Protein AF-0000000066294854 (afdb_homodimer)

Organism: Staphylococcus epidermidis (strain ATCC 12228 / FDA PCI 1200) (NCBI:txid176280)

Nearest PDB structures (foldseek):
  2dbq-assembly1_A  TM=9.681E-01  e=1.782E-42  Pyrococcus horikoshii
  6bii-assembly1_B  TM=9.689E-01  e=2.717E-41  Pyrococcus yayanosii CH1
  6ih2-assembly1_B-2  TM=9.302E-01  e=2.182E-33  Ralstonia sp. 4506
  4g2n-assembly1_A  TM=9.433E-01  e=3.735E-32  Polaromonas sp. JS666
  6ih4-assembly1_B  TM=9.289E-01  e=1.758E-32  Ralstonia sp. 4506

Structure (mmCIF, N/CA/C/O backbone):
data_AF-0000000066294854-model_v1
#
loop_
_entity.id
_entity.type
_entity.pdbx_description
1 polymer 'Putative 2-hydroxyacid dehydrogenase SE_1879'
#
loop_
_atom_site.group_PDB
_atom_site.id
_atom_site.type_symbol
_atom_site.label_atom_id
_atom_site.label_alt_id
_atom_site.label_comp_id
_atom_site.label_asym_id
_atom_site.label_entity_id
_atom_site.label_seq_id
_atom_site.pdbx_PDB_ins_code
_atom_site.Cartn_x
_atom_site.Cartn_y
_atom_site.Cartn_z
_atom_site.occupancy
_atom_site.B_iso_or_equiv
_atom_site.auth_seq_id
_atom_site.auth_comp_id
_atom_site.auth_asym_id
_atom_site.auth_atom_id
_atom_site.pdbx_PDB_model_num
ATOM 1 N N . MET A 1 1 ? 13.289 -41.188 -24.297 1 81.69 1 MET A N 1
ATOM 2 C CA . MET A 1 1 ? 13.727 -40.219 -23.312 1 81.69 1 MET A CA 1
ATOM 3 C C . MET A 1 1 ? 12.531 -39.594 -22.578 1 81.69 1 MET A C 1
ATOM 5 O O . MET A 1 1 ? 11.438 -39.5 -23.141 1 81.69 1 MET A O 1
ATOM 9 N N . THR A 1 2 ? 12.641 -39.406 -21.297 1 96.06 2 THR A N 1
ATOM 10 C CA . THR A 1 2 ? 11.57 -38.844 -20.484 1 96.06 2 THR A CA 1
ATOM 11 C C . THR A 1 2 ? 11.242 -37.438 -20.953 1 96.06 2 THR A C 1
ATOM 13 O O . THR A 1 2 ? 12.141 -36.594 -21.141 1 96.06 2 THR A O 1
ATOM 16 N N . LYS A 1 3 ? 9.961 -37.219 -21.297 1 98.31 3 LYS A N 1
ATOM 17 C CA . LYS A 1 3 ? 9.547 -35.969 -21.938 1 98.31 3 LYS A CA 1
ATOM 18 C C . LYS A 1 3 ? 8.625 -35.156 -21.031 1 98.31 3 LYS A C 1
ATOM 20 O O . LYS A 1 3 ? 7.68 -35.719 -20.453 1 98.31 3 LYS A O 1
ATOM 25 N N . VAL A 1 4 ? 8.977 -33.875 -20.906 1 98.75 4 VAL A N 1
ATOM 26 C CA . VAL A 1 4 ? 8.141 -32.938 -20.172 1 98.75 4 VAL A CA 1
ATOM 27 C C . VAL A 1 4 ? 7.559 -31.906 -21.125 1 98.75 4 VAL A C 1
ATOM 29 O O . VAL A 1 4 ? 8.281 -31.328 -21.938 1 98.75 4 VAL A O 1
ATOM 32 N N . TYR A 1 5 ? 6.258 -31.719 -21.062 1 98.81 5 TYR A N 1
ATOM 33 C CA . TYR A 1 5 ? 5.617 -30.656 -21.828 1 98.81 5 TYR A CA 1
ATOM 34 C C . TYR A 1 5 ? 5.148 -29.531 -20.906 1 98.81 5 TYR A C 1
ATOM 36 O O . TYR A 1 5 ? 4.488 -29.781 -19.891 1 98.81 5 TYR A O 1
ATOM 44 N N . ILE A 1 6 ? 5.562 -28.328 -21.25 1 98.69 6 ILE A N 1
ATOM 45 C CA . ILE A 1 6 ? 5.141 -27.141 -20.484 1 98.69 6 ILE A CA 1
ATOM 46 C C . ILE A 1 6 ? 4.125 -26.344 -21.312 1 98.69 6 ILE A C 1
ATOM 48 O O . ILE A 1 6 ? 4.406 -25.953 -22.438 1 98.69 6 ILE A O 1
ATOM 52 N N . ALA A 1 7 ? 3.012 -26.047 -20.688 1 98.06 7 ALA A N 1
ATOM 53 C CA . ALA A 1 7 ? 1.862 -25.5 -21.406 1 98.06 7 ALA A CA 1
ATOM 54 C C . ALA A 1 7 ? 2.059 -24.016 -21.703 1 98.06 7 ALA A C 1
ATOM 56 O O . ALA A 1 7 ? 1.265 -23.422 -22.422 1 98.06 7 ALA A O 1
ATOM 57 N N . GLY A 1 8 ? 3.082 -23.422 -21.188 1 96.56 8 GLY A N 1
ATOM 58 C CA . GLY A 1 8 ? 3.439 -22.016 -21.391 1 96.56 8 GLY A CA 1
ATOM 59 C C . GLY A 1 8 ? 4.727 -21.625 -20.688 1 96.56 8 GLY A C 1
ATOM 60 O O . GLY A 1 8 ? 5.27 -22.391 -19.891 1 96.56 8 GLY A O 1
ATOM 61 N N . ALA A 1 9 ? 5.113 -20.406 -20.891 1 96.12 9 ALA A N 1
ATOM 62 C CA . ALA A 1 9 ? 6.402 -19.969 -20.375 1 96.12 9 ALA A CA 1
ATOM 63 C C . ALA A 1 9 ? 6.379 -19.875 -18.844 1 96.12 9 ALA A C 1
ATOM 65 O O . ALA A 1 9 ? 5.383 -19.453 -18.25 1 96.12 9 ALA A O 1
ATOM 66 N N . ILE A 1 10 ? 7.426 -20.328 -18.203 1 97.5 10 ILE A N 1
ATOM 67 C CA . ILE A 1 10 ? 7.652 -20.219 -16.766 1 97.5 10 ILE A CA 1
ATOM 68 C C . ILE A 1 10 ? 9.039 -19.641 -16.5 1 97.5 10 ILE A C 1
ATOM 70 O O . ILE A 1 10 ? 9.859 -19.547 -17.422 1 97.5 10 ILE A O 1
ATOM 74 N N . PRO A 1 11 ? 9.312 -19.203 -15.289 1 98.25 11 PRO A N 1
ATOM 75 C CA . PRO A 1 11 ? 10.648 -18.672 -14.992 1 98.25 11 PRO A CA 1
ATOM 76 C C . PRO A 1 11 ? 11.766 -19.656 -15.305 1 98.25 11 PRO A C 1
ATOM 78 O O . PRO A 1 11 ? 11.617 -20.859 -15.094 1 98.25 11 PRO A O 1
ATOM 81 N N . GLU A 1 12 ? 12.875 -19.156 -15.695 1 98.06 12 GLU A N 1
ATOM 82 C CA . GLU A 1 12 ? 14 -19.938 -16.188 1 98.06 12 GLU A CA 1
ATOM 83 C C . GLU A 1 12 ? 14.539 -20.875 -15.117 1 98.06 12 GLU A C 1
ATOM 85 O O . GLU A 1 12 ? 15.023 -21.969 -15.422 1 98.06 12 GLU A O 1
ATOM 90 N N . VAL A 1 13 ? 14.383 -20.469 -13.898 1 98.31 13 VAL A N 1
ATOM 91 C CA . VAL A 1 13 ? 14.961 -21.266 -12.82 1 98.31 13 VAL A CA 1
ATOM 92 C C . VAL A 1 13 ? 14.305 -22.641 -12.781 1 98.31 13 VAL A C 1
ATOM 94 O O . VAL A 1 13 ? 14.977 -23.656 -12.539 1 98.31 13 VAL A O 1
ATOM 97 N N . GLY A 1 14 ? 13.016 -22.703 -13.047 1 98.31 14 GLY A N 1
ATOM 98 C CA . GLY A 1 14 ? 12.328 -23.984 -13.117 1 98.31 14 GLY A CA 1
ATOM 99 C C . GLY A 1 14 ? 12.531 -24.703 -14.438 1 98.31 14 GLY A C 1
ATOM 100 O O . GLY A 1 14 ? 12.734 -25.922 -14.461 1 98.31 14 GLY A O 1
ATOM 101 N N . LEU A 1 15 ? 12.516 -23.906 -15.523 1 98.31 15 LEU A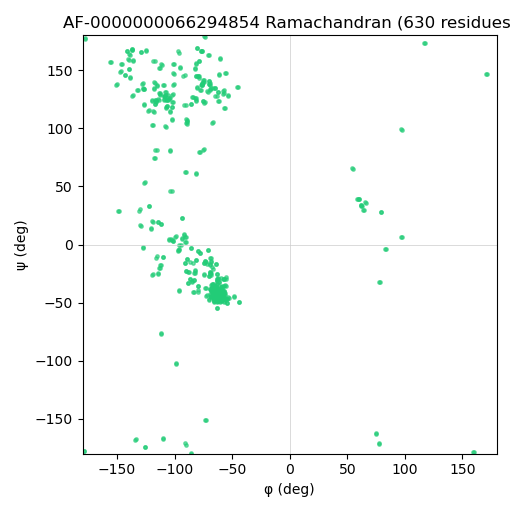 N 1
ATOM 102 C CA . LEU A 1 15 ? 12.719 -24.469 -16.859 1 98.31 15 LEU A CA 1
ATOM 103 C C . LEU A 1 15 ? 14.07 -25.156 -16.969 1 98.31 15 LEU A C 1
ATOM 105 O O . LEU A 1 15 ? 14.172 -26.266 -17.469 1 98.31 15 LEU A O 1
ATOM 109 N N . ASN A 1 16 ? 15.086 -24.5 -16.422 1 98.56 16 ASN A N 1
ATOM 110 C CA . ASN A 1 16 ? 16.438 -25.031 -16.484 1 98.56 16 ASN A CA 1
ATOM 111 C C . ASN A 1 16 ? 16.594 -26.297 -15.656 1 98.56 16 ASN A C 1
ATOM 113 O O . ASN A 1 16 ? 17.297 -27.234 -16.047 1 98.56 16 ASN A O 1
ATOM 117 N N . LEU A 1 17 ? 15.953 -26.328 -14.562 1 98.38 17 LEU A N 1
ATOM 118 C CA . LEU A 1 17 ? 15.977 -27.531 -13.727 1 98.38 17 LEU A CA 1
ATOM 119 C C . LEU A 1 17 ? 15.398 -28.719 -14.477 1 98.38 17 LEU A C 1
ATOM 121 O O . LEU A 1 17 ? 15.953 -29.812 -14.43 1 98.38 17 LEU A O 1
ATOM 125 N N . LEU A 1 18 ? 14.312 -28.516 -15.18 1 98.62 18 LEU A N 1
ATOM 126 C CA . LEU A 1 18 ? 13.68 -29.578 -15.938 1 98.62 18 LEU A CA 1
ATOM 127 C C . LEU A 1 18 ? 14.562 -30.031 -17.094 1 98.62 18 LEU A C 1
ATOM 129 O O . LEU A 1 18 ? 14.719 -31.234 -17.344 1 98.62 18 LEU A O 1
ATOM 133 N N . LYS A 1 19 ? 15.188 -29.078 -17.734 1 98.31 19 LYS A N 1
ATOM 134 C CA . LYS A 1 19 ? 16 -29.359 -18.906 1 98.31 19 LYS A CA 1
ATOM 135 C C . LYS A 1 19 ? 17.266 -30.141 -18.531 1 98.31 19 LYS A C 1
ATOM 137 O O . LYS A 1 19 ? 17.828 -30.875 -19.359 1 98.31 19 LYS A O 1
ATOM 142 N N . GLU A 1 20 ? 17.672 -30 -17.375 1 97.94 20 GLU A N 1
ATOM 143 C CA . GLU A 1 20 ? 18.844 -30.734 -16.891 1 97.94 20 GLU A CA 1
ATOM 144 C C . GLU A 1 20 ? 18.547 -32.219 -16.797 1 97.94 20 GLU A C 1
ATOM 146 O O . GLU A 1 20 ? 19.469 -33.062 -16.844 1 97.94 20 GLU A O 1
ATOM 151 N N . HIS A 1 21 ? 17.297 -32.594 -16.766 1 97.06 21 HIS A N 1
ATOM 152 C CA . HIS A 1 21 ? 16.969 -33.969 -16.469 1 97.06 21 HIS A CA 1
ATOM 153 C C . HIS A 1 21 ? 16.203 -34.625 -17.609 1 97.06 21 HIS A C 1
ATOM 155 O O . HIS A 1 21 ? 16.234 -35.844 -17.781 1 97.06 21 HIS A O 1
ATOM 161 N N . PHE A 1 22 ? 15.508 -33.719 -18.375 1 98.38 22 PHE A N 1
ATOM 162 C CA . PHE A 1 22 ? 14.539 -34.281 -19.297 1 98.38 22 PHE A CA 1
ATOM 163 C C . PHE A 1 22 ? 14.57 -33.562 -20.641 1 98.38 22 PHE A C 1
ATOM 165 O O . PHE A 1 22 ? 15.195 -32.5 -20.766 1 98.38 22 PHE A O 1
ATOM 172 N N . GLU A 1 23 ? 13.977 -34.219 -21.656 1 98.44 23 GLU A N 1
ATOM 173 C CA . GLU A 1 23 ? 13.586 -33.469 -22.859 1 98.44 23 GLU A CA 1
ATOM 174 C C . GLU A 1 23 ? 12.359 -32.594 -22.609 1 98.44 23 GLU A C 1
ATOM 176 O O . GLU A 1 23 ? 11.312 -33.094 -22.188 1 98.44 23 GLU A O 1
ATOM 181 N N . VAL A 1 24 ? 12.516 -31.328 -22.844 1 98.56 24 VAL A N 1
ATOM 182 C CA . VAL A 1 24 ? 11.453 -30.391 -22.484 1 98.56 24 VAL A CA 1
ATOM 183 C C . VAL A 1 24 ? 10.953 -29.672 -23.734 1 98.56 24 VAL A C 1
ATOM 185 O O . VAL A 1 24 ? 11.742 -29.125 -24.5 1 98.56 24 VAL A O 1
ATOM 188 N N . ASP A 1 25 ? 9.664 -29.766 -23.969 1 98.12 25 ASP A N 1
ATOM 189 C CA . ASP A 1 25 ? 8.961 -28.922 -24.938 1 98.12 25 ASP A CA 1
ATOM 190 C C . ASP A 1 25 ? 8.039 -27.938 -24.25 1 98.12 25 ASP A C 1
ATOM 192 O O . ASP A 1 25 ? 7.371 -28.281 -23.266 1 98.12 25 ASP A O 1
ATOM 196 N N . MET A 1 26 ? 8.023 -26.75 -24.688 1 97.88 26 MET A N 1
ATOM 197 C CA . MET A 1 26 ? 7.23 -25.703 -24.062 1 97.88 26 MET A CA 1
ATOM 198 C C . MET A 1 26 ? 6.438 -24.922 -25.109 1 97.88 26 MET A C 1
ATOM 200 O O . MET A 1 26 ? 6.957 -24.609 -26.172 1 97.88 26 MET A O 1
ATOM 204 N N . TYR A 1 27 ? 5.211 -24.734 -24.828 1 97.44 27 TYR A N 1
ATOM 205 C CA . TYR A 1 27 ? 4.414 -23.875 -25.688 1 97.44 27 TYR A CA 1
ATOM 206 C C . TYR A 1 27 ? 4.934 -22.453 -25.672 1 97.44 27 TYR A C 1
ATOM 208 O O . TYR A 1 27 ? 5.098 -21.859 -24.609 1 97.44 27 TYR A O 1
ATOM 216 N N . ASP A 1 28 ? 5.18 -21.875 -26.781 1 91.88 28 ASP A N 1
ATOM 217 C CA . ASP A 1 28 ? 5.73 -20.531 -26.875 1 91.88 28 ASP A CA 1
ATOM 218 C C . ASP A 1 28 ? 4.914 -19.672 -27.844 1 91.88 28 ASP A C 1
ATOM 220 O O . ASP A 1 28 ? 5.414 -18.672 -28.359 1 91.88 28 ASP A O 1
ATOM 224 N N . GLY A 1 29 ? 3.686 -20.125 -28.156 1 89.62 29 GLY A N 1
ATOM 225 C CA . GLY A 1 29 ? 2.812 -19.344 -29.016 1 89.62 29 GLY A CA 1
ATOM 226 C C . GLY A 1 29 ? 2.211 -18.141 -28.328 1 89.62 29 GLY A C 1
ATOM 227 O O . GLY A 1 29 ? 2.49 -17.891 -27.156 1 89.62 29 GLY A O 1
ATOM 228 N N . GLU A 1 30 ? 1.419 -17.391 -29.094 1 86.38 30 GLU A N 1
ATOM 229 C CA . GLU A 1 30 ? 0.765 -16.203 -28.578 1 86.38 30 GLU A CA 1
ATOM 230 C C . GLU A 1 30 ? -0.453 -16.562 -27.734 1 86.38 30 GLU A C 1
ATOM 232 O O . GLU A 1 30 ? -1.233 -17.438 -28.094 1 86.38 30 GLU A O 1
ATOM 237 N N . GLY A 1 31 ? -0.503 -15.953 -26.625 1 83.25 31 GLY A N 1
ATOM 238 C CA . GLY A 1 31 ? -1.679 -16.141 -25.781 1 83.25 31 GLY A CA 1
ATOM 239 C C . GLY A 1 31 ? -1.702 -17.484 -25.078 1 83.25 31 GLY A C 1
ATOM 240 O O . GLY A 1 31 ? -0.666 -18.141 -24.953 1 83.25 31 GLY A O 1
ATOM 241 N N . LEU A 1 32 ? -2.83 -17.891 -24.609 1 88.38 32 LEU A N 1
ATOM 242 C CA . LEU A 1 32 ? -3.041 -19.156 -23.922 1 88.38 32 LEU A CA 1
ATOM 243 C C . LEU A 1 32 ? -3.062 -20.312 -24.906 1 88.38 32 LEU A C 1
ATOM 245 O O . LEU A 1 32 ? -3.631 -20.203 -26 1 88.38 32 LEU A O 1
ATOM 249 N N . ILE A 1 33 ? -2.471 -21.391 -24.547 1 94.75 33 ILE A N 1
ATOM 250 C CA . ILE A 1 33 ? -2.434 -22.578 -25.391 1 94.75 33 ILE A CA 1
ATOM 251 C C . ILE A 1 33 ? -3.854 -23.094 -25.625 1 94.75 33 ILE A C 1
ATOM 253 O O . ILE A 1 33 ? -4.66 -23.156 -24.688 1 94.75 33 ILE A O 1
ATOM 257 N N . ASP A 1 34 ? -4.199 -23.359 -26.844 1 94.5 34 ASP A N 1
ATOM 258 C CA . ASP A 1 34 ? -5.527 -23.891 -27.125 1 94.5 34 ASP A CA 1
ATOM 259 C C . ASP A 1 34 ? -5.594 -25.391 -26.859 1 94.5 34 ASP A C 1
ATOM 261 O O . ASP A 1 34 ? -4.559 -26.062 -26.766 1 94.5 34 ASP A O 1
ATOM 265 N N . LYS A 1 35 ? -6.789 -25.938 -26.859 1 97 35 LYS A N 1
ATOM 266 C CA . LYS A 1 35 ? -7.027 -27.328 -26.453 1 97 35 LYS A CA 1
ATOM 267 C C . LYS A 1 35 ? -6.352 -28.312 -27.406 1 97 35 LYS A C 1
ATOM 269 O O . LYS A 1 35 ? -5.719 -29.266 -26.969 1 97 35 LYS A O 1
ATOM 274 N N . GLU A 1 36 ? -6.43 -28.062 -28.688 1 97.62 36 GLU A N 1
ATOM 275 C CA . GLU A 1 36 ? -5.863 -28.969 -29.672 1 97.62 36 GLU A CA 1
ATOM 276 C C . GLU A 1 36 ? -4.34 -29 -29.578 1 97.62 36 GLU A C 1
ATOM 278 O O . GLU A 1 36 ? -3.729 -30.078 -29.656 1 97.62 36 GLU A O 1
ATOM 283 N N . THR A 1 37 ? -3.754 -27.859 -29.469 1 98.12 37 THR A N 1
ATOM 284 C CA . THR A 1 37 ? -2.305 -27.781 -29.328 1 98.12 37 THR A CA 1
ATOM 285 C C . THR A 1 37 ? -1.854 -28.484 -28.047 1 98.12 37 THR A C 1
ATOM 287 O O . THR A 1 37 ? -0.836 -29.188 -28.031 1 98.12 37 THR A O 1
ATOM 290 N N . LEU A 1 38 ? -2.58 -28.281 -26.953 1 98.5 38 LEU A N 1
ATOM 291 C CA . LEU A 1 38 ? -2.258 -28.938 -25.703 1 98.5 38 LEU A CA 1
ATOM 292 C C . LEU A 1 38 ? -2.344 -30.453 -25.828 1 98.5 38 LEU A C 1
ATOM 294 O O . LEU A 1 38 ? -1.477 -31.172 -25.328 1 98.5 38 LEU A O 1
ATOM 298 N N . LYS A 1 39 ? -3.377 -30.984 -26.516 1 98.38 39 LYS A N 1
ATOM 299 C CA . LYS A 1 39 ? -3.539 -32.406 -26.734 1 98.38 39 LYS A CA 1
ATOM 300 C C . LYS A 1 39 ? -2.326 -33 -27.453 1 98.38 39 LYS A C 1
ATOM 302 O O . LYS A 1 39 ? -1.83 -34.062 -27.062 1 98.38 39 LYS A O 1
ATOM 307 N N . LYS A 1 40 ? -1.904 -32.312 -28.453 1 98.06 40 LYS A N 1
ATOM 308 C CA . LYS A 1 40 ? -0.737 -32.75 -29.203 1 98.06 40 LYS A CA 1
ATOM 309 C C . LYS A 1 40 ? 0.514 -32.75 -28.328 1 98.06 40 LYS A C 1
ATOM 311 O O . LYS A 1 40 ? 1.351 -33.656 -28.422 1 98.06 40 LYS A O 1
ATOM 316 N N . GLY A 1 41 ? 0.662 -31.75 -27.516 1 97.88 41 GLY A N 1
ATOM 317 C CA . GLY A 1 41 ? 1.822 -31.609 -26.656 1 97.88 41 GLY A CA 1
ATOM 318 C C . GLY A 1 41 ? 1.93 -32.719 -25.625 1 97.88 41 GLY A C 1
ATOM 319 O O . GLY A 1 41 ? 3.027 -33.188 -25.328 1 97.88 41 GLY A O 1
ATOM 320 N N . VAL A 1 42 ? 0.788 -33.125 -25.109 1 98.31 42 VAL A N 1
ATOM 321 C CA . VAL A 1 42 ? 0.816 -34.062 -24 1 98.31 42 VAL A CA 1
ATOM 322 C C . VAL A 1 42 ? 0.825 -35.5 -24.516 1 98.31 42 VAL A C 1
ATOM 324 O O . VAL A 1 42 ? 1.046 -36.438 -23.766 1 98.31 42 VAL A O 1
ATOM 327 N N . GLU A 1 43 ? 0.568 -35.75 -25.781 1 97.88 43 GLU A N 1
ATOM 328 C CA . GLU A 1 43 ? 0.34 -37.062 -26.359 1 97.88 43 GLU A CA 1
ATOM 329 C C . GLU A 1 43 ? 1.411 -38.031 -25.922 1 97.88 43 GLU A C 1
ATOM 331 O O . GLU A 1 43 ? 1.097 -39.156 -25.531 1 97.88 43 GLU A O 1
ATOM 336 N N . HIS A 1 44 ? 2.703 -37.656 -25.938 1 97.62 44 HIS A N 1
ATOM 337 C CA . HIS A 1 44 ? 3.785 -38.562 -25.594 1 97.62 44 HIS A CA 1
ATOM 338 C C . HIS A 1 44 ? 4.586 -38.031 -24.406 1 97.62 44 HIS A C 1
ATOM 340 O O . HIS A 1 44 ? 5.711 -38.5 -24.172 1 97.62 44 HIS A O 1
ATOM 346 N N . ALA A 1 45 ? 4.055 -37.062 -23.719 1 98.5 45 ALA A N 1
ATOM 347 C CA . ALA A 1 45 ? 4.742 -36.5 -22.547 1 98.5 45 ALA A CA 1
ATOM 348 C C . ALA A 1 45 ? 4.57 -37.375 -21.328 1 98.5 45 ALA A C 1
ATOM 350 O O . ALA A 1 45 ? 3.516 -38 -21.141 1 98.5 45 ALA A O 1
ATOM 351 N N . ASP A 1 46 ? 5.605 -37.438 -20.547 1 98.69 46 ASP A N 1
ATOM 352 C CA . ASP A 1 46 ? 5.547 -38.156 -19.266 1 98.69 46 ASP A CA 1
ATOM 353 C C . ASP A 1 46 ? 5.051 -37.219 -18.156 1 98.69 46 ASP A C 1
ATOM 355 O O . ASP A 1 46 ? 4.598 -37.719 -17.109 1 98.69 46 ASP A O 1
ATOM 359 N N . ALA A 1 47 ? 5.223 -35.938 -18.344 1 98.88 47 ALA A N 1
ATOM 360 C CA . ALA A 1 47 ? 4.762 -34.938 -17.391 1 98.88 47 ALA A CA 1
ATOM 361 C C . ALA A 1 47 ? 4.234 -33.688 -18.125 1 98.88 47 ALA A C 1
ATOM 363 O O . ALA A 1 47 ? 4.742 -33.312 -19.188 1 98.88 47 ALA A O 1
ATOM 364 N N . LEU A 1 48 ? 3.24 -33.094 -17.531 1 98.88 48 LEU A N 1
ATOM 365 C CA . LEU A 1 48 ? 2.713 -31.812 -17.969 1 98.88 48 LEU A CA 1
ATOM 366 C C . LEU A 1 48 ? 2.893 -30.766 -16.875 1 98.88 48 LEU A C 1
ATOM 368 O O . LEU A 1 48 ? 2.463 -30.953 -15.742 1 98.88 48 LEU A O 1
ATOM 372 N N . VAL A 1 49 ? 3.607 -29.719 -17.203 1 98.69 49 VAL A N 1
ATOM 373 C CA . VAL A 1 49 ? 3.543 -28.516 -16.391 1 98.69 49 VAL A CA 1
ATOM 374 C C . VAL A 1 49 ? 2.422 -27.609 -16.891 1 98.69 49 VAL A C 1
ATOM 376 O O . VAL A 1 49 ? 2.533 -27.016 -17.969 1 98.69 49 VAL A O 1
ATOM 379 N N . SER A 1 50 ? 1.401 -27.594 -16.141 1 98 50 SER A N 1
ATOM 380 C CA . SER A 1 50 ? 0.229 -26.812 -16.516 1 98 50 SER A CA 1
ATOM 381 C C . SER A 1 50 ? 0.248 -25.438 -15.852 1 98 50 SER A C 1
ATOM 383 O O . SER A 1 50 ? 0.838 -25.266 -14.789 1 98 50 SER A O 1
ATOM 385 N N . LEU A 1 51 ? -0.361 -24.484 -16.5 1 95.75 51 LEU A N 1
ATOM 386 C CA . LEU A 1 51 ? -0.576 -23.156 -15.93 1 95.75 51 LEU A CA 1
ATOM 387 C C . LEU A 1 51 ? -2 -23.031 -15.406 1 95.75 51 LEU A C 1
ATOM 389 O O . LEU A 1 51 ? -2.914 -23.688 -15.891 1 95.75 51 LEU A O 1
ATOM 393 N N . LEU A 1 52 ? -2.133 -22.125 -14.445 1 90.94 52 LEU A N 1
ATOM 394 C CA . LEU A 1 52 ? -3.443 -21.922 -13.836 1 90.94 52 LEU A CA 1
ATOM 395 C C . LEU A 1 52 ? -4.48 -21.562 -14.891 1 90.94 52 LEU A C 1
ATOM 397 O O . LEU A 1 52 ? -5.652 -21.922 -14.766 1 90.94 52 LEU A O 1
ATOM 401 N N . SER A 1 53 ? -4.102 -20.938 -15.922 1 89.75 53 SER A N 1
ATOM 402 C CA . SER A 1 53 ? -5.004 -20.438 -16.953 1 89.75 53 SER A CA 1
ATOM 403 C C . SER A 1 53 ? -5.309 -21.516 -17.984 1 89.75 53 SER A C 1
ATOM 405 O O . SER A 1 53 ? -6.125 -21.312 -18.891 1 89.75 53 SER A O 1
ATOM 407 N N . THR A 1 54 ? -4.691 -22.688 -17.859 1 93.62 54 THR A N 1
ATOM 408 C CA . THR A 1 54 ? -4.844 -23.781 -18.797 1 93.62 54 THR A CA 1
ATOM 409 C C . THR A 1 54 ? -5.797 -24.844 -18.25 1 93.62 54 THR A C 1
ATOM 411 O O . THR A 1 54 ? -5.535 -25.422 -17.203 1 93.62 54 THR A O 1
ATOM 414 N N . SER A 1 55 ? -6.84 -25.125 -19 1 94.5 55 SER A N 1
ATOM 415 C CA . SER A 1 55 ? -7.785 -26.156 -18.578 1 94.5 55 SER A CA 1
ATOM 416 C C . SER A 1 55 ? -7.27 -27.547 -18.922 1 94.5 55 SER A C 1
ATOM 418 O O . SER A 1 55 ? -6.945 -27.828 -20.078 1 94.5 55 SER A O 1
ATOM 420 N N . VAL A 1 56 ? -7.168 -28.406 -17.984 1 98 56 VAL A N 1
ATOM 421 C CA . VAL A 1 56 ? -6.777 -29.797 -18.172 1 98 56 VAL A CA 1
ATOM 422 C C . VAL A 1 56 ? -7.934 -30.719 -17.766 1 98 56 VAL A C 1
ATOM 424 O O . VAL A 1 56 ? -7.941 -31.281 -16.672 1 98 56 VAL A O 1
ATOM 427 N N . ASP A 1 57 ? -8.867 -30.844 -18.734 1 97.69 57 ASP A N 1
ATOM 428 C CA . ASP A 1 57 ? -10.062 -31.641 -18.5 1 97.69 57 ASP A CA 1
ATOM 429 C C . ASP A 1 57 ? -9.844 -33.094 -18.906 1 97.69 57 ASP A C 1
ATOM 431 O O . ASP A 1 57 ? -8.719 -33.5 -19.188 1 97.69 57 ASP A O 1
ATOM 435 N N . LYS A 1 58 ? -10.867 -33.906 -18.906 1 98.19 58 LYS A N 1
ATOM 436 C CA . LYS A 1 58 ? -10.805 -35.312 -19.219 1 98.19 58 LYS A CA 1
ATOM 437 C C . LYS A 1 58 ? -10.258 -35.562 -20.609 1 98.19 58 LYS A C 1
ATOM 439 O O . LYS A 1 58 ? -9.484 -36.5 -20.844 1 98.19 58 LYS A O 1
ATOM 444 N N . ASP A 1 59 ? -10.656 -34.688 -21.516 1 98.31 59 ASP A N 1
ATOM 445 C CA . ASP A 1 59 ? -10.227 -34.844 -22.891 1 98.31 59 ASP A CA 1
ATOM 446 C C . ASP A 1 59 ? -8.711 -34.719 -23.016 1 98.31 59 ASP A C 1
ATOM 448 O O . ASP A 1 59 ? -8.078 -35.469 -23.766 1 98.31 59 ASP A O 1
ATOM 452 N N . ILE A 1 60 ? -8.148 -33.75 -22.312 1 98.69 60 ILE A N 1
ATOM 453 C CA . ILE A 1 60 ? -6.703 -33.531 -22.328 1 98.69 60 ILE A CA 1
ATOM 454 C C . ILE A 1 60 ? -6.004 -34.75 -21.688 1 98.69 60 ILE A C 1
ATOM 456 O O . ILE A 1 60 ? -5.023 -35.25 -22.234 1 98.69 60 ILE A O 1
ATOM 460 N N . ILE A 1 61 ? -6.484 -35.188 -20.578 1 98.62 61 ILE A N 1
ATOM 461 C CA . ILE A 1 61 ? -5.902 -36.312 -19.844 1 98.62 61 ILE A CA 1
ATOM 462 C C . ILE A 1 61 ? -5.953 -37.562 -20.703 1 98.62 61 ILE A C 1
ATOM 464 O O . ILE A 1 61 ? -4.977 -38.312 -20.766 1 98.62 61 ILE A O 1
ATOM 468 N N . ASP A 1 62 ? -7.078 -37.75 -21.438 1 98.19 62 ASP A N 1
ATOM 469 C CA . ASP A 1 62 ? -7.258 -38.938 -22.281 1 98.19 62 ASP A CA 1
ATOM 470 C C . ASP A 1 62 ? -6.301 -38.906 -23.469 1 98.19 62 ASP A C 1
ATOM 472 O O . ASP A 1 62 ? -6.004 -39.969 -24.047 1 98.19 62 ASP A O 1
ATOM 476 N N . SER A 1 63 ? -5.887 -37.781 -23.812 1 98.12 63 SER A N 1
ATOM 477 C CA . SER A 1 63 ? -4.996 -37.656 -24.969 1 98.12 63 SER A CA 1
ATOM 478 C C . SER A 1 63 ? -3.553 -37.969 -24.578 1 98.12 63 SER A C 1
ATOM 480 O O . SER A 1 63 ? -2.695 -38.094 -25.453 1 98.12 63 SER A O 1
ATOM 482 N N . ALA A 1 64 ? -3.244 -38.031 -23.328 1 97.56 64 ALA A N 1
ATOM 483 C CA . ALA A 1 64 ? -1.889 -38.281 -22.844 1 97.56 64 ALA A CA 1
ATOM 484 C C . ALA A 1 64 ? -1.636 -39.781 -22.656 1 97.56 64 ALA A C 1
ATOM 486 O O . ALA A 1 64 ? -2.207 -40.406 -21.766 1 97.56 64 ALA A O 1
ATOM 487 N N . ASN A 1 65 ? -0.677 -40.312 -23.344 1 96.88 65 ASN A N 1
ATOM 488 C CA . ASN A 1 65 ? -0.475 -41.75 -23.375 1 96.88 65 ASN A CA 1
ATOM 489 C C . ASN A 1 65 ? 0.459 -42.219 -22.266 1 96.88 65 ASN A C 1
ATOM 491 O O . ASN A 1 65 ? 0.409 -43.375 -21.844 1 96.88 65 ASN A O 1
ATOM 495 N N . ASN A 1 66 ? 1.265 -41.312 -21.797 1 97.69 66 ASN A N 1
ATOM 496 C CA . ASN A 1 66 ? 2.326 -41.719 -20.891 1 97.69 66 ASN A CA 1
ATOM 497 C C . ASN A 1 66 ? 2.312 -40.906 -19.594 1 97.69 66 ASN A C 1
ATOM 499 O O . ASN A 1 66 ? 3.137 -41.125 -18.719 1 97.69 66 ASN A O 1
ATOM 503 N N . LEU A 1 67 ? 1.453 -39.969 -19.484 1 98.38 67 LEU A N 1
ATOM 504 C CA . LEU A 1 67 ? 1.476 -38.938 -18.469 1 98.38 67 LEU A CA 1
ATOM 505 C C . LEU A 1 67 ? 1.453 -39.531 -17.062 1 98.38 67 LEU A C 1
ATOM 507 O O . LEU A 1 67 ? 0.611 -40.406 -16.781 1 98.38 67 LEU A O 1
ATOM 511 N N . LYS A 1 68 ? 2.369 -39.094 -16.234 1 98.56 68 LYS A N 1
ATOM 512 C CA . LYS A 1 68 ? 2.475 -39.625 -14.867 1 98.56 68 LYS A CA 1
ATOM 513 C C . LYS A 1 68 ? 2.152 -38.531 -13.852 1 98.56 68 LYS A C 1
ATOM 515 O O . LYS A 1 68 ? 1.749 -38.812 -12.719 1 98.56 68 LYS A O 1
ATOM 520 N N . ILE A 1 69 ? 2.352 -37.281 -14.289 1 98.81 69 ILE A N 1
ATOM 521 C CA . ILE A 1 69 ? 2.145 -36.188 -13.367 1 98.81 69 ILE A CA 1
ATOM 522 C C . ILE A 1 69 ? 1.702 -34.938 -14.141 1 98.81 69 ILE A C 1
ATOM 524 O O . ILE A 1 69 ? 2.184 -34.688 -15.242 1 98.81 69 ILE A O 1
ATOM 528 N N . ILE A 1 70 ? 0.755 -34.281 -13.602 1 98.88 70 ILE A N 1
ATOM 529 C CA . ILE A 1 70 ? 0.405 -32.906 -13.961 1 98.88 70 ILE A CA 1
ATOM 530 C C . ILE A 1 70 ? 0.83 -31.938 -12.844 1 98.88 70 ILE A C 1
ATOM 532 O O . ILE A 1 70 ? 0.19 -31.891 -11.789 1 98.88 70 ILE A O 1
ATOM 536 N N . ALA A 1 71 ? 1.954 -31.25 -13.047 1 98.62 71 ALA A N 1
ATOM 537 C CA . ALA A 1 71 ? 2.436 -30.266 -12.086 1 98.62 71 ALA A CA 1
ATOM 538 C C . ALA A 1 71 ? 1.864 -28.875 -12.383 1 98.62 71 ALA A C 1
ATOM 540 O O . ALA A 1 71 ? 2.299 -28.219 -13.328 1 98.62 71 ALA A O 1
ATOM 541 N N . ASN A 1 72 ? 0.972 -28.5 -11.562 1 97.81 72 ASN A N 1
ATOM 542 C CA . ASN A 1 72 ? 0.244 -27.25 -11.805 1 97.81 72 ASN A CA 1
ATOM 543 C C . ASN A 1 72 ? 0.996 -26.047 -11.242 1 97.81 72 ASN A C 1
ATOM 545 O O . ASN A 1 72 ? 1.281 -25.984 -10.047 1 97.81 72 ASN A O 1
ATOM 549 N N . TYR A 1 73 ? 1.327 -25.109 -12.141 1 97.25 73 TYR A N 1
ATOM 550 C CA . TYR A 1 73 ? 1.928 -23.844 -11.766 1 97.25 73 TYR A CA 1
ATOM 551 C C . TYR A 1 73 ? 0.876 -22.875 -11.211 1 97.25 73 TYR A C 1
ATOM 553 O O . TYR A 1 73 ? 0.428 -21.969 -11.914 1 97.25 73 TYR A O 1
ATOM 561 N N . GLY A 1 74 ? 0.491 -23.016 -9.984 1 93.44 74 GLY A N 1
ATOM 562 C CA . GLY A 1 74 ? -0.539 -22.25 -9.289 1 93.44 74 GLY A CA 1
ATOM 563 C C . GLY A 1 74 ? -0.896 -22.828 -7.934 1 93.44 74 GLY A C 1
ATOM 564 O O . GLY A 1 74 ? -0.865 -24.047 -7.738 1 93.44 74 GLY A O 1
ATOM 565 N N . ALA A 1 75 ? -1.224 -21.969 -7.02 1 89 75 ALA A N 1
ATOM 566 C CA . ALA A 1 75 ? -1.701 -22.438 -5.723 1 89 75 ALA A CA 1
ATOM 567 C C . ALA A 1 75 ? -3.029 -23.172 -5.863 1 89 75 ALA A C 1
ATOM 569 O O . ALA A 1 75 ? -3.242 -24.203 -5.227 1 89 75 ALA A O 1
ATOM 570 N N . GLY A 1 76 ? -3.934 -22.547 -6.621 1 85.19 76 GLY A N 1
ATOM 571 C CA . GLY A 1 76 ? -5.168 -23.234 -6.961 1 85.19 76 GLY A CA 1
ATOM 572 C C . GLY A 1 76 ? -4.988 -24.281 -8.055 1 85.19 76 GLY A C 1
ATOM 573 O O . GLY A 1 76 ? -3.93 -24.344 -8.68 1 85.19 76 GLY A O 1
ATOM 574 N N . PHE A 1 77 ? -5.969 -25.109 -8.227 1 90.94 77 PHE A N 1
ATOM 575 C CA . PHE A 1 77 ? -5.859 -26.156 -9.227 1 90.94 77 PHE A CA 1
ATOM 576 C C . PHE A 1 77 ? -7.223 -26.5 -9.812 1 90.94 77 PHE A C 1
ATOM 578 O O . PHE A 1 77 ? -7.473 -27.641 -10.203 1 90.94 77 PHE A O 1
ATOM 585 N N . ASN A 1 78 ? -8.094 -25.531 -9.828 1 85.62 78 ASN A N 1
ATOM 586 C CA . ASN A 1 78 ? -9.453 -25.703 -10.328 1 85.62 78 ASN A CA 1
ATOM 587 C C . ASN A 1 78 ? -9.461 -25.938 -11.836 1 85.62 78 ASN A C 1
ATOM 589 O O . ASN A 1 78 ? -10.461 -26.391 -12.391 1 85.62 78 ASN A O 1
ATOM 593 N N . ASN A 1 79 ? -8.391 -25.672 -12.484 1 91.19 79 ASN A N 1
ATOM 594 C CA . ASN A 1 79 ? -8.281 -25.828 -13.93 1 91.19 79 ASN A CA 1
ATOM 595 C C . ASN A 1 79 ? -8.047 -27.281 -14.32 1 91.19 79 ASN A C 1
ATOM 597 O O . ASN A 1 79 ? -8.07 -27.625 -15.5 1 91.19 79 ASN A O 1
ATOM 601 N N . ILE A 1 80 ? -7.855 -28.172 -13.375 1 96.88 80 ILE A N 1
ATOM 602 C CA . ILE A 1 80 ? -7.52 -29.562 -13.641 1 96.88 80 ILE A CA 1
ATOM 603 C C . ILE A 1 80 ? -8.625 -30.469 -13.094 1 96.88 80 ILE A C 1
ATOM 605 O O . ILE A 1 80 ? -9.125 -30.25 -11.992 1 96.88 80 ILE A O 1
ATOM 609 N N . ASP A 1 81 ? -9.062 -31.453 -13.836 1 97.38 81 ASP A N 1
ATOM 610 C CA . ASP A 1 81 ? -9.922 -32.5 -13.32 1 97.38 81 ASP A CA 1
ATOM 611 C C . ASP A 1 81 ? -9.141 -33.5 -12.453 1 97.38 81 ASP A C 1
ATOM 613 O O . ASP A 1 81 ? -8.797 -34.594 -12.898 1 97.38 81 ASP A O 1
ATOM 617 N N . VAL A 1 82 ? -8.953 -33.125 -11.273 1 97.19 82 VAL A N 1
ATOM 618 C CA . VAL A 1 82 ? -8.031 -33.844 -10.398 1 97.19 82 VAL A CA 1
ATOM 619 C C . VAL A 1 82 ? -8.586 -35.219 -10.086 1 97.19 82 VAL A C 1
ATOM 621 O O . VAL A 1 82 ? -7.824 -36.188 -9.914 1 97.19 82 VAL A O 1
ATOM 624 N N . GLU A 1 83 ? -9.859 -35.406 -9.969 1 97.12 83 GLU A N 1
ATOM 625 C CA . GLU A 1 83 ? -10.469 -36.688 -9.711 1 97.12 83 GLU A CA 1
ATOM 626 C C . GLU A 1 83 ? -10.219 -37.688 -10.859 1 97.12 83 GLU A C 1
ATOM 628 O O . GLU A 1 83 ? -9.836 -38.812 -10.633 1 97.12 83 GLU A O 1
ATOM 633 N N . TYR A 1 84 ? -10.445 -37.188 -12.008 1 98.25 84 TYR A N 1
ATOM 634 C CA . TYR A 1 84 ? -10.234 -38.031 -13.172 1 98.25 84 TYR A CA 1
ATOM 635 C C . TYR A 1 84 ? -8.758 -38.406 -13.328 1 98.25 84 TYR A C 1
ATOM 637 O O . TYR A 1 84 ? -8.414 -39.531 -13.672 1 98.25 84 TYR A O 1
ATOM 645 N N . ALA A 1 85 ? -7.863 -37.406 -13.078 1 98.69 85 ALA A N 1
ATOM 646 C CA . ALA A 1 85 ? -6.43 -37.688 -13.125 1 98.69 85 ALA A CA 1
ATOM 647 C C . ALA A 1 85 ? -6.051 -38.812 -12.172 1 98.69 85 ALA A C 1
ATOM 649 O O . ALA A 1 85 ? -5.285 -39.719 -12.539 1 98.69 85 ALA A O 1
ATOM 650 N N . ARG A 1 86 ? -6.621 -38.781 -11.016 1 98.25 86 ARG A N 1
ATOM 651 C CA . ARG A 1 86 ? -6.344 -39.844 -10.039 1 98.25 86 ARG A CA 1
ATOM 652 C C . ARG A 1 86 ? -6.816 -41.188 -10.547 1 98.25 86 ARG A C 1
ATOM 654 O O . ARG A 1 86 ? -6.117 -42.188 -10.391 1 98.25 86 ARG A O 1
ATOM 661 N N . GLN A 1 87 ? -8.008 -41.219 -11.156 1 98.12 87 GLN A N 1
ATOM 662 C CA . GLN A 1 87 ? -8.555 -42.469 -11.711 1 98.12 87 GLN A CA 1
ATOM 663 C C . GLN A 1 87 ? -7.617 -43.031 -12.766 1 98.12 87 GLN A C 1
ATOM 665 O O . GLN A 1 87 ? -7.582 -44.25 -12.961 1 98.12 87 GLN A O 1
ATOM 670 N N . GLN A 1 88 ? -6.875 -42.219 -13.43 1 97.88 88 GLN A N 1
ATOM 671 C CA . GLN A 1 88 ? -5.949 -42.656 -14.477 1 97.88 88 GLN A CA 1
ATOM 672 C C . GLN A 1 88 ? -4.547 -42.875 -13.914 1 97.88 88 GLN A C 1
ATOM 674 O O . GLN A 1 88 ? -3.588 -43.031 -14.664 1 97.88 88 GLN A O 1
ATOM 679 N N . ASN A 1 89 ? -4.434 -42.75 -12.586 1 97.75 89 ASN A N 1
ATOM 680 C CA . ASN A 1 89 ? -3.174 -42.938 -11.875 1 97.75 89 ASN A CA 1
ATOM 681 C C . ASN A 1 89 ? -2.152 -41.875 -12.25 1 97.75 89 ASN A C 1
ATOM 683 O O . ASN A 1 89 ? -0.972 -42.156 -12.43 1 97.75 89 ASN A O 1
ATOM 687 N N . ILE A 1 90 ? -2.605 -40.688 -12.453 1 98.56 90 ILE A N 1
ATOM 688 C CA . ILE A 1 90 ? -1.778 -39.5 -12.711 1 98.56 90 ILE A CA 1
ATOM 689 C C . ILE A 1 90 ? -1.777 -38.594 -11.484 1 98.56 90 ILE A C 1
ATOM 691 O O . ILE A 1 90 ? -2.838 -38.188 -11.016 1 98.56 90 ILE A O 1
ATOM 695 N N . ASP A 1 91 ? -0.604 -38.25 -10.938 1 98.62 91 ASP A N 1
ATOM 696 C CA . ASP A 1 91 ? -0.509 -37.344 -9.812 1 98.62 91 ASP A CA 1
ATOM 697 C C . ASP A 1 91 ? -0.72 -35.906 -10.258 1 98.62 91 ASP A C 1
ATOM 699 O O . ASP A 1 91 ? -0.256 -35.5 -11.336 1 98.62 91 ASP A O 1
ATOM 703 N N . VAL A 1 92 ? -1.467 -35.156 -9.516 1 98.75 92 VAL A N 1
ATOM 704 C CA . VAL A 1 92 ? -1.596 -33.719 -9.711 1 98.75 92 VAL A CA 1
ATOM 705 C C . VAL A 1 92 ? -0.998 -32.969 -8.516 1 98.75 92 VAL A C 1
ATOM 707 O O . VAL A 1 92 ? -1.285 -33.312 -7.367 1 98.75 92 VAL A O 1
ATOM 710 N N . THR A 1 93 ? -0.063 -32.094 -8.781 1 98.38 93 THR A N 1
ATOM 711 C CA . THR A 1 93 ? 0.52 -31.266 -7.738 1 98.38 93 THR A CA 1
ATOM 712 C C . THR A 1 93 ? 0.237 -29.797 -7.996 1 98.38 93 THR A C 1
ATOM 714 O O . THR A 1 93 ? -0.17 -29.422 -9.094 1 98.38 93 THR A O 1
ATOM 717 N N . ASN A 1 94 ? 0.302 -29 -6.98 1 96.69 94 ASN A N 1
ATOM 718 C CA . ASN A 1 94 ? 0.213 -27.547 -7.102 1 96.69 94 ASN A CA 1
ATOM 719 C C . ASN A 1 94 ? 1.408 -26.859 -6.453 1 96.69 94 ASN A C 1
ATOM 721 O O . ASN A 1 94 ? 2.438 -27.484 -6.207 1 96.69 94 ASN A O 1
ATOM 725 N N . THR A 1 95 ? 1.418 -25.531 -6.367 1 96.56 95 THR A N 1
ATOM 726 C CA . THR A 1 95 ? 2.516 -24.766 -5.781 1 96.56 95 THR A CA 1
ATOM 727 C C . THR A 1 95 ? 2.039 -23.984 -4.559 1 96.56 95 THR A C 1
ATOM 729 O O . THR A 1 95 ? 1.974 -22.75 -4.586 1 96.56 95 THR A O 1
ATOM 732 N N . PRO A 1 96 ? 1.825 -24.703 -3.463 1 92.81 96 PRO A N 1
ATOM 733 C CA . PRO A 1 96 ? 1.358 -24.031 -2.25 1 92.81 96 PRO A CA 1
ATOM 734 C C . PRO A 1 96 ? 2.436 -23.156 -1.612 1 92.81 96 PRO A C 1
ATOM 736 O O . PRO A 1 96 ? 3.613 -23.266 -1.959 1 92.81 96 PRO A O 1
ATOM 739 N N . HIS A 1 97 ? 2.137 -22.266 -0.767 1 94 97 HIS A N 1
ATOM 740 C CA . HIS A 1 97 ? 2.994 -21.484 0.112 1 94 97 HIS A CA 1
ATOM 741 C C . HIS A 1 97 ? 3.674 -20.344 -0.65 1 94 97 HIS A C 1
ATOM 743 O O . HIS A 1 97 ? 3.895 -19.266 -0.098 1 94 97 HIS A O 1
ATOM 749 N N . ALA A 1 98 ? 3.961 -20.641 -1.984 1 95.81 98 ALA A N 1
ATOM 750 C CA . ALA A 1 98 ? 4.793 -19.719 -2.748 1 95.81 98 ALA A CA 1
ATOM 751 C C . ALA A 1 98 ? 4.113 -18.359 -2.893 1 95.81 98 ALA A C 1
ATOM 753 O O . ALA A 1 98 ? 4.789 -17.328 -3.02 1 95.81 98 ALA A O 1
ATOM 754 N N . SER A 1 99 ? 2.787 -18.375 -2.805 1 95.62 99 SER A N 1
ATOM 755 C CA . SER A 1 99 ? 2.02 -17.156 -3.094 1 95.62 99 SER A CA 1
ATOM 756 C C . SER A 1 99 ? 1.686 -16.406 -1.814 1 95.62 99 SER A C 1
ATOM 758 O O . SER A 1 99 ? 1.154 -15.289 -1.868 1 95.62 99 SER A O 1
ATOM 760 N N . THR A 1 100 ? 2.023 -16.938 -0.66 1 96.94 100 THR A N 1
ATOM 761 C CA . THR A 1 100 ? 1.504 -16.438 0.607 1 96.94 100 THR A CA 1
ATOM 762 C C . THR A 1 100 ? 1.96 -15 0.848 1 96.94 100 THR A C 1
ATOM 764 O O . THR A 1 100 ? 1.134 -14.094 0.972 1 96.94 100 THR A O 1
ATOM 767 N N . ASN A 1 101 ? 3.258 -14.766 0.805 1 98 101 ASN A N 1
ATOM 768 C CA . ASN A 1 101 ? 3.785 -13.445 1.115 1 98 101 ASN A CA 1
ATOM 769 C C . ASN A 1 101 ? 3.4 -12.422 0.047 1 98 101 ASN A C 1
ATOM 771 O O . ASN A 1 101 ? 2.959 -11.32 0.368 1 98 101 ASN A O 1
ATOM 775 N N . ALA A 1 102 ? 3.555 -12.812 -1.197 1 98.25 102 ALA A N 1
ATOM 776 C CA . ALA A 1 102 ? 3.275 -11.898 -2.299 1 98.25 102 ALA A CA 1
ATOM 777 C C . ALA A 1 102 ? 1.821 -11.438 -2.273 1 98.25 102 ALA A C 1
ATOM 779 O O . ALA A 1 102 ? 1.539 -10.242 -2.42 1 98.25 102 ALA A O 1
ATOM 780 N N . THR A 1 103 ? 0.912 -12.344 -2.061 1 98.12 103 THR A N 1
ATOM 781 C CA . THR A 1 103 ? -0.506 -12.008 -2.084 1 98.12 103 THR A CA 1
ATOM 782 C C . THR A 1 103 ? -0.894 -11.219 -0.833 1 98.12 103 THR A C 1
ATOM 784 O O . THR A 1 103 ? -1.726 -10.312 -0.896 1 98.12 103 THR A O 1
ATOM 787 N N . ALA A 1 104 ? -0.304 -11.586 0.309 1 98.62 104 ALA A N 1
ATOM 788 C CA . ALA A 1 104 ? -0.563 -10.836 1.535 1 98.62 104 ALA A CA 1
ATOM 789 C C . ALA A 1 104 ? -0.063 -9.398 1.415 1 98.62 104 ALA A C 1
ATOM 791 O O . ALA A 1 104 ? -0.763 -8.453 1.794 1 98.62 104 ALA A O 1
ATOM 792 N N . ASP A 1 105 ? 1.174 -9.234 0.849 1 98.62 105 ASP A N 1
ATOM 793 C CA . ASP A 1 105 ? 1.718 -7.91 0.587 1 98.62 105 ASP A CA 1
ATOM 794 C C . ASP A 1 105 ? 0.773 -7.094 -0.292 1 98.62 105 ASP A C 1
ATOM 796 O O . ASP A 1 105 ? 0.471 -5.938 0.017 1 98.62 105 ASP A O 1
ATOM 800 N N . LEU A 1 106 ? 0.315 -7.711 -1.312 1 98.81 106 LEU A N 1
ATOM 801 C CA . LEU A 1 106 ? -0.552 -6.996 -2.244 1 98.81 106 LEU A CA 1
ATOM 802 C C . LEU A 1 106 ? -1.869 -6.617 -1.576 1 98.81 106 LEU A C 1
ATOM 804 O O . LEU A 1 106 ? -2.393 -5.523 -1.805 1 98.81 106 LEU A O 1
ATOM 808 N N . THR A 1 107 ? -2.404 -7.535 -0.768 1 98.88 107 THR A N 1
ATOM 809 C CA . THR A 1 107 ? -3.66 -7.258 -0.078 1 98.88 107 THR A CA 1
ATOM 810 C C . THR A 1 107 ? -3.543 -6 0.775 1 98.88 107 THR A C 1
ATOM 812 O O . THR A 1 107 ? -4.379 -5.098 0.678 1 98.88 107 THR A O 1
ATOM 815 N N . ILE A 1 108 ? -2.463 -5.891 1.543 1 98.94 108 ILE A N 1
ATOM 816 C CA . ILE A 1 108 ? -2.238 -4.699 2.355 1 98.94 108 ILE A CA 1
ATOM 817 C C . ILE A 1 108 ? -1.999 -3.492 1.45 1 98.94 108 ILE A C 1
ATOM 819 O O . ILE A 1 108 ? -2.5 -2.398 1.72 1 98.94 108 ILE A O 1
ATOM 823 N N . GLY A 1 109 ? -1.232 -3.697 0.379 1 98.94 109 GLY A N 1
ATOM 824 C CA . GLY A 1 109 ? -0.996 -2.639 -0.588 1 98.94 109 GLY A CA 1
ATOM 825 C C . GLY A 1 109 ? -2.273 -2.084 -1.19 1 98.94 109 GLY A C 1
ATOM 826 O O . GLY A 1 109 ? -2.406 -0.872 -1.372 1 98.94 109 GLY A O 1
ATOM 827 N N . LEU A 1 110 ? -3.205 -2.982 -1.474 1 98.94 110 LEU A N 1
ATOM 828 C CA . LEU A 1 110 ? -4.484 -2.572 -2.045 1 98.94 110 LEU A CA 1
ATOM 829 C C . LEU A 1 110 ? -5.312 -1.798 -1.024 1 98.94 110 LEU A C 1
ATOM 831 O O . LEU A 1 110 ? -5.914 -0.776 -1.356 1 98.94 110 LEU A O 1
ATOM 835 N N . ILE A 1 111 ? -5.352 -2.264 0.231 1 98.94 111 ILE A N 1
ATOM 836 C CA . ILE A 1 111 ? -6.043 -1.553 1.304 1 98.94 111 ILE A CA 1
ATOM 837 C C . ILE A 1 111 ? -5.516 -0.122 1.395 1 98.94 111 ILE A C 1
ATOM 839 O O . ILE A 1 111 ? -6.293 0.835 1.345 1 98.94 111 ILE A O 1
ATOM 843 N N . LEU A 1 112 ? -4.219 0.02 1.439 1 98.94 112 LEU A N 1
ATOM 844 C CA . LEU A 1 112 ? -3.594 1.326 1.618 1 98.94 112 LEU A CA 1
ATOM 845 C C . LEU A 1 112 ? -3.783 2.193 0.378 1 98.94 112 LEU A C 1
ATOM 847 O O . LEU A 1 112 ? -3.996 3.402 0.487 1 98.94 112 LEU A O 1
ATOM 851 N N . SER A 1 113 ? -3.699 1.572 -0.812 1 98.94 113 SER A N 1
ATOM 852 C CA . SER A 1 113 ? -3.801 2.328 -2.055 1 98.94 113 SER A CA 1
ATOM 853 C C . SER A 1 113 ? -5.18 2.961 -2.205 1 98.94 113 SER A C 1
ATOM 855 O O . SER A 1 113 ? -5.297 4.113 -2.623 1 98.94 113 SER A O 1
ATOM 857 N N . VAL A 1 114 ? -6.191 2.219 -1.828 1 98.88 114 VAL A N 1
ATOM 858 C CA . VAL A 1 114 ? -7.535 2.748 -2.037 1 98.88 114 VAL A CA 1
ATOM 859 C C . VAL A 1 114 ? -7.914 3.664 -0.875 1 98.88 114 VAL A C 1
ATOM 861 O O . VAL A 1 114 ? -8.492 4.734 -1.084 1 98.88 114 VAL A O 1
ATOM 864 N N . ALA A 1 115 ? -7.586 3.307 0.355 1 98.81 115 ALA A N 1
ATOM 865 C CA . ALA A 1 115 ? -7.949 4.086 1.535 1 98.81 115 ALA A CA 1
ATOM 866 C C . ALA A 1 115 ? -7.234 5.434 1.545 1 98.81 115 ALA A C 1
ATOM 868 O O . ALA A 1 115 ? -7.801 6.441 1.971 1 98.81 115 ALA A O 1
ATOM 869 N N . ARG A 1 116 ? -5.98 5.418 1.014 1 98.88 116 ARG A N 1
ATOM 870 C CA . ARG A 1 116 ? -5.172 6.633 1.043 1 98.88 116 ARG A CA 1
ATOM 871 C C . ARG A 1 116 ? -5.148 7.309 -0.323 1 98.88 116 ARG A C 1
ATOM 873 O O . ARG A 1 116 ? -4.414 8.273 -0.531 1 98.88 116 ARG A O 1
ATOM 880 N N . ARG A 1 117 ? -5.93 6.73 -1.238 1 98.81 117 ARG A N 1
ATOM 881 C CA . ARG A 1 117 ? -6.16 7.328 -2.549 1 98.81 117 ARG A CA 1
ATOM 882 C C . ARG A 1 117 ? -4.855 7.492 -3.314 1 98.81 117 ARG A C 1
ATOM 884 O O . ARG A 1 117 ? -4.637 8.516 -3.971 1 98.81 117 ARG A O 1
ATOM 891 N N . ILE A 1 118 ? -3.955 6.516 -3.217 1 98.88 118 ILE A N 1
ATOM 892 C CA . ILE A 1 118 ? -2.627 6.566 -3.818 1 98.88 118 ILE A CA 1
ATOM 893 C C . ILE A 1 118 ? -2.748 6.586 -5.34 1 98.88 118 ILE A C 1
ATOM 895 O O . ILE A 1 118 ? -2.117 7.406 -6.012 1 98.88 118 ILE A O 1
ATOM 899 N N . VAL A 1 119 ? -3.594 5.723 -5.926 1 98.88 119 VAL A N 1
ATOM 900 C CA . VAL A 1 119 ? -3.746 5.629 -7.371 1 98.88 119 VAL A CA 1
ATOM 901 C C . VAL A 1 119 ? -4.332 6.93 -7.914 1 98.88 119 VAL A C 1
ATOM 903 O O . VAL A 1 119 ? -3.832 7.48 -8.898 1 98.88 119 VAL A O 1
ATOM 906 N N . GLU A 1 120 ? -5.383 7.422 -7.258 1 98.62 120 GLU A N 1
ATOM 907 C CA . GLU A 1 120 ? -5.977 8.695 -7.641 1 98.62 120 GLU A CA 1
ATOM 908 C C . GLU A 1 120 ? -4.961 9.836 -7.527 1 98.62 120 GLU A C 1
ATOM 910 O O . GLU A 1 120 ? -4.898 10.703 -8.398 1 98.62 120 GLU A O 1
ATOM 915 N N . GLY A 1 121 ? -4.223 9.844 -6.441 1 98.69 121 GLY A N 1
ATOM 916 C CA . GLY A 1 121 ? -3.225 10.867 -6.211 1 98.69 121 GLY A CA 1
ATOM 917 C C . GLY A 1 121 ? -2.109 10.867 -7.238 1 98.69 121 GLY A C 1
ATOM 918 O O . GLY A 1 121 ? -1.628 11.922 -7.645 1 98.69 121 GLY A O 1
ATOM 919 N N . ASP A 1 122 ? -1.683 9.656 -7.594 1 98.81 122 ASP A N 1
ATOM 920 C CA . ASP A 1 122 ? -0.667 9.555 -8.641 1 98.81 122 ASP A CA 1
ATOM 921 C C . ASP A 1 122 ? -1.171 10.141 -9.953 1 98.81 122 ASP A C 1
ATOM 923 O O . ASP A 1 122 ? -0.465 10.914 -10.609 1 98.81 122 ASP A O 1
ATOM 927 N N . HIS A 1 123 ? -2.385 9.75 -10.305 1 98.19 123 HIS A N 1
ATOM 928 C CA . HIS A 1 123 ? -2.977 10.289 -11.523 1 98.19 123 HIS A CA 1
ATOM 929 C C . HIS A 1 123 ? -3.037 11.812 -11.477 1 98.19 123 HIS A C 1
ATOM 931 O O . HIS A 1 123 ? -2.668 12.484 -12.438 1 98.19 123 HIS A O 1
ATOM 937 N N . LEU A 1 124 ? -3.484 12.352 -10.359 1 98.12 124 LEU A N 1
ATOM 938 C CA . LEU A 1 124 ? -3.568 13.797 -10.18 1 98.12 124 LEU A CA 1
ATOM 939 C C . LEU A 1 124 ? -2.197 14.445 -10.336 1 98.12 124 LEU A C 1
ATOM 941 O O . LEU A 1 124 ? -2.064 15.469 -11.016 1 98.12 124 LEU A O 1
ATOM 945 N N . SER A 1 125 ? -1.184 13.891 -9.719 1 98.25 125 SER A N 1
ATOM 946 C CA . SER A 1 125 ? 0.172 14.43 -9.727 1 98.25 125 SER A CA 1
ATOM 947 C C . SER A 1 125 ? 0.756 14.438 -11.141 1 98.25 125 SER A C 1
ATOM 949 O O . SER A 1 125 ? 1.524 15.336 -11.492 1 98.25 125 SER A O 1
ATOM 951 N N . ARG A 1 126 ? 0.407 13.461 -11.953 1 97.88 126 ARG A N 1
ATOM 952 C CA . ARG A 1 126 ? 0.947 13.344 -13.305 1 97.88 126 ARG A CA 1
ATOM 953 C C . ARG A 1 126 ? 0.194 14.242 -14.281 1 97.88 126 ARG A C 1
ATOM 955 O O . ARG A 1 126 ? 0.702 14.562 -15.359 1 97.88 126 ARG A O 1
ATOM 962 N N . THR A 1 127 ? -0.993 14.594 -13.953 1 96.69 127 THR A N 1
ATOM 963 C CA . THR A 1 127 ? -1.843 15.297 -14.914 1 96.69 127 THR A CA 1
ATOM 964 C C . THR A 1 127 ? -2.074 16.734 -14.469 1 96.69 127 THR A C 1
ATOM 966 O O . THR A 1 127 ? -1.239 17.609 -14.719 1 96.69 127 THR A O 1
ATOM 969 N N . THR A 1 128 ? -2.945 17 -13.469 1 96.25 128 THR A N 1
ATOM 970 C CA . THR A 1 128 ? -3.371 18.328 -13.047 1 96.25 128 THR A CA 1
ATOM 971 C C . THR A 1 128 ? -2.361 18.953 -12.086 1 96.25 128 THR A C 1
ATOM 973 O O . THR A 1 128 ? -2.16 20.156 -12.07 1 96.25 128 THR A O 1
ATOM 976 N N . GLY A 1 129 ? -1.726 18.172 -11.359 1 95.5 129 GLY A N 1
ATOM 977 C CA . GLY A 1 129 ? -0.875 18.656 -10.289 1 95.5 129 GLY A CA 1
ATOM 978 C C . GLY A 1 129 ? -1.65 19.078 -9.055 1 95.5 129 GLY A C 1
ATOM 979 O O . GLY A 1 129 ? -2.799 18.672 -8.875 1 95.5 129 GLY A O 1
ATOM 980 N N . PHE A 1 130 ? -1.012 19.672 -8.148 1 93.44 130 PHE A N 1
ATOM 981 C CA . PHE A 1 130 ? -1.614 20.172 -6.914 1 93.44 130 PHE A CA 1
ATOM 982 C C . PHE A 1 130 ? -0.996 21.516 -6.516 1 93.44 130 PHE A C 1
ATOM 984 O O . PHE A 1 130 ? 0.028 21.922 -7.066 1 93.44 130 PHE A O 1
ATOM 991 N N . ASP A 1 131 ? -1.562 22.266 -5.598 1 89.06 131 ASP A N 1
ATOM 992 C CA . ASP A 1 131 ? -1.145 23.625 -5.258 1 89.06 131 ASP A CA 1
ATOM 993 C C . ASP A 1 131 ? -0.318 23.641 -3.973 1 89.06 131 ASP A C 1
ATOM 995 O O . ASP A 1 131 ? 0.058 24.703 -3.479 1 89.06 131 ASP A O 1
ATOM 999 N N . GLY A 1 132 ? -0.088 22.5 -3.467 1 88.38 132 GLY A N 1
ATOM 1000 C CA . GLY A 1 132 ? 0.609 22.422 -2.193 1 88.38 132 GLY A CA 1
ATOM 1001 C C . GLY A 1 132 ? -0.231 21.797 -1.096 1 88.38 132 GLY A C 1
ATOM 1002 O O . GLY A 1 132 ? -1.414 21.516 -1.297 1 88.38 132 GLY A O 1
ATOM 1003 N N . TRP A 1 133 ? 0.415 21.609 -0.048 1 90.12 133 TRP A N 1
ATOM 1004 C CA . TRP A 1 133 ? -0.238 20.984 1.1 1 90.12 133 TRP A CA 1
ATOM 1005 C C . TRP A 1 133 ? -1.351 21.875 1.642 1 90.12 133 TRP A C 1
ATOM 1007 O O . TRP A 1 133 ? -1.168 23.078 1.79 1 90.12 133 TRP A O 1
ATOM 1017 N N . ALA A 1 134 ? -2.529 21.328 1.944 1 92.75 134 ALA A N 1
ATOM 1018 C CA . ALA A 1 134 ? -3.635 22.047 2.562 1 92.75 134 ALA A CA 1
ATOM 1019 C C . ALA A 1 134 ? -4.441 21.141 3.482 1 92.75 134 ALA A C 1
ATOM 1021 O O . ALA A 1 134 ? -4.617 19.953 3.197 1 92.75 134 ALA A O 1
ATOM 1022 N N . PRO A 1 135 ? -5.012 21.656 4.504 1 95.44 135 PRO A N 1
ATOM 1023 C CA . PRO A 1 135 ? -5.66 20.875 5.562 1 95.44 135 PRO A CA 1
ATOM 1024 C C . PRO A 1 135 ? -6.793 20 5.035 1 95.44 135 PRO A C 1
ATOM 1026 O O . PRO A 1 135 ? -6.98 18.875 5.504 1 95.44 135 PRO A O 1
ATOM 1029 N N . LEU A 1 136 ? -7.539 20.5 4.059 1 96.19 136 LEU A N 1
ATOM 1030 C CA . LEU A 1 136 ? -8.727 19.781 3.625 1 96.19 136 LEU A CA 1
ATOM 1031 C C . LEU A 1 136 ? -8.484 19.078 2.291 1 96.19 136 LEU A C 1
ATOM 1033 O O . LEU A 1 136 ? -9.383 18.438 1.753 1 96.19 136 LEU A O 1
ATOM 1037 N N . PHE A 1 137 ? -7.297 19.156 1.85 1 95.25 137 PHE A N 1
ATOM 1038 C CA . PHE A 1 137 ? -6.984 18.688 0.507 1 95.25 137 PHE A CA 1
ATOM 1039 C C . PHE A 1 137 ? -6.781 17.172 0.499 1 95.25 137 PHE A C 1
ATOM 1041 O O . PHE A 1 137 ? -6.055 16.641 1.335 1 95.25 137 PHE A O 1
ATOM 1048 N N . PHE A 1 138 ? -7.48 16.438 -0.338 1 97.75 138 PHE A N 1
ATOM 1049 C CA . PHE A 1 138 ? -7.262 15.086 -0.823 1 97.75 138 PHE A CA 1
ATOM 1050 C C . PHE A 1 138 ? -7.219 14.094 0.336 1 97.75 138 PHE A C 1
ATOM 1052 O O . PHE A 1 138 ? -6.359 13.211 0.372 1 97.75 138 PHE A O 1
ATOM 1059 N N . ARG A 1 139 ? -8.07 14.281 1.329 1 98.19 139 ARG A N 1
ATOM 1060 C CA . ARG A 1 139 ? -8.102 13.438 2.516 1 98.19 139 ARG A CA 1
ATOM 1061 C C . ARG A 1 139 ? -8.609 12.039 2.178 1 98.19 139 ARG A C 1
ATOM 1063 O O . ARG A 1 139 ? -9.531 11.883 1.378 1 98.19 139 ARG A O 1
ATOM 1070 N N . GLY A 1 140 ? -7.938 11.008 2.66 1 98.31 140 GLY A N 1
ATOM 1071 C CA . GLY A 1 140 ? -8.391 9.625 2.65 1 98.31 140 GLY A CA 1
ATOM 1072 C C . GLY A 1 140 ? -8.727 9.102 4.035 1 98.31 140 GLY A C 1
ATOM 1073 O O . GLY A 1 140 ? -8.891 9.875 4.977 1 98.31 140 GLY A O 1
ATOM 1074 N N . ARG A 1 141 ? -8.891 7.816 4.129 1 97.75 141 ARG A N 1
ATOM 1075 C CA . ARG A 1 141 ? -9.234 7.191 5.402 1 97.75 141 ARG A CA 1
ATOM 1076 C C . ARG A 1 141 ? -8.008 6.57 6.059 1 97.75 141 ARG A C 1
ATOM 1078 O O . ARG A 1 141 ? -7.195 5.93 5.387 1 97.75 141 ARG A O 1
ATOM 1085 N N . GLU A 1 142 ? -7.91 6.758 7.309 1 97.75 142 GLU A N 1
ATOM 1086 C CA . GLU A 1 142 ? -6.844 6.109 8.062 1 97.75 142 GLU A CA 1
ATOM 1087 C C . GLU A 1 142 ? -7.07 4.605 8.164 1 97.75 142 GLU A C 1
ATOM 1089 O O . GLU A 1 142 ? -8.203 4.152 8.336 1 97.75 142 GLU A O 1
ATOM 1094 N N . VAL A 1 143 ? -6 3.828 8.055 1 98.62 143 VAL A N 1
ATOM 1095 C CA . VAL A 1 143 ? -6.059 2.373 8.148 1 98.62 143 VAL A CA 1
ATOM 1096 C C . VAL A 1 143 ? -5.727 1.933 9.57 1 98.62 143 VAL A C 1
ATOM 1098 O O . VAL A 1 143 ? -6.355 1.019 10.109 1 98.62 143 VAL A O 1
ATOM 1101 N N . SER A 1 144 ? -4.738 2.592 10.172 1 98.25 144 SER A N 1
ATOM 1102 C CA . SER A 1 144 ? -4.293 2.262 11.523 1 98.25 144 SER A CA 1
ATOM 1103 C C . SER A 1 144 ? -5.441 2.357 12.523 1 98.25 144 SER A C 1
ATOM 1105 O O . SER A 1 144 ? -6.211 3.316 12.5 1 98.25 144 SER A O 1
ATOM 1107 N N . GLY A 1 145 ? -5.531 1.35 13.32 1 98.12 145 GLY A N 1
ATOM 1108 C CA . GLY A 1 145 ? -6.484 1.357 14.422 1 98.12 145 GLY A CA 1
ATOM 1109 C C . GLY A 1 145 ? -7.883 0.944 14 1 98.12 145 GLY A C 1
ATOM 1110 O O . GLY A 1 145 ? -8.781 0.842 14.836 1 98.12 145 GLY A O 1
ATOM 1111 N N . LYS A 1 146 ? -8.117 0.7 12.734 1 98.75 146 LYS A N 1
ATOM 1112 C CA . LYS A 1 146 ? -9.43 0.293 12.242 1 98.75 146 LYS A CA 1
ATOM 1113 C C . LYS A 1 146 ? -9.617 -1.217 12.359 1 98.75 146 LYS A C 1
ATOM 1115 O O . LYS A 1 146 ? -8.758 -1.915 12.891 1 98.75 146 LYS A O 1
ATOM 1120 N N . THR A 1 147 ? -10.758 -1.685 11.945 1 98.94 147 THR A N 1
ATOM 1121 C CA . THR A 1 147 ? -11.07 -3.107 12 1 98.94 147 THR A CA 1
ATOM 1122 C C . THR A 1 147 ? -10.992 -3.732 10.609 1 98.94 147 THR A C 1
ATOM 1124 O O . THR A 1 147 ? -11.617 -3.24 9.664 1 98.94 147 THR A O 1
ATOM 1127 N N . ILE A 1 148 ? -10.203 -4.773 10.5 1 98.94 148 ILE A N 1
ATOM 1128 C CA . ILE A 1 148 ? -10.172 -5.555 9.266 1 98.94 148 ILE A CA 1
ATOM 1129 C C . ILE A 1 148 ? -10.969 -6.844 9.453 1 98.94 148 ILE A C 1
ATOM 1131 O O . ILE A 1 148 ? -10.914 -7.469 10.516 1 98.94 148 ILE A O 1
ATOM 1135 N N . GLY A 1 149 ? -11.883 -7.129 8.547 1 98.94 149 GLY A N 1
ATOM 1136 C CA . GLY A 1 149 ? -12.57 -8.406 8.453 1 98.94 149 GLY A CA 1
ATOM 1137 C C . GLY A 1 149 ? -12.031 -9.297 7.352 1 98.94 149 GLY A C 1
ATOM 1138 O O . GLY A 1 149 ? -12.156 -8.969 6.168 1 98.94 149 GLY A O 1
ATOM 1139 N N . ILE A 1 150 ? -11.508 -10.469 7.707 1 98.88 150 ILE A N 1
ATOM 1140 C CA . ILE A 1 150 ? -10.859 -11.359 6.75 1 98.88 150 ILE A CA 1
ATOM 1141 C C . ILE A 1 150 ? -11.758 -12.562 6.48 1 98.88 150 ILE A C 1
ATOM 1143 O O . ILE A 1 150 ? -12.07 -13.328 7.395 1 98.88 150 ILE A O 1
ATOM 1147 N N . ILE A 1 151 ? -12.172 -12.703 5.246 1 98.69 151 ILE A N 1
ATOM 1148 C CA . ILE A 1 151 ? -12.906 -13.883 4.812 1 98.69 151 ILE A CA 1
ATOM 1149 C C . ILE A 1 151 ? -11.922 -14.945 4.32 1 98.69 151 ILE A C 1
ATOM 1151 O O . ILE A 1 151 ? -11.422 -14.859 3.199 1 98.69 151 ILE A O 1
ATOM 1155 N N . GLY A 1 152 ? -11.711 -15.969 5.133 1 97 152 GLY A N 1
ATOM 1156 C CA . GLY A 1 152 ? -10.703 -16.984 4.875 1 97 152 GLY A CA 1
ATOM 1157 C C . GLY A 1 152 ? -9.398 -16.734 5.594 1 97 152 GLY A C 1
ATOM 1158 O O . GLY A 1 152 ? -8.539 -16 5.086 1 97 152 GLY A O 1
ATOM 1159 N N . LEU A 1 153 ? -9.195 -17.422 6.727 1 96.81 153 LEU A N 1
ATOM 1160 C CA . LEU A 1 153 ? -7.969 -17.234 7.5 1 96.81 153 LEU A CA 1
ATOM 1161 C C . LEU A 1 153 ? -7.02 -18.406 7.293 1 96.81 153 LEU A C 1
ATOM 1163 O O . LEU A 1 153 ? -6.559 -19.016 8.266 1 96.81 153 LEU A O 1
ATOM 1167 N N . GLY A 1 154 ? -6.879 -18.781 6.008 1 93.88 154 GLY A N 1
ATOM 1168 C CA . GLY A 1 154 ? -5.844 -19.734 5.648 1 93.88 154 GLY A CA 1
ATOM 1169 C C . GLY A 1 154 ? -4.445 -19.156 5.703 1 93.88 154 GLY A C 1
ATOM 1170 O O . GLY A 1 154 ? -4.164 -18.266 6.516 1 93.88 154 GLY A O 1
ATOM 1171 N N . GLU A 1 155 ? -3.537 -19.656 4.895 1 93.56 155 GLU A N 1
ATOM 1172 C CA . GLU A 1 155 ? -2.152 -19.188 4.895 1 93.56 155 GLU A CA 1
ATOM 1173 C C . GLU A 1 155 ? -2.057 -17.719 4.512 1 93.56 155 GLU A C 1
ATOM 1175 O O . GLU A 1 155 ? -1.411 -16.938 5.207 1 93.56 155 GLU A O 1
ATOM 1180 N N . ILE A 1 156 ? -2.725 -17.391 3.436 1 96 156 ILE A N 1
ATOM 1181 C CA . ILE A 1 156 ? -2.66 -16.016 2.951 1 96 156 ILE A CA 1
ATOM 1182 C C . ILE A 1 156 ? -3.418 -15.094 3.906 1 96 156 ILE A C 1
ATOM 1184 O O . ILE A 1 156 ? -2.902 -14.047 4.312 1 96 156 ILE A O 1
ATOM 1188 N N . GLY A 1 157 ? -4.66 -15.492 4.309 1 97.19 157 GLY A N 1
ATOM 1189 C CA . GLY A 1 157 ? -5.43 -14.695 5.254 1 97.19 157 GLY A CA 1
ATOM 1190 C C . GLY A 1 157 ? -4.711 -14.477 6.57 1 97.19 157 GLY A C 1
ATOM 1191 O O . GLY A 1 157 ? -4.781 -13.391 7.148 1 97.19 157 GLY A O 1
ATOM 1192 N N . GLY A 1 158 ? -4.066 -15.562 7.035 1 97.38 158 GLY A N 1
ATOM 1193 C CA . GLY A 1 158 ? -3.271 -15.438 8.25 1 97.38 158 GLY A CA 1
ATOM 1194 C C . GLY A 1 158 ? -2.123 -14.453 8.109 1 97.38 158 GLY A C 1
ATOM 1195 O O . GLY A 1 158 ? -1.849 -13.68 9.023 1 97.38 158 GLY A O 1
ATOM 1196 N N . ALA A 1 159 ? -1.457 -14.469 6.969 1 97.81 159 ALA A N 1
ATOM 1197 C CA . ALA A 1 159 ? -0.361 -13.547 6.703 1 97.81 159 ALA A CA 1
ATOM 1198 C C . ALA A 1 159 ? -0.868 -12.109 6.621 1 97.81 159 ALA A C 1
ATOM 1200 O O . ALA A 1 159 ? -0.196 -11.18 7.078 1 97.81 159 ALA A O 1
ATOM 1201 N N . VAL A 1 160 ? -2.064 -11.891 6.059 1 98.69 160 VAL A N 1
ATOM 1202 C CA . VAL A 1 160 ? -2.697 -10.578 6.027 1 98.69 160 VAL A CA 1
ATOM 1203 C C . VAL A 1 160 ? -2.982 -10.109 7.453 1 98.69 160 VAL A C 1
ATOM 1205 O O . VAL A 1 160 ? -2.688 -8.969 7.809 1 98.69 160 VAL A O 1
ATOM 1208 N N . ALA A 1 161 ? -3.486 -11.008 8.273 1 98.69 161 ALA A N 1
ATOM 1209 C CA . ALA A 1 161 ? -3.828 -10.695 9.656 1 98.69 161 ALA A CA 1
ATOM 1210 C C . ALA A 1 161 ? -2.594 -10.258 10.438 1 98.69 161 ALA A C 1
ATOM 1212 O O . ALA A 1 161 ? -2.643 -9.289 11.195 1 98.69 161 ALA A O 1
ATOM 1213 N N . LYS A 1 162 ? -1.521 -10.984 10.266 1 98.06 162 LYS A N 1
ATOM 1214 C CA . LYS A 1 162 ? -0.264 -10.648 10.93 1 98.06 162 LYS A CA 1
ATOM 1215 C C . LYS A 1 162 ? 0.17 -9.227 10.602 1 98.06 162 LYS A C 1
ATOM 1217 O O . LYS A 1 162 ? 0.52 -8.453 11.5 1 98.06 162 LYS A O 1
ATOM 1222 N N . ARG A 1 163 ? 0.128 -8.859 9.391 1 98.5 163 ARG A N 1
ATOM 1223 C CA . ARG A 1 163 ? 0.527 -7.523 8.953 1 98.5 163 ARG A CA 1
ATOM 1224 C C . ARG A 1 163 ? -0.444 -6.465 9.461 1 98.5 163 ARG A C 1
ATOM 1226 O O . ARG A 1 163 ? -0.026 -5.391 9.898 1 98.5 163 ARG A O 1
ATOM 1233 N N . ALA A 1 164 ? -1.743 -6.797 9.43 1 98.69 164 ALA A N 1
ATOM 1234 C CA . ALA A 1 164 ? -2.77 -5.863 9.891 1 98.69 164 ALA A CA 1
ATOM 1235 C C . ALA A 1 164 ? -2.557 -5.496 11.352 1 98.69 164 ALA A C 1
ATOM 1237 O O . ALA A 1 164 ? -2.777 -4.348 11.75 1 98.69 164 ALA A O 1
ATOM 1238 N N . ARG A 1 165 ? -2.115 -6.398 12.156 1 98.06 165 ARG A N 1
ATOM 1239 C CA . ARG A 1 165 ? -1.898 -6.156 13.578 1 98.06 165 ARG A CA 1
ATOM 1240 C C . ARG A 1 165 ? -0.822 -5.098 13.797 1 98.06 165 ARG A C 1
ATOM 1242 O O . ARG A 1 165 ? -0.894 -4.32 14.75 1 98.06 165 ARG A O 1
ATOM 1249 N N . ALA A 1 166 ? 0.141 -5.027 12.906 1 97.38 166 ALA A N 1
ATOM 1250 C CA . ALA A 1 166 ? 1.21 -4.039 13.039 1 97.38 166 ALA A CA 1
ATOM 1251 C C . ALA A 1 166 ? 0.711 -2.641 12.695 1 97.38 166 ALA A C 1
ATOM 1253 O O . ALA A 1 166 ? 1.373 -1.646 12.992 1 97.38 166 ALA A O 1
ATOM 1254 N N . PHE A 1 167 ? -0.424 -2.549 12.078 1 98.38 167 PHE A N 1
ATOM 1255 C CA . PHE A 1 167 ? -1.114 -1.283 11.852 1 98.38 167 PHE A CA 1
ATOM 1256 C C . PHE A 1 167 ? -2.09 -0.993 12.992 1 98.38 167 PHE A C 1
ATOM 1258 O O . PHE A 1 167 ? -2.938 -0.106 12.875 1 98.38 167 PHE A O 1
ATOM 1265 N N . ASP A 1 168 ? -2.008 -1.807 14.039 1 97.94 168 ASP A N 1
ATOM 1266 C CA . ASP A 1 168 ? -2.855 -1.688 15.219 1 97.94 168 ASP A CA 1
ATOM 1267 C C . ASP A 1 168 ? -4.324 -1.922 14.867 1 97.94 168 ASP A C 1
ATOM 1269 O O . ASP A 1 168 ? -5.215 -1.296 15.445 1 97.94 168 ASP A O 1
ATOM 1273 N N . MET A 1 169 ? -4.609 -2.699 13.898 1 98.69 169 MET A N 1
ATOM 1274 C CA . MET A 1 169 ? -5.984 -3.021 13.523 1 98.69 169 MET A CA 1
ATOM 1275 C C . MET A 1 169 ? -6.547 -4.125 14.414 1 98.69 169 MET A C 1
ATOM 1277 O O . MET A 1 169 ? -5.816 -5.031 14.82 1 98.69 169 MET A O 1
ATOM 1281 N N . ASP A 1 170 ? -7.836 -4.016 14.688 1 98.62 170 ASP A N 1
ATOM 1282 C CA . ASP A 1 170 ? -8.562 -5.184 15.172 1 98.62 170 ASP A CA 1
ATOM 1283 C C . ASP A 1 170 ? -8.836 -6.168 14.031 1 98.62 170 ASP A C 1
ATOM 1285 O O . ASP A 1 170 ? -9.156 -5.754 12.914 1 98.62 170 ASP A O 1
ATOM 1289 N N . VAL A 1 171 ? -8.727 -7.488 14.32 1 98.81 171 VAL A N 1
ATOM 1290 C CA . VAL A 1 171 ? -8.875 -8.477 13.258 1 98.81 171 VAL A CA 1
ATOM 1291 C C . VAL A 1 171 ? -10.062 -9.383 13.547 1 98.81 171 VAL A C 1
ATOM 1293 O O . VAL A 1 171 ? -10.078 -10.094 14.555 1 98.81 171 VAL A O 1
ATOM 1296 N N . LEU A 1 172 ? -11.07 -9.32 12.734 1 98.88 172 LEU A N 1
ATOM 1297 C CA . LEU A 1 172 ? -12.156 -10.297 12.656 1 98.88 172 LEU A CA 1
ATOM 1298 C C . LEU A 1 172 ? -11.945 -11.25 11.484 1 98.88 172 LEU A C 1
ATOM 1300 O O . LEU A 1 172 ? -11.359 -10.875 10.469 1 98.88 172 LEU A O 1
ATOM 1304 N N . TYR A 1 173 ? -12.359 -12.469 11.633 1 98.75 173 TYR A N 1
ATOM 1305 C CA . TYR A 1 173 ? -12.289 -13.367 10.484 1 98.75 173 TYR A CA 1
ATOM 1306 C C . TYR A 1 173 ? -13.461 -14.344 10.492 1 98.75 173 TYR A C 1
ATOM 1308 O O . TYR A 1 173 ? -14.109 -14.539 11.516 1 98.75 173 TYR A O 1
ATOM 1316 N N . THR A 1 174 ? -13.773 -14.82 9.328 1 98.31 174 THR A N 1
ATOM 1317 C CA . THR A 1 174 ? -14.789 -15.852 9.156 1 98.31 174 THR A CA 1
ATOM 1318 C C . THR A 1 174 ? -14.32 -16.906 8.156 1 98.31 174 THR A C 1
ATOM 1320 O O . THR A 1 174 ? -13.281 -16.75 7.508 1 98.31 174 THR A O 1
ATOM 1323 N N . GLY A 1 175 ? -14.953 -18 8.039 1 95.62 175 GLY A N 1
ATOM 1324 C CA . GLY A 1 175 ? -14.656 -19.156 7.207 1 95.62 175 GLY A CA 1
ATOM 1325 C C . GLY A 1 175 ? -15.344 -20.422 7.684 1 95.62 175 GLY A C 1
ATOM 1326 O O . GLY A 1 175 ? -16.109 -20.406 8.648 1 95.62 175 GLY A O 1
ATOM 1327 N N . PRO A 1 176 ? -15.094 -21.484 7.004 1 94 176 PRO A N 1
ATOM 1328 C CA . PRO A 1 176 ? -15.82 -22.719 7.32 1 94 176 PRO A CA 1
ATOM 1329 C C . PRO A 1 176 ? -15.422 -23.297 8.672 1 94 176 PRO A C 1
ATOM 1331 O O . PRO A 1 176 ? -16.203 -24.016 9.297 1 94 176 PRO A O 1
ATOM 1334 N N . HIS A 1 177 ? -14.164 -22.969 9.172 1 93.56 177 HIS A N 1
ATOM 1335 C CA . HIS A 1 177 ? -13.703 -23.516 10.445 1 93.56 177 HIS A CA 1
ATOM 1336 C C . HIS A 1 177 ? -12.977 -22.453 11.266 1 93.56 177 HIS A C 1
ATOM 1338 O O . HIS A 1 177 ? -12.273 -21.609 10.719 1 93.56 177 HIS A O 1
ATOM 1344 N N . ARG A 1 178 ? -13.203 -22.547 12.578 1 96.19 178 ARG A N 1
ATOM 1345 C CA . ARG A 1 178 ? -12.469 -21.688 13.508 1 96.19 178 ARG A CA 1
ATOM 1346 C C . ARG A 1 178 ? -11.008 -22.109 13.594 1 96.19 178 ARG A C 1
ATOM 1348 O O . ARG A 1 178 ? -10.688 -23.297 13.609 1 96.19 178 ARG A O 1
ATOM 1355 N N . LYS A 1 179 ? -10.141 -21.219 13.484 1 95.44 179 LYS A N 1
ATOM 1356 C CA . LYS A 1 179 ? -8.703 -21.438 13.562 1 95.44 179 LYS A CA 1
ATOM 1357 C C . LYS A 1 179 ? -8.148 -20.984 14.906 1 95.44 179 LYS A C 1
ATOM 1359 O O . LYS A 1 179 ? -7.453 -19.969 14.984 1 95.44 179 LYS A O 1
ATOM 1364 N N . GLU A 1 180 ? -8.234 -21.734 15.93 1 95.44 180 GLU A N 1
ATOM 1365 C CA . GLU A 1 180 ? -7.93 -21.344 17.312 1 95.44 180 GLU A CA 1
ATOM 1366 C C . GLU A 1 180 ? -6.441 -21.047 17.469 1 95.44 180 GLU A C 1
ATOM 1368 O O . GLU A 1 180 ? -6.07 -20.125 18.203 1 95.44 180 GLU A O 1
ATOM 1373 N N . GLU A 1 181 ? -5.668 -21.797 16.828 1 93.94 181 GLU A N 1
ATOM 1374 C CA . GLU A 1 181 ? -4.227 -21.594 16.953 1 93.94 181 GLU A CA 1
ATOM 1375 C C . GLU A 1 181 ? -3.816 -20.234 16.375 1 93.94 181 GLU A C 1
ATOM 1377 O O . GLU A 1 181 ? -3.033 -19.5 17 1 93.94 181 GLU A O 1
ATOM 1382 N N . LYS A 1 182 ? -4.371 -19.922 15.273 1 90.94 182 LYS A N 1
ATOM 1383 C CA . LYS A 1 182 ? -4.066 -18.625 14.664 1 90.94 182 LYS A CA 1
ATOM 1384 C C . LYS A 1 182 ? -4.609 -17.484 15.516 1 90.94 182 LYS A C 1
ATOM 1386 O O . LYS A 1 182 ? -4.008 -16.406 15.57 1 90.94 182 LYS A O 1
ATOM 1391 N N . GLU A 1 183 ? -5.762 -17.656 16.156 1 94.69 183 GLU A N 1
ATOM 1392 C CA . GLU A 1 183 ? -6.336 -16.641 17.047 1 94.69 183 GLU A CA 1
ATOM 1393 C C . GLU A 1 183 ? -5.375 -16.297 18.172 1 94.69 183 GLU A C 1
ATOM 1395 O O . GLU A 1 183 ? -5.211 -15.133 18.531 1 94.69 183 GLU A O 1
ATOM 1400 N N . ARG A 1 184 ? -4.777 -17.312 18.703 1 93.88 184 ARG A N 1
ATOM 1401 C CA . ARG A 1 184 ? -3.854 -17.109 19.812 1 93.88 184 ARG A CA 1
ATOM 1402 C C . ARG A 1 184 ? -2.613 -16.344 19.375 1 93.88 184 ARG A C 1
ATOM 1404 O O . ARG A 1 184 ? -2.139 -15.453 20.078 1 93.88 184 ARG A O 1
ATOM 1411 N N . ASP A 1 185 ? -2.189 -16.625 18.219 1 93.5 185 ASP A N 1
ATOM 1412 C CA . ASP A 1 185 ? -0.93 -16.062 17.734 1 93.5 185 ASP A CA 1
ATOM 1413 C C . ASP A 1 185 ? -1.111 -14.633 17.25 1 93.5 185 ASP A C 1
ATOM 1415 O O . ASP A 1 185 ? -0.239 -13.781 17.469 1 93.5 185 ASP A O 1
ATOM 1419 N N . ILE A 1 186 ? -2.24 -14.328 16.656 1 94.44 186 ILE A N 1
ATOM 1420 C CA . ILE A 1 186 ? -2.385 -13.055 15.969 1 94.44 186 ILE A CA 1
ATOM 1421 C C . ILE A 1 186 ? -3.395 -12.18 16.703 1 94.44 186 ILE A C 1
ATOM 1423 O O . ILE A 1 186 ? -3.447 -10.961 16.5 1 94.44 186 ILE A O 1
ATOM 1427 N N . GLY A 1 187 ? -4.188 -12.742 17.531 1 95.56 187 GLY A N 1
ATOM 1428 C CA . GLY A 1 187 ? -5.23 -12.008 18.219 1 95.56 187 GLY A CA 1
ATOM 1429 C C . GLY A 1 187 ? -6.457 -11.758 17.375 1 95.56 187 GLY A C 1
ATOM 1430 O O . GLY A 1 187 ? -7.125 -10.727 17.516 1 95.56 187 GLY A O 1
ATOM 1431 N N . ALA A 1 188 ? -6.723 -12.625 16.422 1 97.69 188 ALA A N 1
ATOM 1432 C CA . ALA A 1 188 ? -7.906 -12.531 15.578 1 97.69 188 ALA A CA 1
ATOM 1433 C C . ALA A 1 188 ? -9.133 -13.125 16.266 1 97.69 188 ALA A C 1
ATOM 1435 O O . ALA A 1 188 ? -9 -13.961 17.172 1 97.69 188 ALA A O 1
ATOM 1436 N N . LYS A 1 189 ? -10.273 -12.664 15.977 1 98.31 189 LYS A N 1
ATOM 1437 C CA . LYS A 1 189 ? -11.523 -13.141 16.562 1 98.31 189 LYS A CA 1
ATOM 1438 C C . LYS A 1 189 ? -12.43 -13.758 15.5 1 98.31 189 LYS A C 1
ATOM 1440 O O . LYS A 1 189 ? -12.719 -13.125 14.484 1 98.31 189 LYS A O 1
ATOM 1445 N N . TYR A 1 190 ? -12.836 -15.008 15.711 1 98.62 190 TYR A N 1
ATOM 1446 C CA . TYR A 1 190 ? -13.758 -15.711 14.82 1 98.62 190 TYR A CA 1
ATOM 1447 C C . TYR A 1 190 ? -15.188 -15.211 15.008 1 98.62 190 TYR A C 1
ATOM 1449 O O . TYR A 1 190 ? -15.695 -15.188 16.125 1 98.62 190 TYR A O 1
ATOM 1457 N N . VAL A 1 191 ? -15.805 -14.75 13.945 1 98.69 191 VAL A N 1
ATOM 1458 C CA . VAL A 1 191 ? -17.188 -14.305 13.969 1 98.69 191 VAL A CA 1
ATOM 1459 C C . VAL A 1 191 ? -17.922 -14.82 12.742 1 98.69 191 VAL A C 1
ATOM 1461 O O . VAL A 1 191 ? -17.297 -15.328 11.805 1 98.69 191 VAL A O 1
ATOM 1464 N N . ASP A 1 192 ? -19.25 -14.734 12.711 1 98.38 192 ASP A N 1
ATOM 1465 C CA . ASP A 1 192 ? -20 -15.078 11.5 1 98.38 192 ASP A CA 1
ATOM 1466 C C . ASP A 1 192 ? -19.891 -13.969 10.461 1 98.38 192 ASP A C 1
ATOM 1468 O O . ASP A 1 192 ? -19.469 -12.852 10.773 1 98.38 192 ASP A O 1
ATOM 1472 N N . LEU A 1 193 ? -20.266 -14.25 9.312 1 98.5 193 LEU A N 1
ATOM 1473 C CA . LEU A 1 193 ? -20.094 -13.328 8.188 1 98.5 193 LEU A CA 1
ATOM 1474 C C . LEU A 1 193 ? -20.844 -12.016 8.445 1 98.5 193 LEU A C 1
ATOM 1476 O O . LEU A 1 193 ? -20.297 -10.938 8.203 1 98.5 193 LEU A O 1
ATOM 1480 N N . ASP A 1 194 ? -22.062 -12.055 8.938 1 98.69 194 ASP A N 1
ATOM 1481 C CA . ASP A 1 194 ? -22.859 -10.859 9.172 1 98.69 194 ASP A CA 1
ATOM 1482 C C . ASP A 1 194 ? -22.172 -9.922 10.164 1 98.69 194 ASP A C 1
ATOM 1484 O O . ASP A 1 194 ? -22.094 -8.719 9.938 1 98.69 194 ASP A O 1
ATOM 1488 N N . THR A 1 195 ? -21.719 -10.516 11.242 1 98.88 195 THR A N 1
ATOM 1489 C CA . THR A 1 195 ? -21.016 -9.742 12.258 1 98.88 195 THR A CA 1
ATOM 1490 C C . THR A 1 195 ? -19.766 -9.094 11.664 1 98.88 195 THR A C 1
ATOM 1492 O O . THR A 1 195 ? -19.469 -7.926 11.945 1 98.88 195 THR A O 1
ATOM 1495 N N . LEU A 1 196 ? -19.062 -9.836 10.875 1 98.94 196 LEU A N 1
ATOM 1496 C CA . LEU A 1 196 ? -17.859 -9.32 10.227 1 98.94 196 LEU A CA 1
ATOM 1497 C C . LEU A 1 196 ? -18.172 -8.125 9.344 1 98.94 196 LEU A C 1
ATOM 1499 O O . LEU A 1 196 ? -17.547 -7.078 9.453 1 98.94 196 LEU A O 1
ATOM 1503 N N . LEU A 1 197 ? -19.172 -8.242 8.5 1 98.94 197 LEU A N 1
ATOM 1504 C CA . LEU A 1 197 ? -19.547 -7.215 7.539 1 98.94 197 LEU A CA 1
ATOM 1505 C C . LEU A 1 197 ? -20.016 -5.949 8.25 1 98.94 197 LEU A C 1
ATOM 1507 O O . LEU A 1 197 ? -19.672 -4.84 7.84 1 98.94 197 LEU A O 1
ATOM 1511 N N . LYS A 1 198 ? -20.688 -6.074 9.359 1 98.81 198 LYS A N 1
ATOM 1512 C CA . LYS A 1 198 ? -21.281 -4.953 10.094 1 98.81 198 LYS A CA 1
ATOM 1513 C C . LYS A 1 198 ? -20.203 -4.156 10.82 1 98.81 198 LYS A C 1
ATOM 1515 O O . LYS A 1 198 ? -20.359 -2.957 11.062 1 98.81 198 LYS A O 1
ATOM 1520 N N . ASN A 1 199 ? -19.109 -4.801 11.133 1 98.88 199 ASN A N 1
ATOM 1521 C CA . ASN A 1 199 ? -18.203 -4.176 12.086 1 98.88 199 ASN A CA 1
ATOM 1522 C C . ASN A 1 199 ? -16.875 -3.797 11.422 1 98.88 199 ASN A C 1
ATOM 1524 O O . ASN A 1 199 ? -16.141 -2.951 11.93 1 98.88 199 ASN A O 1
ATOM 1528 N N . ALA A 1 200 ? -16.547 -4.387 10.32 1 98.94 200 ALA A N 1
ATOM 1529 C CA . ALA A 1 200 ? -15.25 -4.168 9.703 1 98.94 200 ALA A CA 1
ATOM 1530 C C . ALA A 1 200 ? -15.227 -2.855 8.922 1 98.94 200 ALA A C 1
ATOM 1532 O O . ALA A 1 200 ? -16.25 -2.441 8.359 1 98.94 200 ALA A O 1
ATOM 1533 N N . ASP A 1 201 ? -14.102 -2.193 8.93 1 98.94 201 ASP A N 1
ATOM 1534 C CA . ASP A 1 201 ? -13.844 -1.038 8.078 1 98.94 201 ASP A CA 1
ATOM 1535 C C . ASP A 1 201 ? -13.266 -1.469 6.73 1 98.94 201 ASP A C 1
ATOM 1537 O O . ASP A 1 201 ? -13.477 -0.804 5.715 1 98.94 201 ASP A O 1
ATOM 1541 N N . PHE A 1 202 ? -12.508 -2.512 6.762 1 98.94 202 PHE A N 1
ATOM 1542 C CA . PHE A 1 202 ? -11.914 -3.131 5.582 1 98.94 202 PHE A CA 1
ATOM 1543 C C . PHE A 1 202 ? -12.242 -4.617 5.527 1 98.94 202 PHE A C 1
ATOM 1545 O O . PHE A 1 202 ? -11.922 -5.363 6.457 1 98.94 202 PHE A O 1
ATOM 1552 N N . ILE A 1 203 ? -12.898 -5.066 4.48 1 98.94 203 ILE A N 1
ATOM 1553 C CA . ILE A 1 203 ? -13.219 -6.477 4.285 1 98.94 203 ILE A CA 1
ATOM 1554 C C . ILE A 1 203 ? -12.328 -7.059 3.189 1 98.94 203 ILE A C 1
ATOM 1556 O O . ILE A 1 203 ? -12.328 -6.574 2.055 1 98.94 203 ILE A O 1
ATOM 1560 N N . THR A 1 204 ? -11.555 -8.031 3.5 1 98.94 204 THR A N 1
ATOM 1561 C CA . THR A 1 204 ? -10.672 -8.664 2.521 1 98.94 204 THR A CA 1
ATOM 1562 C C . THR A 1 204 ? -11.078 -10.109 2.281 1 98.94 204 THR A C 1
ATOM 1564 O O . THR A 1 204 ? -11.438 -10.828 3.223 1 98.94 204 THR A O 1
ATOM 1567 N N . ILE A 1 205 ? -11.078 -10.492 1.066 1 98.69 205 ILE A N 1
ATOM 1568 C CA . ILE A 1 205 ? -11.406 -11.859 0.682 1 98.69 205 ILE A CA 1
ATOM 1569 C C . ILE A 1 205 ? -10.125 -12.609 0.315 1 98.69 205 ILE A C 1
ATOM 1571 O O . ILE A 1 205 ? -9.461 -12.281 -0.671 1 98.69 205 ILE A O 1
ATOM 1575 N N . ASN A 1 206 ? -9.773 -13.578 1.051 1 96.25 206 ASN A N 1
ATOM 1576 C CA . ASN A 1 206 ? -8.594 -14.406 0.853 1 96.25 206 ASN A CA 1
ATOM 1577 C C . ASN A 1 206 ? -8.93 -15.898 0.931 1 96.25 206 ASN A C 1
ATOM 1579 O O . ASN A 1 206 ? -8.086 -16.703 1.311 1 96.25 206 ASN A O 1
ATOM 1583 N N . ALA A 1 207 ? -10.109 -16.25 0.582 1 92.62 207 ALA A N 1
ATOM 1584 C CA . ALA A 1 207 ? -10.594 -17.625 0.632 1 92.62 207 ALA A CA 1
ATOM 1585 C C . ALA A 1 207 ? -10.352 -18.344 -0.693 1 92.62 207 ALA A C 1
ATOM 1587 O O . ALA A 1 207 ? -10.438 -17.719 -1.762 1 92.62 207 ALA A O 1
ATOM 1588 N N . ALA A 1 208 ? -10.07 -19.625 -0.606 1 85.06 208 ALA A N 1
ATOM 1589 C CA . ALA A 1 208 ? -10.047 -20.469 -1.798 1 85.06 208 ALA A CA 1
ATOM 1590 C C . ALA A 1 208 ? -11.461 -20.672 -2.352 1 85.06 208 ALA A C 1
ATOM 1592 O O . ALA A 1 208 ? -12.406 -20.906 -1.594 1 85.06 208 ALA A O 1
ATOM 1593 N N . TYR A 1 209 ? -11.547 -20.609 -3.596 1 86.62 209 TYR A N 1
ATOM 1594 C CA . TYR A 1 209 ? -12.867 -20.641 -4.219 1 86.62 209 TYR A CA 1
ATOM 1595 C C . TYR A 1 209 ? -13.43 -22.062 -4.207 1 86.62 209 TYR A C 1
ATOM 1597 O O . TYR A 1 209 ? -12.695 -23.031 -4.441 1 86.62 209 TYR A O 1
ATOM 1605 N N . ASN A 1 210 ? -14.578 -22.219 -3.941 1 86.38 210 ASN A N 1
ATOM 1606 C CA . ASN A 1 210 ? -15.453 -23.344 -4.246 1 86.38 210 ASN A CA 1
ATOM 1607 C C . ASN A 1 210 ? -16.844 -22.875 -4.656 1 86.38 210 ASN A C 1
ATOM 1609 O O . ASN A 1 210 ? -17.219 -21.734 -4.395 1 86.38 210 ASN A O 1
ATOM 1613 N N . PRO A 1 211 ? -17.578 -23.688 -5.332 1 89.56 211 PRO A N 1
ATOM 1614 C CA . PRO A 1 211 ? -18.844 -23.25 -5.918 1 89.56 211 PRO A CA 1
ATOM 1615 C C . PRO A 1 211 ? -19.797 -22.656 -4.887 1 89.56 211 PRO A C 1
ATOM 1617 O O . PRO A 1 211 ? -20.609 -21.781 -5.219 1 89.56 211 PRO A O 1
ATOM 1620 N N . SER A 1 212 ? -19.703 -23.062 -3.666 1 93.62 212 SER A N 1
ATOM 1621 C CA . SER A 1 212 ? -20.594 -22.562 -2.629 1 93.62 212 SER A CA 1
ATOM 1622 C C . SER A 1 212 ? -20.312 -21.109 -2.311 1 93.62 212 SER A C 1
ATOM 1624 O O . SER A 1 212 ? -21.125 -20.422 -1.686 1 93.62 212 SER A O 1
ATOM 1626 N N . LEU A 1 213 ? -19.203 -20.531 -2.781 1 95.12 213 LEU A N 1
ATOM 1627 C CA . LEU A 1 213 ? -18.797 -19.156 -2.482 1 95.12 213 LEU A CA 1
ATOM 1628 C C . LEU A 1 213 ? -19.219 -18.203 -3.596 1 95.12 213 LEU A C 1
ATOM 1630 O O . LEU A 1 213 ? -19.047 -17 -3.484 1 95.12 213 LEU A O 1
ATOM 1634 N N . HIS A 1 214 ? -19.797 -18.828 -4.688 1 96.88 214 HIS A N 1
ATOM 1635 C CA . HIS A 1 214 ? -20.203 -17.984 -5.809 1 96.88 214 HIS A CA 1
ATOM 1636 C C . HIS A 1 214 ? -21.188 -16.906 -5.355 1 96.88 214 HIS A C 1
ATOM 1638 O O . HIS A 1 214 ? -22.25 -17.219 -4.82 1 96.88 214 HIS A O 1
ATOM 1644 N N . HIS A 1 215 ? -20.844 -15.617 -5.477 1 98.38 215 HIS A N 1
ATOM 1645 C CA . HIS A 1 215 ? -21.672 -14.461 -5.137 1 98.38 215 HIS A CA 1
ATOM 1646 C C . HIS A 1 215 ? -22 -14.438 -3.646 1 98.38 215 HIS A C 1
ATOM 1648 O O . HIS A 1 215 ? -23.109 -14.07 -3.258 1 98.38 215 HIS A O 1
ATOM 1654 N N . MET A 1 216 ? -21 -14.945 -2.875 1 98.12 216 MET A N 1
ATOM 1655 C CA . MET A 1 216 ? -21.125 -14.828 -1.425 1 98.12 216 MET A CA 1
ATOM 1656 C C . MET A 1 216 ? -21.312 -13.375 -1.01 1 98.12 216 MET A C 1
ATOM 1658 O O . MET A 1 216 ? -22.031 -13.086 -0.04 1 98.12 216 MET A O 1
ATOM 1662 N N . ILE A 1 217 ? -20.703 -12.461 -1.678 1 98.81 217 ILE A N 1
ATOM 1663 C CA . ILE A 1 217 ? -20.891 -11.023 -1.479 1 98.81 217 ILE A CA 1
ATOM 1664 C C . ILE A 1 217 ? -21.781 -10.469 -2.586 1 98.81 217 ILE A C 1
ATOM 1666 O O . ILE A 1 217 ? -21.359 -10.383 -3.742 1 98.81 217 ILE A O 1
ATOM 1670 N N . ASP A 1 218 ? -22.859 -10.18 -2.242 1 98.69 218 ASP A N 1
ATOM 1671 C CA . ASP A 1 218 ? -23.906 -9.656 -3.127 1 98.69 218 ASP A CA 1
ATOM 1672 C C . ASP A 1 218 ? -24.609 -8.461 -2.49 1 98.69 218 ASP A C 1
ATOM 1674 O O . ASP A 1 218 ? -24.109 -7.875 -1.528 1 98.69 218 ASP A O 1
ATOM 1678 N N . THR A 1 219 ? -25.719 -8.039 -3.061 1 98.81 219 THR A N 1
ATOM 1679 C CA . THR A 1 219 ? -26.422 -6.832 -2.652 1 98.81 219 THR A CA 1
ATOM 1680 C C . THR A 1 219 ? -26.719 -6.855 -1.154 1 98.81 219 THR A C 1
ATOM 1682 O O . THR A 1 219 ? -26.484 -5.863 -0.457 1 98.81 219 THR A O 1
ATOM 1685 N N . GLU A 1 220 ? -27.188 -7.965 -0.656 1 98.75 220 GLU A N 1
ATOM 1686 C CA . GLU A 1 220 ? -27.547 -8.07 0.757 1 98.75 220 GLU A CA 1
ATOM 1687 C C . GLU A 1 220 ? -26.312 -7.859 1.646 1 98.75 220 GLU A C 1
ATOM 1689 O O . GLU A 1 220 ? -26.391 -7.141 2.646 1 98.75 220 GLU A O 1
ATOM 1694 N N . GLN A 1 221 ? -25.25 -8.461 1.304 1 98.88 221 GLN A N 1
ATOM 1695 C CA . GLN A 1 221 ? -24.016 -8.359 2.08 1 98.88 221 GLN A CA 1
ATOM 1696 C C . GLN A 1 221 ? -23.453 -6.938 2.029 1 98.88 221 GLN A C 1
ATOM 1698 O O . GLN A 1 221 ? -22.984 -6.41 3.041 1 98.88 221 GLN A O 1
ATOM 1703 N N . PHE A 1 222 ? -23.5 -6.285 0.885 1 98.88 222 PHE A N 1
ATOM 1704 C CA . PHE A 1 222 ? -23.047 -4.898 0.774 1 98.88 222 PHE A CA 1
ATOM 1705 C C . PHE A 1 222 ? -23.859 -3.994 1.694 1 98.88 222 PHE A C 1
ATOM 1707 O O . PHE A 1 222 ? -23.297 -3.105 2.344 1 98.88 222 PHE A O 1
ATOM 1714 N N . ASN A 1 223 ? -25.125 -4.258 1.777 1 98.75 223 ASN A N 1
ATOM 1715 C CA . ASN A 1 223 ? -26.016 -3.418 2.572 1 98.75 223 ASN A CA 1
ATOM 1716 C C . ASN A 1 223 ? -25.75 -3.57 4.066 1 98.75 223 ASN A C 1
ATOM 1718 O O . ASN A 1 223 ? -26.172 -2.74 4.867 1 98.75 223 ASN A O 1
ATOM 1722 N N . LYS A 1 224 ? -25.062 -4.625 4.453 1 98.81 224 LYS A N 1
ATOM 1723 C CA . LYS A 1 224 ? -24.734 -4.852 5.855 1 98.81 224 LYS A CA 1
ATOM 1724 C C . LYS A 1 224 ? -23.438 -4.129 6.238 1 98.81 224 LYS A C 1
ATOM 1726 O O . LYS A 1 224 ? -23.141 -3.969 7.422 1 98.81 224 LYS A O 1
ATOM 1731 N N . MET A 1 225 ? -22.656 -3.68 5.277 1 98.88 225 MET A N 1
ATOM 1732 C CA . MET A 1 225 ? -21.359 -3.039 5.535 1 98.88 225 MET A CA 1
ATOM 1733 C C . MET A 1 225 ? -21.562 -1.59 5.973 1 98.88 225 MET A C 1
ATOM 1735 O O . MET A 1 225 ? -22.609 -0.995 5.719 1 98.88 225 MET A O 1
ATOM 1739 N N . LYS A 1 226 ? -20.516 -1.079 6.672 1 98.75 226 LYS A N 1
ATOM 1740 C CA . LYS A 1 226 ? -20.484 0.354 6.949 1 98.75 226 LYS A CA 1
ATOM 1741 C C . LYS A 1 226 ? -20.438 1.162 5.656 1 98.75 226 LYS A C 1
ATOM 1743 O O . LYS A 1 226 ? -19.781 0.766 4.695 1 98.75 226 LYS A O 1
ATOM 1748 N N . SER A 1 227 ? -21.047 2.312 5.621 1 98.62 227 SER A N 1
ATOM 1749 C CA . SER A 1 227 ? -20.984 3.186 4.453 1 98.62 227 SER A CA 1
ATOM 1750 C C . SER A 1 227 ? -19.547 3.66 4.199 1 98.62 227 SER A C 1
ATOM 1752 O O . SER A 1 227 ? -19.234 4.125 3.102 1 98.62 227 SER A O 1
ATOM 1754 N N . THR A 1 228 ? -18.641 3.533 5.215 1 98.62 228 THR A N 1
ATOM 1755 C CA . THR A 1 228 ? -17.25 3.949 5.109 1 98.62 228 THR A CA 1
ATOM 1756 C C . THR A 1 228 ? -16.344 2.752 4.82 1 98.62 228 THR A C 1
ATOM 1758 O O . THR A 1 228 ? -15.125 2.871 4.84 1 98.62 228 THR A O 1
ATOM 1761 N N . ALA A 1 229 ? -16.922 1.568 4.57 1 98.88 229 ALA A N 1
ATOM 1762 C CA . ALA A 1 229 ? -16.141 0.342 4.426 1 98.88 229 ALA A CA 1
ATOM 1763 C C . ALA A 1 229 ? -15.555 0.229 3.025 1 98.88 229 ALA A C 1
ATOM 1765 O O . ALA A 1 229 ? -16.047 0.848 2.082 1 98.88 229 ALA A O 1
ATOM 1766 N N . TYR A 1 230 ? -14.492 -0.508 2.916 1 98.94 230 TYR A N 1
ATOM 1767 C CA . TYR A 1 230 ? -13.852 -0.893 1.664 1 98.94 230 TYR A CA 1
ATOM 1768 C C . TYR A 1 230 ? -13.875 -2.406 1.484 1 98.94 230 TYR A C 1
ATOM 1770 O O . TYR A 1 230 ? -13.656 -3.154 2.441 1 98.94 230 TYR A O 1
ATOM 1778 N N . LEU A 1 231 ? -14.125 -2.859 0.28 1 98.94 231 LEU A N 1
ATOM 1779 C CA . LEU A 1 231 ? -14.008 -4.273 -0.059 1 98.94 231 LEU A CA 1
ATOM 1780 C C . LEU A 1 231 ? -12.742 -4.531 -0.876 1 98.94 231 LEU A C 1
ATOM 1782 O O . LEU A 1 231 ? -12.508 -3.865 -1.887 1 98.94 231 LEU A O 1
ATOM 1786 N N . ILE A 1 232 ? -11.945 -5.43 -0.429 1 98.94 232 ILE A N 1
ATOM 1787 C CA . ILE A 1 232 ? -10.727 -5.848 -1.122 1 98.94 232 ILE A CA 1
ATOM 1788 C C . ILE A 1 232 ? -10.844 -7.316 -1.528 1 98.94 232 ILE A C 1
ATOM 1790 O O . ILE A 1 232 ? -11.062 -8.188 -0.682 1 98.94 232 ILE A O 1
ATOM 1794 N N . ASN A 1 233 ? -10.695 -7.57 -2.807 1 98.75 233 ASN A N 1
ATOM 1795 C CA . ASN A 1 233 ? -10.719 -8.961 -3.262 1 98.75 233 ASN A CA 1
ATOM 1796 C C . ASN A 1 233 ? -9.414 -9.344 -3.945 1 98.75 233 ASN A C 1
ATOM 1798 O O . ASN A 1 233 ? -9.188 -8.992 -5.102 1 98.75 233 ASN A O 1
ATOM 1802 N N . ALA A 1 234 ? -8.57 -10.07 -3.258 1 96.75 234 ALA A N 1
ATOM 1803 C CA . ALA A 1 234 ? -7.344 -10.656 -3.785 1 96.75 234 ALA A CA 1
ATOM 1804 C C . ALA A 1 234 ? -7.422 -12.18 -3.779 1 96.75 234 ALA A C 1
ATOM 1806 O O . ALA A 1 234 ? -6.398 -12.859 -3.67 1 96.75 234 ALA A O 1
ATOM 1807 N N . GLY A 1 235 ? -8.641 -12.695 -3.705 1 94.31 235 GLY A N 1
ATOM 1808 C CA . GLY A 1 235 ? -8.914 -14.117 -3.777 1 94.31 235 GLY A CA 1
ATOM 1809 C C . GLY A 1 235 ? -9.359 -14.57 -5.152 1 94.31 235 GLY A C 1
ATOM 1810 O O . GLY A 1 235 ? -8.562 -14.609 -6.094 1 94.31 235 GLY A O 1
ATOM 1811 N N . ARG A 1 236 ? -10.695 -14.797 -5.293 1 93.25 236 ARG A N 1
ATOM 1812 C CA . ARG A 1 236 ? -11.273 -15.195 -6.566 1 93.25 236 ARG A CA 1
ATOM 1813 C C . ARG A 1 236 ? -12.438 -14.289 -6.945 1 93.25 236 ARG A C 1
ATOM 1815 O O . ARG A 1 236 ? -13.281 -13.961 -6.105 1 93.25 236 ARG A O 1
ATOM 1822 N N . GLY A 1 237 ? -12.5 -13.938 -8.203 1 95.88 237 GLY A N 1
ATOM 1823 C CA . GLY A 1 237 ? -13.438 -12.938 -8.703 1 95.88 237 GLY A CA 1
ATOM 1824 C C . GLY A 1 237 ? -14.883 -13.297 -8.445 1 95.88 237 GLY A C 1
ATOM 1825 O O . GLY A 1 237 ? -15.641 -12.5 -7.883 1 95.88 237 GLY A O 1
ATOM 1826 N N . PRO A 1 238 ? -15.273 -14.562 -8.68 1 95.81 238 PRO A N 1
ATOM 1827 C CA . PRO A 1 238 ? -16.688 -14.945 -8.641 1 95.81 238 PRO A CA 1
ATOM 1828 C C . PRO A 1 238 ? -17.266 -14.938 -7.23 1 95.81 238 PRO A C 1
ATOM 1830 O O . PRO A 1 238 ? -18.484 -15.086 -7.059 1 95.81 238 PRO A O 1
ATOM 1833 N N . ILE A 1 239 ? -16.484 -14.703 -6.273 1 97.75 239 ILE A N 1
ATOM 1834 C CA . ILE A 1 239 ? -16.984 -14.617 -4.906 1 97.75 239 ILE A CA 1
ATOM 1835 C C . ILE A 1 239 ? -17.812 -13.352 -4.746 1 97.75 239 ILE A C 1
ATOM 1837 O O . ILE A 1 239 ? -18.766 -13.32 -3.957 1 97.75 239 ILE A O 1
ATOM 1841 N N . VAL A 1 240 ? -17.516 -12.359 -5.543 1 98.75 240 VAL A N 1
ATOM 1842 C CA . VAL A 1 240 ? -18.219 -11.086 -5.508 1 98.75 240 VAL A CA 1
ATOM 1843 C C . VAL A 1 240 ? -19.094 -10.938 -6.754 1 98.75 240 VAL A C 1
ATOM 1845 O O . VAL A 1 240 ? -18.609 -11.133 -7.875 1 98.75 240 VAL A O 1
ATOM 1848 N N . ASN A 1 241 ? -20.359 -10.711 -6.582 1 98.69 241 ASN A N 1
ATOM 1849 C CA . ASN A 1 241 ? -21.188 -10.258 -7.695 1 98.69 241 ASN A CA 1
ATOM 1850 C C . ASN A 1 241 ? -20.797 -8.859 -8.156 1 98.69 241 ASN A C 1
ATOM 1852 O O . ASN A 1 241 ? -21.109 -7.871 -7.496 1 98.69 241 ASN A O 1
ATOM 1856 N N . GLU A 1 242 ? -20.141 -8.781 -9.258 1 98.25 242 GLU A N 1
ATOM 1857 C CA . GLU A 1 242 ? -19.547 -7.527 -9.703 1 98.25 242 GLU A CA 1
ATOM 1858 C C . GLU A 1 242 ? -20.609 -6.473 -9.969 1 98.25 242 GLU A C 1
ATOM 1860 O O . GLU A 1 242 ? -20.391 -5.281 -9.734 1 98.25 242 GLU A O 1
ATOM 1865 N N . GLN A 1 243 ? -21.719 -6.918 -10.562 1 98.38 243 GLN A N 1
ATOM 1866 C CA . GLN A 1 243 ? -22.812 -5.961 -10.789 1 98.38 243 GLN A CA 1
ATOM 1867 C C . GLN A 1 243 ? -23.297 -5.363 -9.477 1 98.38 243 GLN A C 1
ATOM 1869 O O . GLN A 1 243 ? -23.562 -4.164 -9.391 1 98.38 243 GLN A O 1
ATOM 1874 N N . SER A 1 244 ? -23.453 -6.195 -8.469 1 98.81 244 SER A N 1
ATOM 1875 C CA . SER A 1 244 ? -23.859 -5.715 -7.152 1 98.81 244 SER A CA 1
ATOM 1876 C C . SER A 1 244 ? -22.812 -4.766 -6.574 1 98.81 244 SER A C 1
ATOM 1878 O O . SER A 1 244 ? -23.156 -3.797 -5.895 1 98.81 244 SER A O 1
ATOM 1880 N N . LEU A 1 245 ? -21.594 -5.059 -6.773 1 98.88 245 LEU A N 1
ATOM 1881 C CA . LEU A 1 245 ? -20.516 -4.176 -6.332 1 98.88 245 LEU A CA 1
ATOM 1882 C C . LEU A 1 245 ? -20.625 -2.811 -6.996 1 98.88 245 LEU A C 1
ATOM 1884 O O . LEU A 1 245 ? -20.516 -1.779 -6.328 1 98.88 245 LEU A O 1
ATOM 1888 N N . VAL A 1 246 ? -20.812 -2.793 -8.32 1 98.81 246 VAL A N 1
ATOM 1889 C CA . VAL A 1 246 ? -20.969 -1.551 -9.07 1 98.81 246 VAL A CA 1
ATOM 1890 C C . VAL A 1 246 ? -22.109 -0.727 -8.469 1 98.81 246 VAL A C 1
ATOM 1892 O O . VAL A 1 246 ? -21.953 0.472 -8.227 1 98.81 246 VAL A O 1
ATOM 1895 N N . GLU A 1 247 ? -23.203 -1.405 -8.227 1 98.81 247 GLU A N 1
ATOM 1896 C CA . GLU A 1 247 ? -24.359 -0.721 -7.664 1 98.81 247 GLU A CA 1
ATOM 1897 C C . GLU A 1 247 ? -24.062 -0.172 -6.27 1 98.81 247 GLU A C 1
ATOM 1899 O O . GLU A 1 247 ? -24.453 0.946 -5.938 1 98.81 247 GLU A O 1
ATOM 1904 N N . ALA A 1 248 ? -23.391 -0.946 -5.438 1 98.88 248 ALA A N 1
ATOM 1905 C CA . ALA A 1 248 ? -23.031 -0.522 -4.09 1 98.88 248 ALA A CA 1
ATOM 1906 C C . ALA A 1 248 ? -22.141 0.716 -4.121 1 98.88 248 ALA A C 1
ATOM 1908 O O . ALA A 1 248 ? -22.312 1.633 -3.314 1 98.88 248 ALA A O 1
ATOM 1909 N N . LEU A 1 249 ? -21.219 0.778 -5.051 1 98.75 249 LEU A N 1
ATOM 1910 C CA . LEU A 1 249 ? -20.297 1.902 -5.188 1 98.75 249 LEU A CA 1
ATOM 1911 C C . LEU A 1 249 ? -21.016 3.131 -5.73 1 98.75 249 LEU A C 1
ATOM 1913 O O . LEU A 1 249 ? -20.828 4.238 -5.227 1 98.75 249 LEU A O 1
ATOM 1917 N N . ASP A 1 250 ? -21.828 2.914 -6.723 1 98 250 ASP A N 1
ATOM 1918 C CA . ASP A 1 250 ? -22.578 4.004 -7.344 1 98 250 ASP A CA 1
ATOM 1919 C C . ASP A 1 250 ? -23.516 4.664 -6.34 1 98 250 ASP A C 1
ATOM 1921 O O . ASP A 1 250 ? -23.688 5.887 -6.34 1 98 250 ASP A O 1
ATOM 1925 N N . ASN A 1 251 ? -24.125 3.842 -5.504 1 98.31 251 ASN A N 1
ATOM 1926 C CA . ASN A 1 251 ? -25.094 4.332 -4.527 1 98.31 251 ASN A CA 1
ATOM 1927 C C . ASN A 1 251 ? -24.422 4.707 -3.209 1 98.31 251 ASN A C 1
ATOM 1929 O O . ASN A 1 251 ? -25.109 5.031 -2.232 1 98.31 251 ASN A O 1
ATOM 1933 N N . LYS A 1 252 ? -23.141 4.594 -3.129 1 98.19 252 LYS A N 1
ATOM 1934 C CA . LYS A 1 252 ? -22.344 4.977 -1.971 1 98.19 252 LYS A CA 1
ATOM 1935 C C . LYS A 1 252 ? -22.734 4.168 -0.737 1 98.19 252 LYS A C 1
ATOM 1937 O O . LYS A 1 252 ? -22.812 4.711 0.367 1 98.19 252 LYS A O 1
ATOM 1942 N N . VAL A 1 253 ? -23.094 2.92 -1.057 1 98.75 253 VAL A N 1
ATOM 1943 C CA . VAL A 1 253 ? -23.359 1.985 0.032 1 98.75 253 VAL A CA 1
ATOM 1944 C C . VAL A 1 253 ? -22.062 1.681 0.782 1 98.75 253 VAL A C 1
ATOM 1946 O O . VAL A 1 253 ? -22.078 1.501 2.002 1 98.75 253 VAL A O 1
ATOM 1949 N N . ILE A 1 254 ? -20.969 1.578 0.102 1 98.88 254 ILE A N 1
ATOM 1950 C CA . ILE A 1 254 ? -19.625 1.464 0.662 1 98.88 254 ILE A CA 1
ATOM 1951 C C . ILE A 1 254 ? -18.734 2.564 0.092 1 98.88 254 ILE A C 1
ATOM 1953 O O . ILE A 1 254 ? -19.094 3.223 -0.886 1 98.88 254 ILE A O 1
ATOM 1957 N N . GLU A 1 255 ? -17.594 2.764 0.681 1 98.62 255 GLU A N 1
ATOM 1958 C CA . GLU A 1 255 ? -16.766 3.92 0.345 1 98.62 255 GLU A CA 1
ATOM 1959 C C . GLU A 1 255 ? -15.859 3.621 -0.842 1 98.62 255 GLU A C 1
ATOM 1961 O O . GLU A 1 255 ? -15.508 4.523 -1.605 1 98.62 255 GLU A O 1
ATOM 1966 N N . GLY A 1 256 ? -15.477 2.377 -1.003 1 98.81 256 GLY A N 1
ATOM 1967 C CA . GLY A 1 256 ? -14.586 2.043 -2.1 1 98.81 256 GLY A CA 1
ATOM 1968 C C . GLY A 1 256 ? -14.266 0.562 -2.176 1 98.81 256 GLY A C 1
ATOM 1969 O O . GLY A 1 256 ? -14.781 -0.234 -1.392 1 98.81 256 GLY A O 1
ATOM 1970 N N . ALA A 1 257 ? -13.43 0.193 -3.113 1 98.94 257 ALA A N 1
ATOM 1971 C CA . ALA A 1 257 ? -13.023 -1.199 -3.297 1 98.94 257 ALA A CA 1
ATOM 1972 C C . ALA A 1 257 ? -11.672 -1.291 -3.994 1 98.94 257 ALA A C 1
ATOM 1974 O O . ALA A 1 257 ? -11.227 -0.332 -4.625 1 98.94 257 ALA A O 1
ATOM 1975 N N . ALA A 1 258 ? -11.008 -2.352 -3.826 1 98.94 258 ALA A N 1
ATOM 1976 C CA . ALA A 1 258 ? -9.805 -2.707 -4.562 1 98.94 258 ALA A CA 1
ATOM 1977 C C . ALA A 1 258 ? -9.828 -4.172 -4.988 1 98.94 258 ALA A C 1
ATOM 1979 O O . ALA A 1 258 ? -10.094 -5.059 -4.172 1 98.94 258 ALA A O 1
ATOM 1980 N N . LEU A 1 259 ? -9.594 -4.414 -6.262 1 98.88 259 LEU A N 1
ATOM 1981 C CA . LEU A 1 259 ? -9.758 -5.75 -6.824 1 98.88 259 LEU A CA 1
ATOM 1982 C C . LEU A 1 259 ? -8.5 -6.184 -7.574 1 98.88 259 LEU A C 1
ATOM 1984 O O . LEU A 1 259 ? -7.957 -5.418 -8.375 1 98.88 259 LEU A O 1
ATOM 1988 N N . ASP A 1 260 ? -8.094 -7.383 -7.324 1 98.62 260 ASP A N 1
ATOM 1989 C CA . ASP A 1 260 ? -7.035 -8.016 -8.102 1 98.62 260 ASP A CA 1
ATOM 1990 C C . ASP A 1 260 ? -7.586 -9.148 -8.969 1 98.62 260 ASP A C 1
ATOM 1992 O O . ASP A 1 260 ? -6.863 -9.719 -9.789 1 98.62 260 ASP A O 1
ATOM 1996 N N . VAL A 1 261 ? -8.812 -9.492 -8.719 1 97.12 261 VAL A N 1
ATOM 1997 C CA . VAL A 1 261 ? -9.492 -10.547 -9.453 1 97.12 261 VAL A CA 1
ATOM 1998 C C . VAL A 1 261 ? -10.914 -10.102 -9.805 1 97.12 261 VAL A C 1
ATOM 2000 O O . VAL A 1 261 ? -11.469 -9.219 -9.148 1 97.12 261 VAL A O 1
ATOM 2003 N N . TYR A 1 262 ? -11.469 -10.703 -10.773 1 97.5 262 TYR A N 1
ATOM 2004 C CA . TYR A 1 262 ? -12.727 -10.219 -11.344 1 97.5 262 TYR A CA 1
ATOM 2005 C C . TYR A 1 262 ? -13.656 -11.375 -11.68 1 97.5 262 TYR A C 1
ATOM 2007 O O . TYR A 1 262 ? -13.195 -12.484 -11.977 1 97.5 262 TYR A O 1
ATOM 2015 N N . GLU A 1 263 ? -14.922 -11.109 -11.633 1 96.81 263 GLU A N 1
ATOM 2016 C CA . GLU A 1 263 ? -15.938 -12.141 -11.82 1 96.81 263 GLU A CA 1
ATOM 2017 C C . GLU A 1 263 ? -15.828 -12.773 -13.211 1 96.81 263 GLU A C 1
ATOM 2019 O O . GLU A 1 263 ? -16.016 -13.984 -13.359 1 96.81 263 GLU A O 1
ATOM 2024 N N . PHE A 1 264 ? -15.391 -11.969 -14.234 1 95 264 PHE A N 1
ATOM 2025 C CA . PHE A 1 264 ? -15.391 -12.414 -15.625 1 95 264 PHE A CA 1
ATOM 2026 C C . PHE A 1 264 ? -13.992 -12.344 -16.219 1 95 264 PHE A C 1
ATOM 2028 O O . PHE A 1 264 ? -13.82 -12.055 -17.406 1 95 264 PHE A O 1
ATOM 2035 N N . GLU A 1 265 ? -13.016 -12.57 -15.461 1 91.06 265 GLU A N 1
ATOM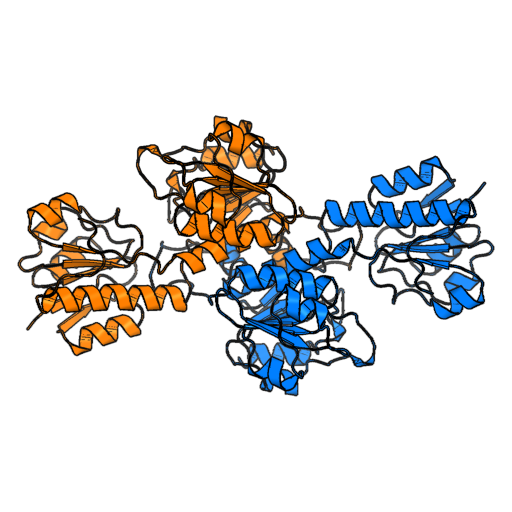 2036 C CA . GLU A 1 265 ? -11.633 -12.477 -15.914 1 91.06 265 GLU A CA 1
ATOM 2037 C C . GLU A 1 265 ? -11.438 -13.164 -17.266 1 91.06 265 GLU A C 1
ATOM 2039 O O . GLU A 1 265 ? -12.008 -14.234 -17.5 1 91.06 265 GLU A O 1
ATOM 2044 N N . PRO A 1 266 ? -10.734 -12.555 -18.172 1 92.75 266 PRO A N 1
ATOM 2045 C CA . PRO A 1 266 ? -9.898 -11.375 -17.938 1 92.75 266 PRO A CA 1
ATOM 2046 C C . PRO A 1 266 ? -10.656 -10.062 -18.141 1 92.75 266 PRO A C 1
ATOM 2048 O O . PRO A 1 266 ? -10.062 -8.984 -18.047 1 92.75 266 PRO A O 1
ATOM 2051 N N . GLU A 1 267 ? -11.93 -10.203 -18.359 1 95.62 267 GLU A N 1
ATOM 2052 C CA . GLU A 1 267 ? -12.734 -8.992 -18.547 1 95.62 267 GLU A CA 1
ATOM 2053 C C . GLU A 1 267 ? -13 -8.289 -17.219 1 95.62 267 GLU A C 1
ATOM 2055 O O . GLU A 1 267 ? -13.289 -8.945 -16.219 1 95.62 267 GLU A O 1
ATOM 2060 N N . ILE A 1 268 ? -12.883 -6.984 -17.219 1 96.94 268 ILE A N 1
ATOM 2061 C CA . ILE A 1 268 ? -13.258 -6.129 -16.109 1 96.94 268 ILE A CA 1
ATOM 2062 C C . ILE A 1 268 ? -14.516 -5.332 -16.453 1 96.94 268 ILE A C 1
ATOM 2064 O O . ILE A 1 268 ? -14.594 -4.723 -17.516 1 96.94 268 ILE A O 1
ATOM 2068 N N . THR A 1 269 ? -15.477 -5.398 -15.617 1 97.31 269 THR A N 1
ATOM 2069 C CA . THR A 1 269 ? -16.703 -4.637 -15.836 1 97.31 269 THR A CA 1
ATOM 2070 C C . THR A 1 269 ? -16.391 -3.158 -16.062 1 97.31 269 THR A C 1
ATOM 2072 O O . THR A 1 269 ? -15.703 -2.535 -15.242 1 97.31 269 THR A O 1
ATOM 2075 N N . ASP A 1 270 ? -16.859 -2.559 -17.078 1 97.12 270 ASP A N 1
ATOM 2076 C CA . ASP A 1 270 ? -16.484 -1.216 -17.5 1 97.12 270 ASP A CA 1
ATOM 2077 C C . ASP A 1 270 ? -16.797 -0.182 -16.422 1 97.12 270 ASP A C 1
ATOM 2079 O O . ASP A 1 270 ? -16.031 0.752 -16.203 1 97.12 270 ASP A O 1
ATOM 2083 N N . ALA A 1 271 ? -17.922 -0.376 -15.789 1 97.81 271 ALA A N 1
ATOM 2084 C CA . ALA A 1 271 ? -18.328 0.583 -14.766 1 97.81 271 ALA A CA 1
ATOM 2085 C C . ALA A 1 271 ? -17.266 0.708 -13.68 1 97.81 271 ALA A C 1
ATOM 2087 O O . ALA A 1 271 ? -17.062 1.789 -13.117 1 97.81 271 ALA A O 1
ATOM 2088 N N . LEU A 1 272 ? -16.594 -0.348 -13.32 1 98.25 272 LEU A N 1
ATOM 2089 C CA . LEU A 1 272 ? -15.578 -0.338 -12.273 1 98.25 272 LEU A CA 1
ATOM 2090 C C . LEU A 1 272 ? -14.414 0.572 -12.664 1 98.25 272 LEU A C 1
ATOM 2092 O O . LEU A 1 272 ? -13.773 1.169 -11.797 1 98.25 272 LEU A O 1
ATOM 2096 N N . LYS A 1 273 ? -14.141 0.714 -13.938 1 97.69 273 LYS A N 1
ATOM 2097 C CA . LYS A 1 273 ? -13.016 1.492 -14.445 1 97.69 273 LYS A CA 1
ATOM 2098 C C . LYS A 1 273 ? -13.281 2.99 -14.32 1 97.69 273 LYS A C 1
ATOM 2100 O O . LYS A 1 273 ? -12.359 3.801 -14.438 1 97.69 273 LYS A O 1
ATOM 2105 N N . SER A 1 274 ? -14.516 3.355 -14.117 1 96.62 274 SER A N 1
ATOM 2106 C CA . SER A 1 274 ? -14.875 4.77 -14.086 1 96.62 274 SER A CA 1
ATOM 2107 C C . SER A 1 274 ? -14.789 5.332 -12.672 1 96.62 274 SER A C 1
ATOM 2109 O O . SER A 1 274 ? -14.812 6.551 -12.484 1 96.62 274 SER A O 1
ATOM 2111 N N . PHE A 1 275 ? -14.742 4.43 -11.68 1 97.81 275 PHE A N 1
ATOM 2112 C CA . PHE A 1 275 ? -14.766 4.867 -10.289 1 97.81 275 PHE A CA 1
ATOM 2113 C C . PHE A 1 275 ? -13.375 5.32 -9.844 1 97.81 275 PHE A C 1
ATOM 2115 O O . PHE A 1 275 ? -12.391 4.605 -10.031 1 97.81 275 PHE A O 1
ATOM 2122 N N . LYS A 1 276 ? -13.25 6.438 -9.164 1 96.56 276 LYS A N 1
ATOM 2123 C CA . LYS A 1 276 ? -11.992 6.922 -8.617 1 96.56 276 LYS A CA 1
ATOM 2124 C C . LYS A 1 276 ? -11.672 6.254 -7.281 1 96.56 276 LYS A C 1
ATOM 2126 O O . LYS A 1 276 ? -10.523 6.238 -6.844 1 96.56 276 LYS A O 1
ATOM 2131 N N . ASN A 1 277 ? -12.727 5.773 -6.594 1 98.19 277 ASN A N 1
ATOM 2132 C CA . ASN A 1 277 ? -12.562 5.148 -5.285 1 98.19 277 ASN A CA 1
ATOM 2133 C C . ASN A 1 277 ? -12.422 3.635 -5.402 1 98.19 277 ASN A C 1
ATOM 2135 O O . ASN A 1 277 ? -12.797 2.9 -4.488 1 98.19 277 ASN A O 1
ATOM 2139 N N . VAL A 1 278 ? -11.992 3.17 -6.582 1 98.88 278 VAL A N 1
ATOM 2140 C CA . VAL A 1 278 ? -11.703 1.763 -6.84 1 98.88 278 VAL A CA 1
ATOM 2141 C C . VAL A 1 278 ? -10.289 1.613 -7.395 1 98.88 278 VAL A C 1
ATOM 2143 O O . VAL A 1 278 ? -9.852 2.416 -8.219 1 98.88 278 VAL A O 1
ATOM 2146 N N . VAL A 1 279 ? -9.523 0.692 -6.898 1 98.94 279 VAL A N 1
ATOM 2147 C CA . VAL A 1 279 ? -8.211 0.324 -7.43 1 98.94 279 VAL A CA 1
ATOM 2148 C C . VAL A 1 279 ? -8.297 -1.037 -8.117 1 98.94 279 VAL A C 1
ATOM 2150 O O . VAL A 1 279 ? -8.891 -1.977 -7.574 1 98.94 279 VAL A O 1
ATOM 2153 N N . LEU A 1 280 ? -7.793 -1.146 -9.312 1 98.88 280 LEU A N 1
ATOM 2154 C CA . LEU A 1 280 ? -7.867 -2.354 -10.133 1 98.88 280 LEU A CA 1
ATOM 2155 C C . LEU A 1 280 ? -6.473 -2.826 -10.531 1 98.88 280 LEU A C 1
ATOM 2157 O O . LEU A 1 280 ? -5.75 -2.113 -11.234 1 98.88 280 LEU A O 1
ATOM 2161 N N . THR A 1 281 ? -6.059 -3.996 -10.07 1 98.75 281 THR A N 1
ATOM 2162 C CA . THR A 1 281 ? -4.805 -4.582 -10.531 1 98.75 281 THR A CA 1
ATOM 2163 C C . THR A 1 281 ? -5.066 -5.848 -11.336 1 98.75 281 THR A C 1
ATOM 2165 O O . THR A 1 281 ? -6.105 -6.496 -11.172 1 98.75 281 THR A O 1
ATOM 2168 N N . PRO A 1 282 ? -4.203 -6.207 -12.273 1 98.25 282 PRO A N 1
ATOM 2169 C CA . PRO A 1 282 ? -4.465 -7.258 -13.258 1 98.25 282 PRO A CA 1
ATOM 2170 C C . PRO A 1 282 ? -4 -8.633 -12.781 1 98.25 282 PRO A C 1
ATOM 2172 O O . PRO A 1 282 ? -3.17 -9.273 -13.438 1 98.25 282 PRO A O 1
ATOM 2175 N N . HIS A 1 283 ? -4.59 -9.109 -11.688 1 96.81 283 HIS A N 1
ATOM 2176 C CA . HIS A 1 283 ? -4.367 -10.438 -11.125 1 96.81 283 HIS A CA 1
ATOM 2177 C C . HIS A 1 283 ? -2.887 -10.688 -10.867 1 96.81 283 HIS A C 1
ATOM 2179 O O . HIS A 1 283 ? -2.322 -11.664 -11.352 1 96.81 283 HIS A O 1
ATOM 2185 N N . ILE A 1 284 ? -2.359 -9.891 -9.93 1 98 284 ILE A N 1
ATOM 2186 C CA . ILE A 1 284 ? -0.92 -9.914 -9.688 1 98 284 ILE A CA 1
ATOM 2187 C C . ILE A 1 284 ? -0.643 -10.344 -8.25 1 98 284 ILE A C 1
ATOM 2189 O O . ILE A 1 284 ? 0.411 -10.023 -7.695 1 98 284 ILE A O 1
ATOM 2193 N N . GLY A 1 285 ? -1.573 -10.977 -7.598 1 97.06 285 GLY A N 1
ATOM 2194 C CA . GLY A 1 285 ? -1.439 -11.406 -6.215 1 97.06 285 GLY A CA 1
ATOM 2195 C C . GLY A 1 285 ? -0.091 -12.031 -5.914 1 97.06 285 GLY A C 1
ATOM 2196 O O . GLY A 1 285 ? 0.604 -11.602 -4.988 1 97.06 285 GLY A O 1
ATOM 2197 N N . ASN A 1 286 ? 0.296 -12.961 -6.766 1 96.88 286 ASN A N 1
ATOM 2198 C CA . ASN A 1 286 ? 1.574 -13.633 -6.539 1 96.88 286 ASN A CA 1
ATOM 2199 C C . ASN A 1 286 ? 2.598 -13.258 -7.609 1 96.88 286 ASN A C 1
ATOM 2201 O O . ASN A 1 286 ? 3.584 -13.977 -7.801 1 96.88 286 ASN A O 1
ATOM 2205 N N . ALA A 1 287 ? 2.365 -12.164 -8.352 1 97.94 287 ALA A N 1
ATOM 2206 C CA . ALA A 1 287 ? 3.24 -11.773 -9.453 1 97.94 287 ALA A CA 1
ATOM 2207 C C . ALA A 1 287 ? 4.465 -11.023 -8.938 1 97.94 287 ALA A C 1
ATOM 2209 O O . ALA A 1 287 ? 4.688 -9.867 -9.305 1 97.94 287 ALA A O 1
ATOM 2210 N N . THR A 1 288 ? 5.258 -11.648 -8.141 1 98.38 288 THR A N 1
ATOM 2211 C CA . THR A 1 288 ? 6.598 -11.18 -7.801 1 98.38 288 THR A CA 1
ATOM 2212 C C . THR A 1 288 ? 7.66 -12.109 -8.391 1 98.38 288 THR A C 1
ATOM 2214 O O . THR A 1 288 ? 7.395 -13.289 -8.633 1 98.38 288 THR A O 1
ATOM 2217 N N . PHE A 1 289 ? 8.812 -11.555 -8.594 1 98.12 289 PHE A N 1
ATOM 2218 C CA . PHE A 1 289 ? 9.914 -12.383 -9.078 1 98.12 289 PHE A CA 1
ATOM 2219 C C . PHE A 1 289 ? 10.172 -13.539 -8.125 1 98.12 289 PHE A C 1
ATOM 2221 O O . PHE A 1 289 ? 10.344 -14.68 -8.562 1 98.12 289 PHE A O 1
ATOM 2228 N N . GLU A 1 290 ? 10.141 -13.266 -6.879 1 98.06 290 GLU A N 1
ATOM 2229 C CA . GLU A 1 290 ? 10.453 -14.242 -5.84 1 98.06 290 GLU A CA 1
ATOM 2230 C C . GLU A 1 290 ? 9.422 -15.359 -5.809 1 98.06 290 GLU A C 1
ATOM 2232 O O . GLU A 1 290 ? 9.773 -16.547 -5.828 1 98.06 290 GLU A O 1
ATOM 2237 N N . ALA A 1 291 ? 8.133 -15.023 -5.797 1 98.19 291 ALA A N 1
ATOM 2238 C CA . ALA A 1 291 ? 7.07 -16.016 -5.711 1 98.19 291 ALA A CA 1
ATOM 2239 C C . ALA A 1 291 ? 7.02 -16.875 -6.969 1 98.19 291 ALA A C 1
ATOM 2241 O O . ALA A 1 291 ? 6.898 -18.109 -6.887 1 98.19 291 ALA A O 1
ATOM 2242 N N . ARG A 1 292 ? 7.129 -16.234 -8.125 1 98.5 292 ARG A N 1
ATOM 2243 C CA . ARG A 1 292 ? 7.035 -16.953 -9.383 1 98.5 292 ARG A CA 1
ATOM 2244 C C . ARG A 1 292 ? 8.227 -17.891 -9.562 1 98.5 292 ARG A C 1
ATOM 2246 O O . ARG A 1 292 ? 8.086 -19 -10.086 1 98.5 292 ARG A O 1
ATOM 2253 N N . ASP A 1 293 ? 9.422 -17.453 -9.125 1 98.5 293 ASP A N 1
ATOM 2254 C CA . ASP A 1 293 ? 10.586 -18.328 -9.141 1 98.5 293 ASP A CA 1
ATOM 2255 C C . ASP A 1 293 ? 10.375 -19.531 -8.227 1 98.5 293 ASP A C 1
ATOM 2257 O O . ASP A 1 293 ? 10.703 -20.672 -8.602 1 98.5 293 ASP A O 1
ATOM 2261 N N . MET A 1 294 ? 9.867 -19.266 -7.066 1 98.31 294 MET A N 1
ATOM 2262 C CA . MET A 1 294 ? 9.609 -20.359 -6.125 1 98.31 294 MET A CA 1
ATOM 2263 C C . MET A 1 294 ? 8.609 -21.359 -6.703 1 98.31 294 MET A C 1
ATOM 2265 O O . MET A 1 294 ? 8.805 -22.562 -6.594 1 98.31 294 MET A O 1
ATOM 2269 N N . MET A 1 295 ? 7.559 -20.891 -7.328 1 98.38 295 MET A N 1
ATOM 2270 C CA . MET A 1 295 ? 6.57 -21.75 -7.973 1 98.38 295 MET A CA 1
ATOM 2271 C C . MET A 1 295 ? 7.219 -22.609 -9.047 1 98.38 295 MET A C 1
ATOM 2273 O O . MET A 1 295 ? 6.949 -23.812 -9.133 1 98.38 295 MET A O 1
ATOM 2277 N N . ALA A 1 296 ? 8.086 -21.984 -9.805 1 98.5 296 ALA A N 1
ATOM 2278 C CA . ALA A 1 296 ? 8.758 -22.688 -10.891 1 98.5 296 ALA A CA 1
ATOM 2279 C C . ALA A 1 296 ? 9.633 -23.812 -10.336 1 98.5 296 ALA A C 1
ATOM 2281 O O . ALA A 1 296 ? 9.664 -24.922 -10.891 1 98.5 296 ALA A O 1
ATOM 2282 N N . LYS A 1 297 ? 10.289 -23.547 -9.258 1 98.56 297 LYS A N 1
ATOM 2283 C CA . LYS A 1 297 ? 11.125 -24.562 -8.633 1 98.56 297 LYS A CA 1
ATOM 2284 C C . LYS A 1 297 ? 10.281 -25.703 -8.078 1 98.56 297 LYS A C 1
ATOM 2286 O O . LYS A 1 297 ? 10.664 -26.875 -8.172 1 98.56 297 LYS A O 1
ATOM 2291 N N . ILE A 1 298 ? 9.141 -25.359 -7.516 1 98.44 298 ILE A N 1
ATOM 2292 C CA . ILE A 1 298 ? 8.258 -26.359 -6.941 1 98.44 298 ILE A CA 1
ATOM 2293 C C . ILE A 1 298 ? 7.766 -27.297 -8.039 1 98.44 298 ILE A C 1
ATOM 2295 O O . ILE A 1 298 ? 7.859 -28.531 -7.914 1 98.44 298 ILE A O 1
ATOM 2299 N N . VAL A 1 299 ? 7.258 -26.75 -9.164 1 98.25 299 VAL A N 1
ATOM 2300 C CA . VAL A 1 299 ? 6.73 -27.594 -10.227 1 98.25 299 VAL A CA 1
ATOM 2301 C C . VAL A 1 299 ? 7.855 -28.453 -10.82 1 98.25 299 VAL A C 1
ATOM 2303 O O . VAL A 1 299 ? 7.656 -29.625 -11.133 1 98.25 299 VAL A O 1
ATOM 2306 N N . ALA A 1 300 ? 9.055 -27.891 -10.945 1 98.69 300 ALA A N 1
ATOM 2307 C CA . ALA A 1 300 ? 10.195 -28.625 -11.484 1 98.69 300 ALA A CA 1
ATOM 2308 C C . ALA A 1 300 ? 10.586 -29.766 -10.555 1 98.69 300 ALA A C 1
ATOM 2310 O O . ALA A 1 300 ? 10.742 -30.906 -11 1 98.69 300 ALA A O 1
ATOM 2311 N N . ASN A 1 301 ? 10.703 -29.469 -9.305 1 98.69 301 ASN A N 1
ATOM 2312 C CA . ASN A 1 301 ? 11.156 -30.469 -8.336 1 98.69 301 ASN A CA 1
ATOM 2313 C C . ASN A 1 301 ? 10.148 -31.594 -8.18 1 98.69 301 ASN A C 1
ATOM 2315 O O . ASN A 1 301 ? 10.531 -32.75 -8.055 1 98.69 301 ASN A O 1
ATOM 2319 N N . ASP A 1 302 ? 8.883 -31.281 -8.148 1 98.75 302 ASP A N 1
ATOM 2320 C CA . ASP A 1 302 ? 7.867 -32.312 -8.055 1 98.75 302 ASP A CA 1
ATOM 2321 C C . ASP A 1 302 ? 7.867 -33.188 -9.297 1 98.75 302 ASP A C 1
ATOM 2323 O O . ASP A 1 302 ? 7.68 -34.406 -9.211 1 98.75 302 ASP A O 1
ATOM 2327 N N . THR A 1 303 ? 8.039 -32.562 -10.445 1 98.75 303 THR A N 1
ATOM 2328 C CA . THR A 1 303 ? 8.133 -33.312 -11.703 1 98.75 303 THR A CA 1
ATOM 2329 C C . THR A 1 303 ? 9.336 -34.25 -11.688 1 98.75 303 THR A C 1
ATOM 2331 O O . THR A 1 303 ? 9.211 -35.438 -12.016 1 98.75 303 THR A O 1
ATOM 2334 N N . ILE A 1 304 ? 10.453 -33.75 -11.25 1 98.69 304 ILE A N 1
ATOM 2335 C CA . ILE A 1 304 ? 11.688 -34.531 -11.188 1 98.69 304 ILE A CA 1
ATOM 2336 C C . ILE A 1 304 ? 11.516 -35.719 -10.227 1 98.69 304 ILE A C 1
ATOM 2338 O O . ILE A 1 304 ? 11.859 -36.844 -10.555 1 98.69 304 ILE A O 1
ATOM 2342 N N . LYS A 1 305 ? 10.961 -35.406 -9.07 1 98.56 305 LYS A N 1
ATOM 2343 C CA . LYS A 1 305 ? 10.742 -36.469 -8.094 1 98.56 305 LYS A CA 1
ATOM 2344 C C . LYS A 1 305 ? 9.883 -37.594 -8.68 1 98.56 305 LYS A C 1
ATOM 2346 O O . LYS A 1 305 ? 10.273 -38.75 -8.656 1 98.56 305 LYS A O 1
ATOM 2351 N N . LYS A 1 306 ? 8.797 -37.219 -9.289 1 98.56 306 LYS A N 1
ATOM 2352 C CA . LYS A 1 306 ? 7.867 -38.219 -9.812 1 98.56 306 LYS A CA 1
ATOM 2353 C C . LYS A 1 306 ? 8.523 -39.031 -10.922 1 98.56 306 LYS A C 1
ATOM 2355 O O . LYS A 1 306 ? 8.422 -40.25 -10.922 1 98.56 306 LYS A O 1
ATOM 2360 N N . LEU A 1 307 ? 9.172 -38.375 -11.844 1 98.31 307 LEU A N 1
ATOM 2361 C CA . LEU A 1 307 ? 9.734 -39.062 -13.008 1 98.31 307 LEU A CA 1
ATOM 2362 C C . LEU A 1 307 ? 10.945 -39.906 -12.617 1 98.31 307 LEU A C 1
ATOM 2364 O O . LEU A 1 307 ? 11.352 -40.781 -13.352 1 98.31 307 LEU A O 1
ATOM 2368 N N . ASN A 1 308 ? 11.477 -39.625 -11.477 1 97.12 308 ASN A N 1
ATOM 2369 C CA . ASN A 1 308 ? 12.578 -40.438 -10.961 1 97.12 308 ASN A CA 1
ATOM 2370 C C . ASN A 1 308 ? 12.094 -41.531 -10.031 1 97.12 308 ASN A C 1
ATOM 2372 O O . ASN A 1 308 ? 12.891 -42.25 -9.438 1 97.12 308 ASN A O 1
ATOM 2376 N N . GLY A 1 309 ? 10.82 -41.594 -9.828 1 96.94 309 GLY A N 1
ATOM 2377 C CA . GLY A 1 309 ? 10.25 -42.688 -9.055 1 96.94 309 GLY A CA 1
ATOM 2378 C C . GLY A 1 309 ? 10.016 -42.344 -7.602 1 96.94 309 GLY A C 1
ATOM 2379 O O . GLY A 1 309 ? 9.664 -43.219 -6.797 1 96.94 309 GLY A O 1
ATOM 2380 N N . ASP A 1 310 ? 10.227 -41.094 -7.242 1 97.88 310 ASP A N 1
ATOM 2381 C CA . ASP A 1 310 ? 9.969 -40.594 -5.891 1 97.88 310 ASP A CA 1
ATOM 2382 C C . ASP A 1 310 ? 8.594 -39.938 -5.789 1 97.88 310 ASP A C 1
ATOM 2384 O O . ASP A 1 310 ? 7.945 -39.688 -6.809 1 97.88 310 ASP A O 1
ATOM 2388 N N . GLU A 1 311 ? 8.109 -39.719 -4.609 1 97.88 311 GLU A N 1
ATOM 2389 C CA . GLU A 1 311 ? 6.812 -39.094 -4.383 1 97.88 311 GLU A CA 1
ATOM 2390 C C . GLU A 1 311 ? 6.918 -37.562 -4.434 1 97.88 311 GLU A C 1
ATOM 2392 O O . GLU A 1 311 ? 7.75 -36.969 -3.746 1 97.88 311 GLU A O 1
ATOM 2397 N N . PRO A 1 312 ? 6.098 -36.938 -5.254 1 98.38 312 PRO A N 1
ATOM 2398 C CA . PRO A 1 312 ? 6.07 -35.469 -5.234 1 98.38 312 PRO A CA 1
ATOM 2399 C C . PRO A 1 312 ? 5.664 -34.906 -3.873 1 98.38 312 PRO A C 1
ATOM 2401 O O . PRO A 1 312 ? 5.066 -35.625 -3.061 1 98.38 312 PRO A O 1
ATOM 2404 N N . GLN A 1 313 ? 5.984 -33.719 -3.648 1 97.62 313 GLN A N 1
ATOM 2405 C CA . GLN A 1 313 ? 5.805 -33.125 -2.33 1 97.62 313 GLN A CA 1
ATOM 2406 C C . GLN A 1 313 ? 4.387 -32.594 -2.16 1 97.62 313 GLN A C 1
ATOM 2408 O O . GLN A 1 313 ? 3.836 -32.625 -1.056 1 97.62 313 GLN A O 1
ATOM 2413 N N . PHE A 1 314 ? 3.674 -32.094 -3.174 1 97.69 314 PHE A N 1
ATOM 2414 C CA . PHE A 1 314 ? 2.443 -31.344 -2.996 1 97.69 314 PHE A CA 1
ATOM 2415 C C . PHE A 1 314 ? 1.308 -31.953 -3.811 1 97.69 314 PHE A C 1
ATOM 2417 O O . PHE A 1 314 ? 0.641 -31.25 -4.574 1 97.69 314 PHE A O 1
ATOM 2424 N N . ILE A 1 315 ? 1.08 -33.219 -3.629 1 98.12 315 ILE A N 1
ATOM 2425 C CA . ILE A 1 315 ? -0.002 -33.938 -4.316 1 98.12 315 ILE A CA 1
ATOM 2426 C C . ILE A 1 315 ? -1.349 -33.406 -3.809 1 98.12 315 ILE A C 1
ATOM 2428 O O . ILE A 1 315 ? -1.546 -33.281 -2.6 1 98.12 315 ILE A O 1
ATOM 2432 N N . VAL A 1 316 ? -2.268 -33.156 -4.734 1 96.12 316 VAL A N 1
ATOM 2433 C CA . VAL A 1 316 ? -3.533 -32.562 -4.312 1 96.12 316 VAL A CA 1
ATOM 2434 C C . VAL A 1 316 ? -4.676 -33.531 -4.59 1 96.12 316 VAL A C 1
ATOM 2436 O O . VAL A 1 316 ? -5.82 -33.281 -4.211 1 96.12 316 VAL A O 1
ATOM 2439 N N . ASN A 1 317 ? -4.395 -34.594 -5.352 1 95.44 317 ASN A N 1
ATOM 2440 C CA . ASN A 1 317 ? -5.453 -35.562 -5.668 1 95.44 317 ASN A CA 1
ATOM 2441 C C . ASN A 1 317 ? -5.195 -36.906 -5.02 1 95.44 317 ASN A C 1
ATOM 2443 O O . ASN A 1 317 ? -4.059 -37.406 -4.988 1 95.44 317 ASN A O 1
ATOM 2447 N N . MET B 1 1 ? -13.469 41.688 22.281 1 81.62 1 MET B N 1
ATOM 2448 C CA . MET B 1 1 ? -13.648 40.25 22.25 1 81.62 1 MET B CA 1
ATOM 2449 C C . MET B 1 1 ? -12.391 39.562 21.719 1 81.62 1 MET B C 1
ATOM 2451 O O . MET B 1 1 ? -11.656 40.125 20.922 1 81.62 1 MET B O 1
ATOM 2455 N N . THR B 1 2 ? -12.008 38.469 22.328 1 96.06 2 THR B N 1
ATOM 2456 C CA . THR B 1 2 ? -10.828 37.719 21.906 1 96.06 2 THR B CA 1
ATOM 2457 C C . THR B 1 2 ? -10.984 37.188 20.484 1 96.06 2 THR B C 1
ATOM 2459 O O . THR B 1 2 ? -12.023 36.625 20.141 1 96.06 2 THR B O 1
ATOM 2462 N N . LYS B 1 3 ? -10.023 37.562 19.625 1 98.31 3 LYS B N 1
ATOM 2463 C CA . LYS B 1 3 ? -10.141 37.312 18.188 1 98.31 3 LYS B CA 1
ATOM 2464 C C . LYS B 1 3 ? -9.109 36.312 17.734 1 98.31 3 LYS B C 1
ATOM 2466 O O . LYS B 1 3 ? -7.926 36.406 18.062 1 98.31 3 LYS B O 1
ATOM 2471 N N . VAL B 1 4 ? -9.609 35.312 17 1 98.75 4 VAL B N 1
ATOM 2472 C CA . VAL B 1 4 ? -8.742 34.312 16.375 1 98.75 4 VAL B CA 1
ATOM 2473 C C . VAL B 1 4 ? -8.797 34.469 14.852 1 98.75 4 VAL B C 1
ATOM 2475 O O . VAL B 1 4 ? -9.883 34.562 14.273 1 98.75 4 VAL B O 1
ATOM 2478 N N . TYR B 1 5 ? -7.645 34.562 14.234 1 98.81 5 TYR B N 1
ATOM 2479 C CA . TYR B 1 5 ? -7.578 34.562 12.773 1 98.81 5 TYR B CA 1
ATOM 2480 C C . TYR B 1 5 ? -7 33.25 12.258 1 98.81 5 TYR B C 1
ATOM 2482 O O . TYR B 1 5 ? -5.953 32.781 12.727 1 98.81 5 TYR B O 1
ATOM 2490 N N . ILE B 1 6 ? -7.742 32.625 11.352 1 98.69 6 ILE B N 1
ATOM 2491 C CA . ILE B 1 6 ? -7.281 31.391 10.719 1 98.69 6 ILE B CA 1
ATOM 2492 C C . ILE B 1 6 ? -6.852 31.672 9.289 1 98.69 6 ILE B C 1
ATOM 2494 O O . ILE B 1 6 ? -7.633 32.188 8.484 1 98.69 6 ILE B O 1
ATOM 2498 N N . ALA B 1 7 ? -5.652 31.234 8.953 1 98.06 7 ALA B N 1
ATOM 2499 C CA . ALA B 1 7 ? -5.012 31.625 7.699 1 98.06 7 ALA B CA 1
ATOM 2500 C C . ALA B 1 7 ? -5.59 30.844 6.52 1 98.06 7 ALA B C 1
ATOM 2502 O O . ALA B 1 7 ? -5.281 31.141 5.363 1 98.06 7 ALA B O 1
ATOM 2503 N N . GLY B 1 8 ? -6.418 29.875 6.773 1 96.56 8 GLY B N 1
ATOM 2504 C CA . GLY B 1 8 ? -7.086 29.062 5.777 1 96.56 8 GLY B CA 1
ATOM 2505 C C . GLY B 1 8 ? -8.039 28.047 6.379 1 96.56 8 GLY B C 1
ATOM 2506 O O . GLY B 1 8 ? -8.055 27.844 7.598 1 96.56 8 GLY B O 1
ATOM 2507 N N . ALA B 1 9 ? -8.695 27.328 5.531 1 96.06 9 ALA B N 1
ATOM 2508 C CA . ALA B 1 9 ? -9.727 26.406 6 1 96.06 9 ALA B CA 1
ATOM 2509 C C . ALA B 1 9 ? -9.109 25.234 6.758 1 96.06 9 ALA B C 1
ATOM 2511 O O . ALA B 1 9 ? -8.062 24.719 6.363 1 96.06 9 ALA B O 1
ATOM 2512 N N . ILE B 1 10 ? -9.703 24.859 7.859 1 97.5 10 ILE B N 1
ATOM 2513 C CA . ILE B 1 10 ? -9.352 23.688 8.648 1 97.5 10 ILE B CA 1
ATOM 2514 C C . ILE B 1 10 ? -10.602 22.844 8.922 1 97.5 10 ILE B C 1
ATOM 2516 O O . ILE B 1 10 ? -11.719 23.297 8.672 1 97.5 10 ILE B O 1
ATOM 2520 N N . PRO B 1 11 ? -10.438 21.609 9.367 1 98.25 11 PRO B N 1
ATOM 2521 C CA . PRO B 1 11 ? -11.609 20.781 9.672 1 98.25 11 PRO B CA 1
ATOM 2522 C C . PRO B 1 11 ? -12.555 21.438 10.672 1 98.25 11 PRO B C 1
ATOM 2524 O O . PRO B 1 11 ? -12.102 22.094 11.617 1 98.25 11 PRO B O 1
ATOM 2527 N N . GLU B 1 12 ? -13.789 21.188 10.547 1 98.06 12 GLU B N 1
ATOM 2528 C CA . GLU B 1 12 ? -14.852 21.828 11.305 1 98.06 12 GLU B CA 1
ATOM 2529 C C . GLU B 1 12 ? -14.727 21.547 12.797 1 98.06 12 GLU B C 1
ATOM 2531 O O . GLU B 1 12 ? -15.078 22.391 13.633 1 98.06 12 GLU B O 1
ATOM 2536 N N . VAL B 1 13 ? -14.172 20.422 13.094 1 98.31 13 VAL B N 1
ATOM 2537 C CA . VAL B 1 13 ? -14.094 20.031 14.5 1 98.31 13 VAL B CA 1
ATOM 2538 C C . VAL B 1 13 ? -13.227 21.031 15.266 1 98.31 13 VAL B C 1
ATOM 2540 O O . VAL B 1 13 ? -13.531 21.375 16.406 1 98.31 13 VAL B O 1
ATOM 2543 N N . GLY B 1 14 ? -12.18 21.516 14.648 1 98.31 14 GLY B N 1
ATOM 2544 C CA . GLY B 1 14 ? -11.344 22.531 15.266 1 98.31 14 GLY B CA 1
ATOM 2545 C C . GLY B 1 14 ? -11.93 23.922 15.164 1 98.31 14 GLY B C 1
ATOM 2546 O O . GLY B 1 14 ? -11.883 24.688 16.125 1 98.31 14 GLY B O 1
ATOM 2547 N N . LEU B 1 15 ? -12.5 24.219 13.992 1 98.31 15 LEU B N 1
ATOM 2548 C CA . LEU B 1 15 ? -13.109 25.516 13.758 1 98.31 15 LEU B CA 1
ATOM 2549 C C . LEU B 1 15 ? -14.242 25.766 14.758 1 98.31 15 LEU B C 1
ATOM 2551 O O . LEU B 1 15 ? -14.32 26.859 15.344 1 98.31 15 LEU B O 1
ATOM 2555 N N . ASN B 1 16 ? -15.047 24.766 14.977 1 98.56 16 ASN B N 1
ATOM 2556 C CA . ASN B 1 16 ? -16.188 24.891 15.875 1 98.56 16 ASN B CA 1
ATOM 2557 C C . ASN B 1 16 ? -15.742 25.078 17.328 1 98.56 16 ASN B C 1
ATOM 2559 O O . ASN B 1 16 ? -16.344 25.828 18.078 1 98.56 16 ASN B O 1
ATOM 2563 N N . LEU B 1 17 ? -14.727 24.406 17.672 1 98.38 17 LEU B N 1
ATOM 2564 C CA . LEU B 1 17 ? -14.18 24.562 19.016 1 98.38 17 LEU B CA 1
ATOM 2565 C C . LEU B 1 17 ? -13.742 26 19.25 1 98.38 17 LEU B C 1
ATOM 2567 O O . LEU B 1 17 ? -14.008 26.562 20.312 1 98.38 17 LEU B O 1
ATOM 2571 N N . LEU B 1 18 ? -13.102 26.594 18.281 1 98.62 18 LEU B N 1
ATOM 2572 C CA . LEU B 1 18 ? -12.633 27.969 18.406 1 98.62 18 LEU B CA 1
ATOM 2573 C C . LEU B 1 18 ? -13.812 28.953 18.453 1 98.62 18 LEU B C 1
ATOM 2575 O O . LEU B 1 18 ? -13.82 29.875 19.266 1 98.62 18 LEU B O 1
ATOM 2579 N N . LYS B 1 19 ? -14.797 28.672 17.656 1 98.31 19 LYS B N 1
ATOM 2580 C CA . LYS B 1 19 ? -15.953 29.562 17.562 1 98.31 19 LYS B CA 1
ATOM 2581 C C . LYS B 1 19 ? -16.766 29.547 18.844 1 98.31 19 LYS B C 1
ATOM 2583 O O . LYS B 1 19 ? -17.469 30.516 19.156 1 98.31 19 LYS B O 1
ATOM 2588 N N . GLU B 1 20 ? -16.703 28.516 19.531 1 97.94 20 GLU B N 1
ATOM 2589 C CA . GLU B 1 20 ? -17.406 28.406 20.797 1 97.94 20 GLU B CA 1
ATOM 2590 C C . GLU B 1 20 ? -16.828 29.375 21.828 1 97.94 20 GLU B C 1
ATOM 2592 O O . GLU B 1 20 ? -17.516 29.766 22.781 1 97.94 20 GLU B O 1
ATOM 2597 N N . HIS B 1 21 ? -15.625 29.812 21.625 1 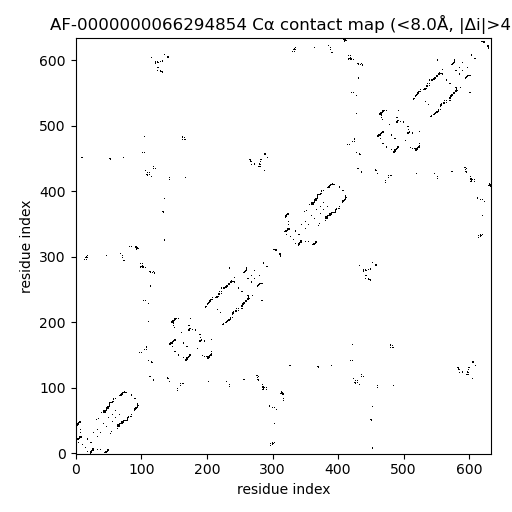97.06 21 HIS B N 1
ATOM 2598 C CA . HIS B 1 21 ? -14.953 30.562 22.672 1 97.06 21 HIS B CA 1
ATOM 2599 C C . HIS B 1 21 ? -14.602 31.969 22.219 1 97.06 21 HIS B C 1
ATOM 2601 O O . HIS B 1 21 ? -14.469 32.875 23.031 1 97.06 21 HIS B O 1
ATOM 2607 N N . PHE B 1 22 ? -14.469 32.062 20.844 1 98.38 22 PHE B N 1
ATOM 2608 C CA . PHE B 1 22 ? -13.859 33.312 20.375 1 98.38 22 PHE B CA 1
ATOM 2609 C C . PHE B 1 22 ? -14.562 33.812 19.125 1 98.38 22 PHE B C 1
ATOM 2611 O O . PHE B 1 22 ? -15.383 33.094 18.531 1 98.38 22 PHE B O 1
ATOM 2618 N N . GLU B 1 23 ? -14.312 35.094 18.812 1 98.44 23 GLU B N 1
ATOM 2619 C CA . GLU B 1 23 ? -14.594 35.594 17.469 1 98.44 23 GLU B CA 1
ATOM 2620 C C . GLU B 1 23 ? -13.562 35.094 16.469 1 98.44 23 GLU B C 1
ATOM 2622 O O . GLU B 1 23 ? -12.359 35.312 16.641 1 98.44 23 GLU B O 1
ATOM 2627 N N . VAL B 1 24 ? -14.047 34.406 15.469 1 98.56 24 VAL B N 1
ATOM 2628 C CA . VAL B 1 24 ? -13.125 33.75 14.555 1 98.56 24 VAL B CA 1
ATOM 2629 C C . VAL B 1 24 ? -13.312 34.281 13.141 1 98.56 24 VAL B C 1
ATOM 2631 O O . VAL B 1 24 ? -14.43 34.344 12.625 1 98.56 24 VAL B O 1
ATOM 2634 N N . ASP B 1 25 ? -12.227 34.781 12.562 1 98.12 25 ASP B N 1
ATOM 2635 C CA . ASP B 1 25 ? -12.148 35.094 11.133 1 98.12 25 ASP B CA 1
ATOM 2636 C C . ASP B 1 25 ? -11.227 34.094 10.414 1 98.12 25 ASP B C 1
ATOM 2638 O O . ASP B 1 25 ? -10.172 33.75 10.93 1 98.12 25 ASP B O 1
ATOM 2642 N N . MET B 1 26 ? -11.625 33.656 9.305 1 97.88 26 MET B N 1
ATOM 2643 C CA . MET B 1 26 ? -10.859 32.688 8.555 1 97.88 26 MET B CA 1
ATOM 2644 C C . MET B 1 26 ? -10.719 33.094 7.094 1 97.88 26 MET B C 1
ATOM 2646 O O . MET B 1 26 ? -11.672 33.562 6.484 1 97.88 26 MET B O 1
ATOM 2650 N N . TYR B 1 27 ? -9.539 33 6.613 1 97.44 27 TYR B N 1
ATOM 2651 C CA . TYR B 1 27 ? -9.336 33.25 5.191 1 97.44 27 TYR B CA 1
ATOM 2652 C C . TYR B 1 27 ? -10.062 32.188 4.355 1 97.44 27 TYR B C 1
ATOM 2654 O O . TYR B 1 27 ? -9.891 31 4.566 1 97.44 27 TYR B O 1
ATOM 2662 N N . ASP B 1 28 ? -10.852 32.594 3.432 1 92 28 ASP B N 1
ATOM 2663 C CA . ASP B 1 28 ? -11.633 31.688 2.609 1 92 28 ASP B CA 1
ATOM 2664 C C . ASP B 1 28 ? -11.461 32 1.125 1 92 28 ASP B C 1
ATOM 2666 O O . ASP B 1 28 ? -12.305 31.641 0.306 1 92 28 ASP B O 1
ATOM 2670 N N . GLY B 1 29 ? -10.406 32.781 0.798 1 89.62 29 GLY B N 1
ATOM 2671 C CA . GLY B 1 29 ? -10.125 33.062 -0.596 1 89.62 29 GLY B CA 1
ATOM 2672 C C . GLY B 1 29 ? -9.531 31.906 -1.352 1 89.62 29 GLY B C 1
ATOM 2673 O O . GLY B 1 29 ? -9.344 30.812 -0.786 1 89.62 29 GLY B O 1
ATOM 2674 N N . GLU B 1 30 ? -9.281 32.125 -2.645 1 86.38 30 GLU B N 1
ATOM 2675 C CA . GLU B 1 30 ? -8.703 31.094 -3.508 1 86.38 30 GLU B CA 1
ATOM 2676 C C . GLU B 1 30 ? -7.203 30.953 -3.268 1 86.38 30 GLU B C 1
ATOM 2678 O O . GLU B 1 30 ? -6.492 31.953 -3.125 1 86.38 30 GLU B O 1
ATOM 2683 N N . GLY B 1 31 ? -6.816 29.75 -3.139 1 83.19 31 GLY B N 1
ATOM 2684 C CA . GLY B 1 31 ? -5.391 29.5 -3.016 1 83.19 31 GLY B CA 1
ATOM 2685 C C . GLY B 1 31 ? -4.836 29.859 -1.651 1 83.19 31 GLY B C 1
ATOM 2686 O O . GLY B 1 31 ? -5.586 29.969 -0.682 1 83.19 31 GLY B O 1
ATOM 2687 N N . LEU B 1 32 ? -3.562 29.984 -1.546 1 88.31 32 LEU B N 1
ATOM 2688 C CA . LEU B 1 32 ? -2.855 30.344 -0.32 1 88.31 32 LEU B CA 1
ATOM 2689 C C . LEU B 1 32 ? -3.016 31.828 -0.011 1 88.31 32 LEU B C 1
ATOM 2691 O O . LEU B 1 32 ? -2.961 32.656 -0.915 1 88.31 32 LEU B O 1
ATOM 2695 N N . ILE B 1 33 ? -3.189 32.125 1.208 1 94.69 33 ILE B N 1
ATOM 2696 C CA . ILE B 1 33 ? -3.334 33.531 1.653 1 94.69 33 ILE B CA 1
ATOM 2697 C C . ILE B 1 33 ? -2.059 34.312 1.338 1 94.69 33 ILE B C 1
ATOM 2699 O O . ILE B 1 33 ? -0.951 33.812 1.562 1 94.69 33 ILE B O 1
ATOM 2703 N N . ASP B 1 34 ? -2.197 35.438 0.738 1 94.5 34 ASP B N 1
ATOM 2704 C CA . ASP B 1 34 ? -1.021 36.25 0.439 1 94.5 34 ASP B CA 1
ATOM 2705 C C . ASP B 1 34 ? -0.573 37.031 1.665 1 94.5 34 ASP B C 1
ATOM 2707 O O . ASP B 1 34 ? -1.334 37.188 2.623 1 94.5 34 ASP B O 1
ATOM 2711 N N . LYS B 1 35 ? 0.604 37.625 1.599 1 97 35 LYS B N 1
ATOM 2712 C CA . LYS B 1 35 ? 1.242 38.25 2.742 1 97 35 LYS B CA 1
ATOM 2713 C C . LYS B 1 35 ? 0.437 39.469 3.215 1 97 35 LYS B C 1
ATOM 2715 O O . LYS B 1 35 ? 0.233 39.656 4.418 1 97 35 LYS B O 1
ATOM 2720 N N . GLU B 1 36 ? -0.054 40.25 2.311 1 97.56 36 GLU B N 1
ATOM 2721 C CA . GLU B 1 36 ? -0.782 41.469 2.68 1 97.56 36 GLU B CA 1
ATOM 2722 C C . GLU B 1 36 ? -2.107 41.125 3.355 1 97.56 36 GLU B C 1
ATOM 2724 O O . GLU B 1 36 ? -2.479 41.75 4.352 1 97.56 36 GLU B O 1
ATOM 2729 N N . THR B 1 37 ? -2.807 40.188 2.814 1 98.12 37 THR B N 1
ATOM 2730 C CA . THR B 1 37 ? -4.059 39.75 3.418 1 98.12 37 THR B CA 1
ATOM 2731 C C . THR B 1 37 ? -3.812 39.188 4.812 1 98.12 37 THR B C 1
ATOM 2733 O O . THR B 1 37 ? -4.59 39.438 5.734 1 98.12 37 THR B O 1
ATOM 2736 N N . LEU B 1 38 ? -2.762 38.406 4.957 1 98.5 38 LEU B N 1
ATOM 2737 C CA . LEU B 1 38 ? -2.416 37.812 6.254 1 98.5 38 LEU B CA 1
ATOM 2738 C C . LEU B 1 38 ? -2.107 38.938 7.266 1 98.5 38 LEU B C 1
ATOM 2740 O O . LEU B 1 38 ? -2.543 38.844 8.414 1 98.5 38 LEU B O 1
ATOM 2744 N N . LYS B 1 39 ? -1.364 39.969 6.867 1 9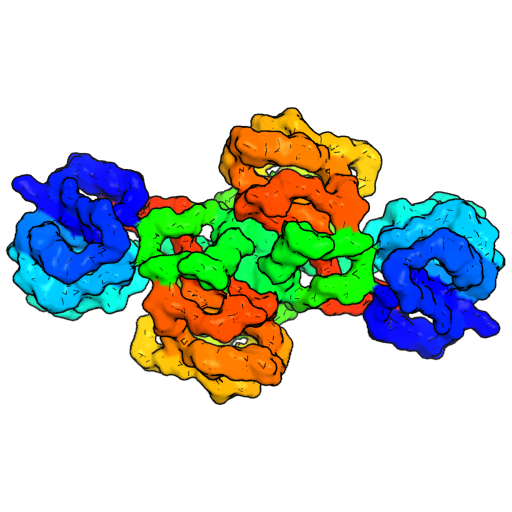8.31 39 LYS B N 1
ATOM 2745 C CA . LYS B 1 39 ? -1.035 41.094 7.742 1 98.31 39 LYS B CA 1
ATOM 2746 C C . LYS B 1 39 ? -2.299 41.781 8.273 1 98.31 39 LYS B C 1
ATOM 2748 O O . LYS B 1 39 ? -2.387 42.094 9.461 1 98.31 39 LYS B O 1
ATOM 2753 N N . LYS B 1 40 ? -3.213 41.969 7.375 1 98.06 40 LYS B N 1
ATOM 2754 C CA . LYS B 1 40 ? -4.473 42.594 7.773 1 98.06 40 LYS B CA 1
ATOM 2755 C C . LYS B 1 40 ? -5.242 41.688 8.742 1 98.06 40 LYS B C 1
ATOM 2757 O O . LYS B 1 40 ? -5.859 42.188 9.688 1 98.06 40 LYS B O 1
ATOM 2762 N N . GLY B 1 41 ? -5.234 40.438 8.516 1 97.88 41 GLY B N 1
ATOM 2763 C CA . GLY B 1 41 ? -5.949 39.469 9.352 1 97.88 41 GLY B CA 1
ATOM 2764 C C . GLY B 1 41 ? -5.422 39.406 10.773 1 97.88 41 GLY B C 1
ATOM 2765 O O . GLY B 1 41 ? -6.195 39.281 11.719 1 97.88 41 GLY B O 1
ATOM 2766 N N . VAL B 1 42 ? -4.109 39.531 10.883 1 98.31 42 VAL B N 1
ATOM 2767 C CA . VAL B 1 42 ? -3.506 39.312 12.195 1 98.31 42 VAL B CA 1
ATOM 2768 C C . VAL B 1 42 ? -3.459 40.625 12.969 1 98.31 42 VAL B C 1
ATOM 2770 O O . VAL B 1 42 ? -3.17 40.625 14.172 1 98.31 42 VAL B O 1
ATOM 2773 N N . GLU B 1 43 ? -3.693 41.75 12.359 1 97.88 43 GLU B N 1
ATOM 2774 C CA . GLU B 1 43 ? -3.477 43.062 12.922 1 97.88 43 GLU B CA 1
ATOM 2775 C C . GLU B 1 43 ? -4.07 43.188 14.32 1 97.88 43 GLU B C 1
ATOM 2777 O O . GLU B 1 43 ? -3.416 43.688 15.242 1 97.88 43 GLU B O 1
ATOM 2782 N N . HIS B 1 44 ? -5.309 42.688 14.531 1 97.62 44 HIS B N 1
ATOM 2783 C CA . HIS B 1 44 ? -5.965 42.812 15.828 1 97.62 44 HIS B CA 1
ATOM 2784 C C . HIS B 1 44 ? -6.305 41.438 16.422 1 97.62 44 HIS B C 1
ATOM 2786 O O . HIS B 1 44 ? -7.129 41.344 17.328 1 97.62 44 HIS B O 1
ATOM 2792 N N . ALA B 1 45 ? -5.734 40.406 15.844 1 98.5 45 ALA B N 1
ATOM 2793 C CA . ALA B 1 45 ? -5.992 39.031 16.344 1 98.5 45 ALA B CA 1
ATOM 2794 C C . ALA B 1 45 ? -5.172 38.75 17.594 1 98.5 45 ALA B C 1
ATOM 2796 O O . ALA B 1 45 ? -4.035 39.219 17.719 1 98.5 45 ALA B O 1
ATOM 2797 N N . ASP B 1 46 ? -5.777 38 18.469 1 98.69 46 ASP B N 1
ATOM 2798 C CA . ASP B 1 46 ? -5.078 37.531 19.656 1 98.69 46 ASP B CA 1
ATOM 2799 C C . ASP B 1 46 ? -4.352 36.219 19.391 1 98.69 46 ASP B C 1
ATOM 2801 O O . ASP B 1 46 ? -3.432 35.844 20.125 1 98.69 46 ASP B O 1
ATOM 2805 N N . ALA B 1 47 ? -4.836 35.5 18.391 1 98.88 47 ALA B N 1
ATOM 2806 C CA . ALA B 1 47 ? -4.234 34.219 17.984 1 98.88 47 ALA B CA 1
ATOM 2807 C C . ALA B 1 47 ? -4.285 34.062 16.469 1 98.88 47 ALA B C 1
ATOM 2809 O O . ALA B 1 47 ? -5.238 34.5 15.82 1 98.88 47 ALA B O 1
ATOM 2810 N N . LEU B 1 48 ? -3.27 33.438 15.961 1 98.88 48 LEU B N 1
ATOM 2811 C CA . LEU B 1 48 ? -3.213 33.031 14.562 1 98.88 48 LEU B CA 1
ATOM 2812 C C . LEU B 1 48 ? -3.137 31.516 14.453 1 98.88 48 LEU B C 1
ATOM 2814 O O . LEU B 1 48 ? -2.26 30.891 15.047 1 98.88 48 LEU B O 1
ATOM 2818 N N . VAL B 1 49 ? -4.094 30.938 13.789 1 98.69 49 VAL B N 1
ATOM 2819 C CA . VAL B 1 49 ? -3.938 29.562 13.312 1 98.69 49 VAL B CA 1
ATOM 2820 C C . VAL B 1 49 ? -3.309 29.562 11.922 1 98.69 49 VAL B C 1
ATOM 2822 O O . VAL B 1 49 ? -3.953 29.953 10.945 1 98.69 49 VAL B O 1
ATOM 2825 N N . SER B 1 50 ? -2.094 29.203 11.914 1 98 50 SER B N 1
ATOM 2826 C CA . SER B 1 50 ? -1.34 29.203 10.664 1 98 50 SER B CA 1
ATOM 2827 C C . SER B 1 50 ? -1.353 27.812 10.016 1 98 50 SER B C 1
ATOM 2829 O O . SER B 1 50 ? -1.502 26.797 10.703 1 98 50 SER B O 1
ATOM 2831 N N . LEU B 1 51 ? -1.229 27.812 8.711 1 95.62 51 LEU B N 1
ATOM 2832 C CA . LEU B 1 51 ? -1.055 26.562 7.965 1 95.62 51 LEU B CA 1
ATOM 2833 C C . LEU B 1 51 ? 0.407 26.359 7.582 1 95.62 51 LEU B C 1
ATOM 2835 O O . LEU B 1 51 ? 1.16 27.328 7.453 1 95.62 51 LEU B O 1
ATOM 2839 N N . LEU B 1 52 ? 0.738 25.109 7.383 1 90.81 52 LEU B N 1
ATOM 2840 C CA . LEU B 1 52 ? 2.117 24.781 7.035 1 90.81 52 LEU B CA 1
ATOM 2841 C C . LEU B 1 52 ? 2.551 25.531 5.773 1 90.81 52 LEU B C 1
ATOM 2843 O O . LEU B 1 52 ? 3.719 25.891 5.633 1 90.81 52 LEU B O 1
ATOM 2847 N N . SER B 1 53 ? 1.674 25.812 4.91 1 89.62 53 SER B N 1
ATOM 2848 C CA . SER B 1 53 ? 1.967 26.438 3.623 1 89.62 53 SER B CA 1
ATOM 2849 C C . SER B 1 53 ? 2.021 27.953 3.742 1 89.62 53 SER B C 1
ATOM 2851 O O . SER B 1 53 ? 2.344 28.641 2.775 1 89.62 53 SER B O 1
ATOM 2853 N N . THR B 1 54 ? 1.748 28.484 4.93 1 93.56 54 THR B N 1
ATOM 2854 C CA . THR B 1 54 ? 1.708 29.922 5.164 1 93.56 54 THR B CA 1
ATOM 2855 C C . THR B 1 54 ? 2.982 30.391 5.859 1 93.56 54 THR B C 1
ATOM 2857 O O . THR B 1 54 ? 3.293 29.953 6.969 1 93.56 54 THR B O 1
ATOM 2860 N N . SER B 1 55 ? 3.67 31.328 5.246 1 94.44 55 SER B N 1
ATOM 2861 C CA . SER B 1 55 ? 4.879 31.875 5.852 1 94.44 55 SER B CA 1
ATOM 2862 C C . SER B 1 55 ? 4.539 32.938 6.898 1 94.44 55 SER B C 1
ATOM 2864 O O . SER B 1 55 ? 3.838 33.906 6.605 1 94.44 55 SER B O 1
ATOM 2866 N N . VAL B 1 56 ? 4.988 32.75 8.094 1 98 56 VAL B N 1
ATOM 2867 C CA . VAL B 1 56 ? 4.824 33.719 9.18 1 98 56 VAL B CA 1
ATOM 2868 C C . VAL B 1 56 ? 6.191 34.25 9.609 1 98 56 VAL B C 1
ATOM 2870 O O . VAL B 1 56 ? 6.746 33.812 10.625 1 98 56 VAL B O 1
ATOM 2873 N N . ASP B 1 57 ? 6.66 35.25 8.805 1 97.69 57 ASP B N 1
ATOM 2874 C CA . ASP B 1 57 ? 7.98 35.812 9.047 1 97.69 57 ASP B CA 1
ATOM 2875 C C . ASP B 1 57 ? 7.895 37 9.984 1 97.69 57 ASP B C 1
ATOM 2877 O O . ASP B 1 57 ? 6.848 37.281 10.578 1 97.69 57 ASP B O 1
ATOM 2881 N N . LYS B 1 58 ? 8.969 37.719 10.156 1 98.19 58 LYS B N 1
ATOM 2882 C CA . LYS B 1 58 ? 9.055 38.875 11.062 1 98.19 58 LYS B CA 1
ATOM 2883 C C . LYS B 1 58 ? 8.039 39.938 10.695 1 98.19 58 LYS B C 1
ATOM 2885 O O . LYS B 1 58 ? 7.441 40.562 11.57 1 98.19 58 LYS B O 1
ATOM 2890 N N . ASP B 1 59 ? 7.879 40.125 9.414 1 98.31 59 ASP B N 1
ATOM 2891 C CA . ASP B 1 59 ? 6.965 41.156 8.945 1 98.31 59 ASP B CA 1
ATOM 2892 C C . ASP B 1 59 ? 5.535 40.875 9.391 1 98.31 59 ASP B C 1
ATOM 2894 O O . ASP B 1 59 ? 4.805 41.781 9.781 1 98.31 59 ASP B O 1
ATOM 2898 N N . ILE B 1 60 ? 5.125 39.594 9.289 1 98.69 60 ILE B N 1
ATOM 2899 C CA . ILE B 1 60 ? 3.785 39.188 9.703 1 98.69 60 ILE B CA 1
ATOM 2900 C C . ILE B 1 60 ? 3.645 39.375 11.219 1 98.69 60 ILE B C 1
ATOM 2902 O O . ILE B 1 60 ? 2.645 39.906 11.695 1 98.69 60 ILE B O 1
ATOM 2906 N N . ILE B 1 61 ? 4.605 38.938 11.961 1 98.62 61 ILE B N 1
ATOM 2907 C CA . ILE B 1 61 ? 4.594 39 13.422 1 98.62 61 ILE B CA 1
ATOM 2908 C C . ILE B 1 61 ? 4.531 40.469 13.867 1 98.62 61 ILE B C 1
ATOM 2910 O O . ILE B 1 61 ? 3.775 40.812 14.781 1 98.62 61 ILE B O 1
ATOM 2914 N N . ASP B 1 62 ? 5.281 41.344 13.148 1 98.19 62 ASP B N 1
ATOM 2915 C CA . ASP B 1 62 ? 5.328 42.781 13.492 1 98.19 62 ASP B CA 1
ATOM 2916 C C . ASP B 1 62 ? 3.988 43.438 13.211 1 98.19 62 ASP B C 1
ATOM 2918 O O . ASP B 1 62 ? 3.686 44.5 13.781 1 98.19 62 ASP B O 1
ATOM 2922 N N . SER B 1 63 ? 3.266 42.875 12.352 1 98.12 63 SER B N 1
ATOM 2923 C CA . SER B 1 63 ? 1.981 43.469 11.977 1 98.12 63 SER B CA 1
ATOM 2924 C C . SER B 1 63 ? 0.897 43.125 12.992 1 98.12 63 SER B C 1
ATOM 2926 O O . SER B 1 63 ? -0.196 43.688 12.961 1 98.12 63 SER B O 1
ATOM 2928 N N . ALA B 1 64 ? 1.151 42.188 13.859 1 97.56 64 ALA B N 1
ATOM 2929 C CA . ALA B 1 64 ? 0.177 41.719 14.852 1 97.56 64 ALA B CA 1
ATOM 2930 C C . ALA B 1 64 ? 0.306 42.5 16.156 1 97.56 64 ALA B C 1
ATOM 2932 O O . ALA B 1 64 ? 1.301 42.375 16.875 1 97.56 64 ALA B O 1
ATOM 2933 N N . ASN B 1 65 ? -0.742 43.156 16.547 1 96.81 65 ASN B N 1
ATOM 2934 C CA . ASN B 1 65 ? -0.664 44.062 17.672 1 96.81 65 ASN B CA 1
ATOM 2935 C C . ASN B 1 65 ? -0.968 43.375 19 1 96.81 65 ASN B C 1
ATOM 2937 O O . ASN B 1 65 ? -0.539 43.812 20.062 1 96.81 65 ASN B O 1
ATOM 2941 N N . ASN B 1 66 ? -1.675 42.281 18.922 1 97.69 66 ASN B N 1
ATOM 2942 C CA . ASN B 1 66 ? -2.184 41.688 20.141 1 97.69 66 ASN B CA 1
ATOM 2943 C C . ASN B 1 66 ? -1.804 40.188 20.234 1 97.69 66 ASN B C 1
ATOM 2945 O O . ASN B 1 66 ? -2.141 39.531 21.203 1 97.69 66 ASN B O 1
ATOM 2949 N N . LEU B 1 67 ? -1.162 39.688 19.25 1 98.38 67 LEU B N 1
ATOM 2950 C CA . LEU B 1 67 ? -0.961 38.25 19.047 1 98.38 67 LEU B CA 1
ATOM 2951 C C . LEU B 1 67 ? -0.264 37.625 20.266 1 98.38 67 LEU B C 1
ATOM 2953 O O . LEU B 1 67 ? 0.769 38.125 20.719 1 98.38 67 LEU B O 1
ATOM 2957 N N . LYS B 1 68 ? -0.828 36.531 20.766 1 98.56 68 LYS B N 1
ATOM 2958 C CA . LYS B 1 68 ? -0.279 35.844 21.922 1 98.56 68 LYS B CA 1
ATOM 2959 C C . LYS B 1 68 ? 0.215 34.469 21.531 1 98.56 68 LYS B C 1
ATOM 2961 O O . LYS B 1 68 ? 1.087 33.906 22.203 1 98.56 68 LYS B O 1
ATOM 2966 N N . ILE B 1 69 ? -0.378 33.938 20.453 1 98.81 69 ILE B N 1
ATOM 2967 C CA . ILE B 1 69 ? -0.026 32.594 20.047 1 98.81 69 ILE B CA 1
ATOM 2968 C C . ILE B 1 69 ? -0.174 32.438 18.547 1 98.81 69 ILE B C 1
ATOM 2970 O O . ILE B 1 69 ? -1.098 32.969 17.938 1 98.81 69 ILE B O 1
ATOM 2974 N N . ILE B 1 70 ? 0.763 31.781 17.969 1 98.88 70 ILE B N 1
ATOM 2975 C CA . ILE B 1 70 ? 0.672 31.219 16.625 1 98.88 70 ILE B CA 1
ATOM 2976 C C . ILE B 1 70 ? 0.562 29.703 16.688 1 98.88 70 ILE B C 1
ATOM 2978 O O . ILE B 1 70 ? 1.548 29.016 16.969 1 98.88 70 ILE B O 1
ATOM 2982 N N . ALA B 1 71 ? -0.657 29.188 16.516 1 98.62 71 ALA B N 1
ATOM 2983 C CA . ALA B 1 71 ? -0.886 27.734 16.5 1 98.62 71 ALA B CA 1
ATOM 2984 C C . ALA B 1 71 ? -0.756 27.188 15.086 1 98.62 71 ALA B C 1
ATOM 2986 O O . ALA B 1 71 ? -1.651 27.359 14.258 1 98.62 71 ALA B O 1
ATOM 2987 N N . ASN B 1 72 ? 0.3 26.5 14.891 1 97.75 72 ASN B N 1
ATOM 2988 C CA . ASN B 1 72 ? 0.617 26 13.555 1 97.75 72 ASN B CA 1
ATOM 2989 C C . ASN B 1 72 ? -0.062 24.672 13.266 1 97.75 72 ASN B C 1
ATOM 2991 O O . ASN B 1 72 ? 0.148 23.688 13.984 1 97.75 72 ASN B O 1
ATOM 2995 N N . TYR B 1 73 ? -0.885 24.656 12.203 1 97.19 73 TYR B N 1
ATOM 2996 C CA . TYR B 1 73 ? -1.511 23.438 11.711 1 97.19 73 TYR B CA 1
ATOM 2997 C C . TYR B 1 73 ? -0.526 22.609 10.891 1 97.19 73 TYR B C 1
ATOM 2999 O O . TYR B 1 73 ? -0.583 22.609 9.656 1 97.19 73 TYR B O 1
ATOM 3007 N N . GLY B 1 74 ? 0.339 21.875 11.523 1 93.19 74 GLY B N 1
ATOM 3008 C CA . GLY B 1 74 ? 1.394 21.078 10.922 1 93.19 74 GLY B CA 1
ATOM 3009 C C . GLY B 1 74 ? 2.365 20.5 11.945 1 93.19 74 GLY B C 1
ATOM 3010 O O . GLY B 1 74 ? 2.639 21.141 12.961 1 93.19 74 GLY B O 1
ATOM 3011 N N . ALA B 1 75 ? 2.877 19.344 11.664 1 88.81 75 ALA B N 1
ATOM 3012 C CA . ALA B 1 75 ? 3.912 18.781 12.531 1 88.81 75 ALA B CA 1
ATOM 3013 C C . ALA B 1 75 ? 5.188 19.625 12.477 1 88.81 75 ALA B C 1
ATOM 3015 O O . ALA B 1 75 ? 5.828 19.859 13.5 1 88.81 75 ALA B O 1
ATOM 3016 N N . GLY B 1 76 ? 5.57 19.953 11.242 1 84.88 76 GLY B N 1
ATOM 3017 C CA . GLY B 1 76 ? 6.668 20.891 11.086 1 84.88 76 GLY B CA 1
ATOM 3018 C C . GLY B 1 76 ? 6.262 22.344 11.328 1 84.88 76 GLY B C 1
ATOM 3019 O O . GLY B 1 76 ? 5.074 22.641 11.461 1 84.88 76 GLY B O 1
ATOM 3020 N N . PHE B 1 77 ? 7.227 23.203 11.469 1 90.94 77 PHE B N 1
ATOM 3021 C CA . PHE B 1 77 ? 6.918 24.594 11.742 1 90.94 77 PHE B CA 1
ATOM 3022 C C . PHE B 1 77 ? 7.969 25.516 11.125 1 90.94 77 PHE B C 1
ATOM 3024 O O . PHE B 1 77 ? 8.25 26.594 11.656 1 90.94 77 PHE B O 1
ATOM 3031 N N . ASN B 1 78 ? 8.555 25.062 10.047 1 85.56 78 ASN B N 1
ATOM 3032 C CA . ASN B 1 78 ? 9.602 25.812 9.359 1 85.56 78 ASN B CA 1
ATOM 3033 C C . ASN B 1 78 ? 9.055 27.078 8.703 1 85.56 78 ASN B C 1
ATOM 3035 O O . ASN B 1 78 ? 9.812 27.969 8.336 1 85.56 78 ASN B O 1
ATOM 3039 N N . ASN B 1 79 ? 7.781 27.172 8.586 1 91.12 79 ASN B N 1
ATOM 3040 C CA . ASN B 1 79 ? 7.133 28.328 7.961 1 91.12 79 ASN B CA 1
ATOM 3041 C C . ASN B 1 79 ? 7.039 29.516 8.922 1 91.12 79 ASN B C 1
ATOM 3043 O O . ASN B 1 79 ? 6.645 30.609 8.523 1 91.12 79 ASN B O 1
ATOM 3047 N N . ILE B 1 80 ? 7.418 29.359 10.156 1 96.88 80 ILE B N 1
ATOM 3048 C CA . ILE B 1 80 ? 7.273 30.391 11.18 1 96.88 80 ILE B CA 1
ATOM 3049 C C . ILE B 1 80 ? 8.648 30.797 11.703 1 96.88 80 ILE B C 1
ATOM 3051 O O . ILE B 1 80 ? 9.508 29.938 11.938 1 96.88 80 ILE B O 1
ATOM 3055 N N . ASP B 1 81 ? 8.938 32.062 11.844 1 97.31 81 ASP B N 1
ATOM 3056 C CA . ASP B 1 81 ? 10.117 32.531 12.555 1 97.31 81 ASP B CA 1
ATOM 3057 C C . ASP B 1 81 ? 9.945 32.375 14.062 1 97.31 81 ASP B C 1
ATOM 3059 O O . ASP B 1 81 ? 9.672 33.344 14.766 1 97.31 81 ASP B O 1
ATOM 3063 N N . VAL B 1 82 ? 10.195 31.234 14.516 1 97.19 82 VAL B N 1
ATOM 3064 C CA . VAL B 1 82 ? 9.859 30.859 15.891 1 97.19 82 VAL B CA 1
ATOM 3065 C C . VAL B 1 82 ? 10.734 31.641 16.859 1 97.19 82 VAL B C 1
ATOM 3067 O O . VAL B 1 82 ? 10.297 32 17.953 1 97.19 82 VAL B O 1
ATOM 3070 N N . GLU B 1 83 ? 11.945 31.922 16.547 1 97.12 83 GLU B N 1
ATOM 3071 C CA . GLU B 1 83 ? 12.844 32.688 17.406 1 97.12 83 GLU B CA 1
ATOM 3072 C C . GLU B 1 83 ? 12.336 34.125 17.594 1 97.12 83 GLU B C 1
ATOM 3074 O O . GLU B 1 83 ? 12.297 34.625 18.719 1 97.12 83 GLU B O 1
ATOM 3079 N N . TYR B 1 84 ? 11.977 34.688 16.516 1 98.25 84 TYR B N 1
ATOM 3080 C CA . TYR B 1 84 ? 11.477 36.062 16.594 1 98.25 84 TYR B CA 1
ATOM 3081 C C . TYR B 1 84 ? 10.156 36.125 17.359 1 98.25 84 TYR B C 1
ATOM 3083 O O . TYR B 1 84 ? 9.93 37.031 18.141 1 98.25 84 TYR B O 1
ATOM 3091 N N . ALA B 1 85 ? 9.281 35.125 17.125 1 98.69 85 ALA B N 1
ATOM 3092 C CA . ALA B 1 85 ? 8.023 35.062 17.875 1 98.69 85 ALA B CA 1
ATOM 3093 C C . ALA B 1 85 ? 8.281 35.031 19.375 1 98.69 85 ALA B C 1
ATOM 3095 O O . ALA B 1 85 ? 7.617 35.719 20.141 1 98.69 85 ALA B O 1
ATOM 3096 N N . ARG B 1 86 ? 9.25 34.25 19.75 1 98.25 86 ARG B N 1
ATOM 3097 C CA . ARG B 1 86 ? 9.586 34.156 21.172 1 98.25 86 ARG B CA 1
ATOM 3098 C C . ARG B 1 86 ? 10.07 35.5 21.703 1 98.25 86 ARG B C 1
ATOM 3100 O O . ARG B 1 86 ? 9.695 35.906 22.812 1 98.25 86 ARG B O 1
ATOM 3107 N N . GLN B 1 87 ? 10.898 36.188 20.922 1 98.12 87 GLN B N 1
ATOM 3108 C CA . GLN B 1 87 ? 11.391 37.531 21.312 1 98.12 87 GLN B CA 1
ATOM 3109 C C . GLN B 1 87 ? 10.242 38.5 21.547 1 98.12 87 GLN B C 1
ATOM 3111 O O . GLN B 1 87 ? 10.359 39.406 22.359 1 98.12 87 GLN B O 1
ATOM 3116 N N . GLN B 1 88 ? 9.148 38.312 20.875 1 97.88 88 GLN B N 1
ATOM 3117 C CA . GLN B 1 88 ? 7.977 39.156 21 1 97.88 88 GLN B CA 1
ATOM 3118 C C . GLN B 1 88 ? 6.988 38.625 22.016 1 97.88 88 GLN B C 1
ATOM 3120 O O . GLN B 1 88 ? 5.855 39.094 22.125 1 97.88 88 GLN B O 1
ATOM 3125 N N . ASN B 1 89 ? 7.406 37.531 22.703 1 97.75 89 ASN B N 1
ATOM 3126 C CA . ASN B 1 89 ? 6.602 36.906 23.734 1 97.75 89 ASN B CA 1
ATOM 3127 C C . ASN B 1 89 ? 5.336 36.281 23.141 1 97.75 89 ASN B C 1
ATOM 3129 O O . ASN B 1 89 ? 4.262 36.375 23.734 1 97.75 89 ASN B O 1
ATOM 3133 N N . ILE B 1 90 ? 5.438 35.75 21.984 1 98.56 90 ILE B N 1
ATOM 3134 C CA . ILE B 1 90 ? 4.375 35 21.297 1 98.56 90 ILE B CA 1
ATOM 3135 C C . ILE B 1 90 ? 4.699 33.531 21.297 1 98.56 90 ILE B C 1
ATOM 3137 O O . ILE B 1 90 ? 5.754 33.125 20.812 1 98.56 90 ILE B O 1
ATOM 3141 N N . ASP B 1 91 ? 3.811 32.688 21.812 1 98.56 91 ASP B N 1
ATOM 3142 C CA . ASP B 1 91 ? 4.008 31.234 21.781 1 98.56 91 ASP B CA 1
ATOM 3143 C C . ASP B 1 91 ? 3.74 30.672 20.391 1 98.56 91 ASP B C 1
ATOM 3145 O O . ASP B 1 91 ? 2.82 31.109 19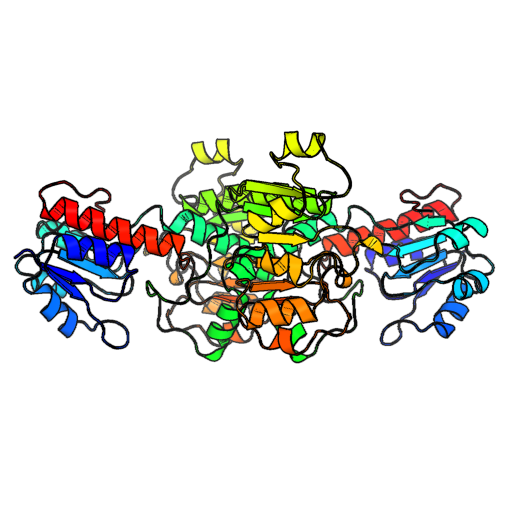.703 1 98.56 91 ASP B O 1
ATOM 3149 N N . VAL B 1 92 ? 4.57 29.781 19.969 1 98.69 92 VAL B N 1
ATOM 3150 C CA . VAL B 1 92 ? 4.336 29.016 18.75 1 98.69 92 VAL B CA 1
ATOM 3151 C C . VAL B 1 92 ? 4.141 27.547 19.094 1 98.69 92 VAL B C 1
ATOM 3153 O O . VAL B 1 92 ? 4.926 26.969 19.844 1 98.69 92 VAL B O 1
ATOM 3156 N N . THR B 1 93 ? 3.033 27 18.656 1 98.38 93 THR B N 1
ATOM 3157 C CA . THR B 1 93 ? 2.775 25.562 18.859 1 98.38 93 THR B CA 1
ATOM 3158 C C . THR B 1 93 ? 2.645 24.859 17.516 1 98.38 93 THR B C 1
ATOM 3160 O O . THR B 1 93 ? 2.494 25.5 16.469 1 98.38 93 THR B O 1
ATOM 3163 N N . ASN B 1 94 ? 2.848 23.578 17.5 1 96.62 94 ASN B N 1
ATOM 3164 C CA . ASN B 1 94 ? 2.605 22.75 16.328 1 96.62 94 ASN B CA 1
ATOM 3165 C C . ASN B 1 94 ? 1.664 21.578 16.656 1 96.62 94 ASN B C 1
ATOM 3167 O O . ASN B 1 94 ? 0.963 21.609 17.672 1 96.62 94 ASN B O 1
ATOM 3171 N N . THR B 1 95 ? 1.434 20.672 15.719 1 96.5 95 THR B N 1
ATOM 3172 C CA . THR B 1 95 ? 0.543 19.531 15.914 1 96.5 95 THR B CA 1
ATOM 3173 C C . THR B 1 95 ? 1.314 18.219 15.812 1 96.5 95 THR B C 1
ATOM 3175 O O . THR B 1 95 ? 1.129 17.453 14.867 1 96.5 95 THR B O 1
ATOM 3178 N N . PRO B 1 96 ? 2.078 17.906 16.844 1 92.62 96 PRO B N 1
ATOM 3179 C CA . PRO B 1 96 ? 2.855 16.672 16.828 1 92.62 96 PRO B CA 1
ATOM 3180 C C . PRO B 1 96 ? 1.981 15.422 16.953 1 92.62 96 PRO B C 1
ATOM 3182 O O . PRO B 1 96 ? 0.806 15.523 17.312 1 92.62 96 PRO B O 1
ATOM 3185 N N . HIS B 1 97 ? 2.42 14.281 16.641 1 93.88 97 HIS B N 1
ATOM 3186 C CA . HIS B 1 97 ? 1.857 12.953 16.875 1 93.88 97 HIS B CA 1
ATOM 3187 C C . HIS B 1 97 ? 0.728 12.648 15.898 1 93.88 97 HIS B C 1
ATOM 3189 O O . HIS B 1 97 ? 0.548 11.5 15.484 1 93.88 97 HIS B O 1
ATOM 3195 N N . ALA B 1 98 ? -0.011 13.758 15.516 1 95.69 98 ALA B N 1
ATOM 3196 C CA . ALA B 1 98 ? -1.242 13.562 14.75 1 95.69 98 ALA B CA 1
ATOM 3197 C C . ALA B 1 98 ? -0.954 12.922 13.398 1 95.69 98 ALA B C 1
ATOM 3199 O O . ALA B 1 98 ? -1.801 12.219 12.844 1 95.69 98 ALA B O 1
ATOM 3200 N N . SER B 1 99 ? 0.266 13.125 12.914 1 95.5 99 SER B N 1
ATOM 3201 C CA . SER B 1 99 ? 0.604 12.711 11.562 1 95.5 99 SER B CA 1
ATOM 3202 C C . SER B 1 99 ? 1.273 11.344 11.547 1 95.5 99 SER B C 1
ATOM 3204 O O . SER B 1 99 ? 1.508 10.766 10.484 1 95.5 99 SER B O 1
ATOM 3206 N N . THR B 1 100 ? 1.545 10.781 12.703 1 96.88 100 THR B N 1
ATOM 3207 C CA . THR B 1 100 ? 2.428 9.625 12.812 1 96.88 100 THR B CA 1
ATOM 3208 C C . THR B 1 100 ? 1.842 8.422 12.07 1 96.88 100 THR B C 1
ATOM 3210 O O . THR B 1 100 ? 2.453 7.91 11.133 1 96.88 100 THR B O 1
ATOM 3213 N N . ASN B 1 101 ? 0.62 8.055 12.398 1 98 101 ASN B N 1
ATOM 3214 C CA . ASN B 1 101 ? 0.021 6.871 11.805 1 98 101 ASN B CA 1
ATOM 3215 C C . ASN B 1 101 ? -0.26 7.066 10.32 1 98 101 ASN B C 1
ATOM 3217 O O . ASN B 1 101 ? 0.055 6.199 9.5 1 98 101 ASN B O 1
ATOM 3221 N N . ALA B 1 102 ? -0.82 8.211 10 1 98.19 102 ALA B N 1
ATOM 3222 C CA . ALA B 1 102 ? -1.188 8.484 8.609 1 98.19 102 ALA B CA 1
ATOM 3223 C C . ALA B 1 102 ? 0.035 8.438 7.699 1 98.19 102 ALA B C 1
ATOM 3225 O O . ALA B 1 102 ? 0 7.824 6.629 1 98.19 102 ALA B O 1
ATOM 3226 N N . THR B 1 103 ? 1.109 9.055 8.117 1 98.12 103 THR B N 1
ATOM 3227 C CA . THR B 1 103 ? 2.303 9.117 7.281 1 98.12 103 THR B CA 1
ATOM 3228 C C . THR B 1 103 ? 3.002 7.766 7.227 1 98.12 103 THR B C 1
ATOM 3230 O O . THR B 1 103 ? 3.543 7.383 6.188 1 98.12 103 THR B O 1
ATOM 3233 N N . ALA B 1 104 ? 3.006 7.047 8.344 1 98.62 104 ALA B N 1
ATOM 3234 C CA . ALA B 1 104 ? 3.59 5.707 8.359 1 98.62 104 ALA B CA 1
ATOM 3235 C C . ALA B 1 104 ? 2.82 4.77 7.434 1 98.62 104 ALA B C 1
ATOM 3237 O O . ALA B 1 104 ? 3.42 4.016 6.664 1 98.62 104 ALA B O 1
ATOM 3238 N N . ASP B 1 105 ? 1.455 4.832 7.512 1 98.62 105 ASP B N 1
ATOM 3239 C CA . ASP B 1 105 ? 0.61 4.051 6.613 1 98.62 105 ASP B CA 1
ATOM 3240 C C . ASP B 1 105 ? 0.934 4.355 5.152 1 98.62 105 ASP B C 1
ATOM 3242 O O . ASP B 1 105 ? 1.108 3.439 4.348 1 98.62 105 ASP B O 1
ATOM 3246 N N . LEU B 1 106 ? 1.048 5.602 4.863 1 98.81 106 LEU B N 1
ATOM 3247 C CA . LEU B 1 106 ? 1.308 5.992 3.48 1 98.81 106 LEU B CA 1
ATOM 3248 C C . LEU B 1 106 ? 2.682 5.512 3.027 1 98.81 106 LEU B C 1
ATOM 3250 O O . LEU B 1 106 ? 2.846 5.074 1.887 1 98.81 106 LEU B O 1
ATOM 3254 N N . THR B 1 107 ? 3.664 5.617 3.932 1 98.88 107 THR B N 1
ATOM 3255 C CA . THR B 1 107 ? 5.012 5.172 3.592 1 98.88 107 THR B CA 1
ATOM 3256 C C . THR B 1 107 ? 5.012 3.705 3.172 1 98.88 107 THR B C 1
ATOM 3258 O O . THR B 1 107 ? 5.543 3.355 2.117 1 98.88 107 THR B O 1
ATOM 3261 N N . ILE B 1 108 ? 4.336 2.857 3.947 1 98.94 108 ILE B N 1
ATOM 3262 C CA . ILE B 1 108 ? 4.23 1.443 3.602 1 98.94 108 ILE B CA 1
ATOM 3263 C C . ILE B 1 108 ? 3.42 1.283 2.318 1 98.94 108 ILE B C 1
ATOM 3265 O O . ILE B 1 108 ? 3.768 0.474 1.454 1 98.94 108 ILE B O 1
ATOM 3269 N N . GLY B 1 109 ? 2.342 2.055 2.195 1 98.94 109 GLY B N 1
ATOM 3270 C CA . GLY B 1 109 ? 1.535 2.033 0.986 1 98.94 109 GLY B CA 1
ATOM 3271 C C . GLY B 1 109 ? 2.326 2.365 -0.265 1 98.94 109 GLY B C 1
ATOM 3272 O O . GLY B 1 109 ? 2.139 1.74 -1.31 1 98.94 109 GLY B O 1
ATOM 3273 N N . LEU B 1 110 ? 3.221 3.344 -0.136 1 98.94 110 LEU B N 1
ATOM 3274 C CA . LEU B 1 110 ? 4.055 3.748 -1.264 1 98.94 110 LEU B CA 1
ATOM 3275 C C . LEU B 1 110 ? 5.055 2.654 -1.618 1 98.94 110 LEU B C 1
ATOM 3277 O O . LEU B 1 110 ? 5.262 2.354 -2.795 1 98.94 110 LEU B O 1
ATOM 3281 N N . ILE B 1 111 ? 5.691 2.041 -0.61 1 98.94 111 ILE B N 1
ATOM 3282 C CA . ILE B 1 111 ? 6.602 0.924 -0.832 1 98.94 111 ILE B CA 1
ATOM 3283 C C . ILE B 1 111 ? 5.895 -0.173 -1.622 1 98.94 111 ILE B C 1
ATOM 3285 O O . ILE B 1 111 ? 6.383 -0.605 -2.67 1 98.94 111 ILE B O 1
ATOM 3289 N N . LEU B 1 112 ? 4.727 -0.551 -1.176 1 98.94 112 LEU B N 1
ATOM 3290 C CA . LEU B 1 112 ? 3.99 -1.651 -1.791 1 98.94 112 LEU B CA 1
ATOM 3291 C C . LEU B 1 112 ? 3.49 -1.262 -3.178 1 98.94 112 LEU B C 1
ATOM 3293 O O . LEU B 1 112 ? 3.49 -2.086 -4.098 1 98.94 112 LEU B O 1
ATOM 3297 N N . SER B 1 113 ? 3.055 -0.002 -3.33 1 98.94 113 SER B N 1
ATOM 3298 C CA . SER B 1 113 ? 2.498 0.445 -4.602 1 98.94 113 SER B CA 1
ATOM 3299 C C . SER B 1 113 ? 3.549 0.408 -5.711 1 98.94 113 SER B C 1
ATOM 3301 O O . SER B 1 113 ? 3.26 -0.01 -6.832 1 98.94 113 SER B O 1
ATOM 3303 N N . VAL B 1 114 ? 4.746 0.817 -5.367 1 98.88 114 VAL B N 1
ATOM 3304 C CA . VAL B 1 114 ? 5.762 0.886 -6.414 1 98.88 114 VAL B CA 1
ATOM 3305 C C . VAL B 1 114 ? 6.395 -0.49 -6.613 1 98.88 114 VAL B C 1
ATOM 3307 O O . VAL B 1 114 ? 6.617 -0.919 -7.746 1 98.88 114 VAL B O 1
ATOM 3310 N N . ALA B 1 115 ? 6.668 -1.229 -5.551 1 98.81 115 ALA B N 1
ATOM 3311 C CA . ALA B 1 115 ? 7.32 -2.533 -5.633 1 98.81 115 ALA B CA 1
ATOM 3312 C C . ALA B 1 115 ? 6.426 -3.555 -6.324 1 98.81 115 ALA B C 1
ATOM 3314 O O . ALA B 1 115 ? 6.91 -4.414 -7.062 1 98.81 115 ALA B O 1
ATOM 3315 N N . ARG B 1 116 ? 5.098 -3.398 -6.086 1 98.88 116 ARG B N 1
ATOM 3316 C CA . ARG B 1 116 ? 4.148 -4.363 -6.633 1 98.88 116 ARG B CA 1
ATOM 3317 C C . ARG B 1 116 ? 3.445 -3.803 -7.867 1 98.88 116 ARG B C 1
ATOM 3319 O O . ARG B 1 116 ? 2.516 -4.418 -8.391 1 98.88 116 ARG B O 1
ATOM 3326 N N . ARG B 1 117 ? 3.879 -2.607 -8.258 1 98.81 117 ARG B N 1
ATOM 3327 C CA . ARG B 1 117 ? 3.445 -1.982 -9.5 1 98.81 117 ARG B CA 1
ATOM 3328 C C . ARG B 1 117 ? 1.934 -1.773 -9.516 1 98.81 117 ARG B C 1
ATOM 3330 O O . ARG B 1 117 ? 1.278 -1.993 -10.531 1 98.81 117 ARG B O 1
ATOM 3337 N N . ILE B 1 118 ? 1.354 -1.385 -8.375 1 98.88 118 ILE B N 1
ATOM 3338 C CA . ILE B 1 118 ? -0.087 -1.229 -8.203 1 98.88 118 ILE B CA 1
ATOM 3339 C C . ILE B 1 118 ? -0.592 -0.093 -9.086 1 98.88 118 ILE B C 1
ATOM 3341 O O . ILE B 1 118 ? -1.584 -0.25 -9.805 1 98.88 118 ILE B O 1
ATOM 3345 N N . VAL B 1 119 ? 0.091 1.068 -9.109 1 98.88 119 VAL B N 1
ATOM 3346 C CA . VAL B 1 119 ? -0.337 2.227 -9.883 1 98.88 119 VAL B CA 1
ATOM 3347 C C . VAL B 1 119 ? -0.28 1.899 -11.375 1 98.88 119 VAL B C 1
ATOM 3349 O O . VAL B 1 119 ? -1.229 2.17 -12.117 1 98.88 119 VAL B O 1
ATOM 3352 N N . GLU B 1 120 ? 0.833 1.291 -11.805 1 98.62 120 GLU B N 1
ATOM 3353 C CA . GLU B 1 120 ? 0.96 0.865 -13.195 1 98.62 120 GLU B CA 1
ATOM 3354 C C . GLU B 1 120 ? -0.119 -0.15 -13.562 1 98.62 120 GLU B C 1
ATOM 3356 O O . GLU B 1 120 ? -0.696 -0.084 -14.648 1 98.62 120 GLU B O 1
ATOM 3361 N N . GLY B 1 121 ? -0.341 -1.095 -12.68 1 98.69 121 GLY B N 1
ATOM 3362 C CA . GLY B 1 121 ? -1.34 -2.127 -12.914 1 98.69 121 GLY B CA 1
ATOM 3363 C C . GLY B 1 121 ? -2.75 -1.578 -13.023 1 98.69 121 GLY B C 1
ATOM 3364 O O . GLY B 1 121 ? -3.549 -2.057 -13.828 1 98.69 121 GLY B O 1
ATOM 3365 N N . ASP B 1 122 ? -3.049 -0.613 -12.141 1 98.81 122 ASP B N 1
ATOM 3366 C CA . ASP B 1 122 ? -4.359 0.027 -12.227 1 98.81 122 ASP B CA 1
ATOM 3367 C C . ASP B 1 122 ? -4.547 0.717 -13.57 1 98.81 122 ASP B C 1
ATOM 3369 O O . ASP B 1 122 ? -5.59 0.564 -14.211 1 98.81 122 ASP B O 1
ATOM 3373 N N . HIS B 1 123 ? -3.521 1.462 -13.969 1 98.19 123 HIS B N 1
ATOM 3374 C CA . HIS B 1 123 ? -3.586 2.123 -15.266 1 98.19 123 HIS B CA 1
ATOM 3375 C C . HIS B 1 123 ? -3.805 1.114 -16.391 1 98.19 123 HIS B C 1
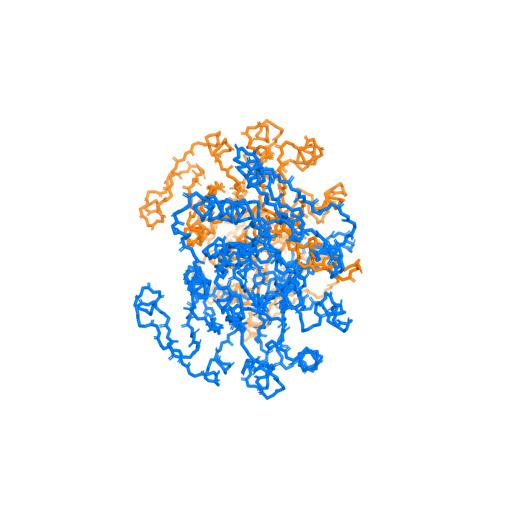ATOM 3377 O O . HIS B 1 123 ? -4.656 1.32 -17.266 1 98.19 123 HIS B O 1
ATOM 3383 N N . LEU B 1 124 ? -3.064 0.032 -16.375 1 98.12 124 LEU B N 1
ATOM 3384 C CA . LEU B 1 124 ? -3.191 -1.023 -17.375 1 98.12 124 LEU B CA 1
ATOM 3385 C C . LEU B 1 124 ? -4.605 -1.59 -17.391 1 98.12 124 LEU B C 1
ATOM 3387 O O . LEU B 1 124 ? -5.195 -1.773 -18.453 1 98.12 124 LEU B O 1
ATOM 3391 N N . SER B 1 125 ? -5.156 -1.888 -16.234 1 98.25 125 SER B N 1
ATOM 3392 C CA . SER B 1 125 ? -6.477 -2.494 -16.094 1 98.25 125 SER B CA 1
ATOM 3393 C C . SER B 1 125 ? -7.57 -1.572 -16.625 1 98.25 125 SER B C 1
ATOM 3395 O O . SER B 1 125 ? -8.57 -2.039 -17.172 1 98.25 125 SER B O 1
ATOM 3397 N N . ARG B 1 126 ? -7.398 -0.27 -16.484 1 97.94 126 ARG B N 1
ATOM 3398 C CA . ARG B 1 126 ? -8.398 0.701 -16.906 1 97.94 126 ARG B CA 1
ATOM 3399 C C . ARG B 1 126 ? -8.289 0.989 -18.406 1 97.94 126 ARG B C 1
ATOM 3401 O O . ARG B 1 126 ? -9.227 1.491 -19.016 1 97.94 126 ARG B O 1
ATOM 3408 N N . THR B 1 127 ? -7.16 0.738 -18.969 1 96.69 127 THR B N 1
ATOM 3409 C CA . THR B 1 127 ? -6.914 1.154 -20.344 1 96.69 127 THR B CA 1
ATOM 3410 C C . THR B 1 127 ? -6.809 -0.058 -21.266 1 96.69 127 THR B C 1
ATOM 3412 O O . THR B 1 127 ? -7.824 -0.6 -21.719 1 96.69 127 THR B O 1
ATOM 3415 N N . THR B 1 128 ? -5.68 -0.793 -21.281 1 96.31 128 THR B N 1
ATOM 3416 C CA . THR B 1 128 ? -5.383 -1.88 -22.203 1 96.31 128 THR B CA 1
ATOM 3417 C C . THR B 1 128 ? -6.012 -3.186 -21.719 1 96.31 128 THR B C 1
ATOM 3419 O O . THR B 1 128 ? -6.422 -4.02 -22.531 1 96.31 128 THR B O 1
ATOM 3422 N N . GLY B 1 129 ? -6.137 -3.334 -20.5 1 95.5 129 GLY B N 1
ATOM 3423 C CA . GLY B 1 129 ? -6.559 -4.609 -19.938 1 95.5 129 GLY B CA 1
ATOM 3424 C C . GLY B 1 129 ? -5.449 -5.641 -19.891 1 95.5 129 GLY B C 1
ATOM 3425 O O . GLY B 1 129 ? -4.27 -5.289 -19.969 1 95.5 129 GLY B O 1
ATOM 3426 N N . PHE B 1 130 ? -5.766 -6.824 -19.578 1 93.5 130 PHE B N 1
ATOM 3427 C CA . PHE B 1 130 ? -4.828 -7.938 -19.516 1 93.5 130 PHE B CA 1
ATOM 3428 C C . PHE B 1 130 ? -5.469 -9.219 -20.047 1 93.5 130 PHE B C 1
ATOM 3430 O O . PHE B 1 130 ? -6.688 -9.266 -20.234 1 93.5 130 PHE B O 1
ATOM 3437 N N . ASP B 1 131 ? -4.738 -10.273 -20.328 1 89.19 131 ASP B N 1
ATOM 3438 C CA . ASP B 1 131 ? -5.227 -11.484 -20.984 1 89.19 131 ASP B CA 1
ATOM 3439 C C . ASP B 1 131 ? -5.457 -12.594 -19.969 1 89.19 131 ASP B C 1
ATOM 3441 O O . ASP B 1 131 ? -5.773 -13.727 -20.344 1 89.19 131 ASP B O 1
ATOM 3445 N N . GLY B 1 132 ? -5.262 -12.281 -18.75 1 88.56 132 GLY B N 1
ATOM 3446 C CA . GLY B 1 132 ? -5.363 -13.297 -17.719 1 88.56 132 GLY B CA 1
ATOM 3447 C C . GLY B 1 132 ? -4.051 -13.539 -16.984 1 88.56 132 GLY B C 1
ATOM 3448 O O . GLY B 1 132 ? -3.021 -12.961 -17.359 1 88.56 132 GLY B O 1
ATOM 3449 N N . TRP B 1 133 ? -4.18 -14.312 -16.031 1 90.38 133 TRP B N 1
ATOM 3450 C CA . TRP B 1 133 ? -3.018 -14.633 -15.211 1 90.38 133 TRP B CA 1
ATOM 3451 C C . TRP B 1 133 ? -1.972 -15.398 -16.016 1 90.38 133 TRP B C 1
ATOM 3453 O O . TRP B 1 133 ? -2.303 -16.328 -16.75 1 90.38 133 TRP B O 1
ATOM 3463 N N . ALA B 1 134 ? -0.691 -15.039 -15.914 1 92.88 134 ALA B N 1
ATOM 3464 C CA . ALA B 1 134 ? 0.407 -15.75 -16.562 1 92.88 134 ALA B CA 1
ATOM 3465 C C . ALA B 1 134 ? 1.676 -15.688 -15.719 1 92.88 134 ALA B C 1
ATOM 3467 O O . ALA B 1 134 ? 1.947 -14.672 -15.07 1 92.88 134 ALA B O 1
ATOM 3468 N N . PRO B 1 135 ? 2.492 -16.672 -15.773 1 95.56 135 PRO B N 1
ATOM 3469 C CA . PRO B 1 135 ? 3.646 -16.812 -14.891 1 95.56 135 PRO B CA 1
ATOM 3470 C C . PRO B 1 135 ? 4.625 -15.648 -14.984 1 95.56 135 PRO B C 1
ATOM 3472 O O . PRO B 1 135 ? 5.199 -15.234 -13.969 1 95.56 135 PRO B O 1
ATOM 3475 N N . LEU B 1 136 ? 4.809 -15.109 -16.172 1 96.31 136 LEU B N 1
ATOM 3476 C CA . LEU B 1 136 ? 5.84 -14.094 -16.359 1 96.31 136 LEU B CA 1
ATOM 3477 C C . LEU B 1 136 ? 5.227 -12.703 -16.469 1 96.31 136 LEU B C 1
ATOM 3479 O O . LEU B 1 136 ? 5.941 -11.711 -16.641 1 96.31 136 LEU B O 1
ATOM 3483 N N . PHE B 1 137 ? 3.961 -12.641 -16.297 1 95.38 137 PHE B N 1
ATOM 3484 C CA . PHE B 1 137 ? 3.236 -11.406 -16.547 1 95.38 137 PHE B CA 1
ATOM 3485 C C . PHE B 1 137 ? 3.34 -10.461 -15.359 1 95.38 137 PHE B C 1
ATOM 3487 O O . PHE B 1 137 ? 3.129 -10.867 -14.211 1 95.38 137 PHE B O 1
ATOM 3494 N N . PHE B 1 138 ? 3.77 -9.242 -15.555 1 97.81 138 PHE B N 1
ATOM 3495 C CA . PHE B 1 138 ? 3.639 -8.047 -14.727 1 97.81 138 PHE B CA 1
ATOM 3496 C C . PHE B 1 138 ? 4.262 -8.273 -13.359 1 97.81 138 PHE B C 1
ATOM 3498 O O . PHE B 1 138 ? 3.682 -7.887 -12.336 1 97.81 138 PHE B O 1
ATOM 3505 N N . ARG B 1 139 ? 5.391 -8.961 -13.297 1 98.25 139 ARG B N 1
ATOM 3506 C CA . ARG B 1 139 ? 6.062 -9.281 -12.039 1 98.25 139 ARG B CA 1
ATOM 3507 C C . ARG B 1 139 ? 6.648 -8.023 -11.398 1 98.25 139 ARG B C 1
ATOM 3509 O O . ARG B 1 139 ? 7.184 -7.16 -12.094 1 98.25 139 ARG B O 1
ATOM 3516 N N . GLY B 1 140 ? 6.426 -7.836 -10.117 1 98.31 140 GLY B N 1
ATOM 3517 C CA . GLY B 1 140 ? 7.102 -6.848 -9.289 1 98.31 140 GLY B CA 1
ATOM 3518 C C . GLY B 1 140 ? 8.062 -7.469 -8.281 1 98.31 140 GLY B C 1
ATOM 3519 O O . GLY B 1 140 ? 8.438 -8.633 -8.414 1 98.31 140 GLY B O 1
ATOM 3520 N N . ARG B 1 141 ? 8.484 -6.691 -7.344 1 97.75 141 ARG B N 1
ATOM 3521 C CA . ARG B 1 141 ? 9.422 -7.16 -6.332 1 97.75 141 ARG B CA 1
ATOM 3522 C C . ARG B 1 141 ? 8.703 -7.473 -5.023 1 97.75 141 ARG B C 1
ATOM 3524 O O . ARG B 1 141 ? 7.836 -6.715 -4.59 1 97.75 141 ARG B O 1
ATOM 3531 N N . GLU B 1 142 ? 9.078 -8.547 -4.438 1 97.81 142 GLU B N 1
ATOM 3532 C CA . GLU B 1 142 ? 8.547 -8.883 -3.121 1 97.81 142 GLU B CA 1
ATOM 3533 C C . GLU B 1 142 ? 9.086 -7.938 -2.051 1 97.81 142 GLU B C 1
ATOM 3535 O O . GLU B 1 142 ? 10.258 -7.562 -2.08 1 97.81 142 GLU B O 1
ATOM 3540 N N . VAL B 1 143 ? 8.242 -7.551 -1.104 1 98.62 143 VAL B N 1
ATOM 3541 C CA . VAL B 1 143 ? 8.625 -6.668 -0.004 1 98.62 143 VAL B CA 1
ATOM 3542 C C . VAL B 1 143 ? 8.977 -7.5 1.226 1 98.62 143 VAL B C 1
ATOM 3544 O O . VAL B 1 143 ? 9.938 -7.188 1.938 1 98.62 143 VAL B O 1
ATOM 3547 N N . SER B 1 144 ? 8.211 -8.562 1.462 1 98.25 144 SER B N 1
ATOM 3548 C CA . SER B 1 144 ? 8.422 -9.43 2.615 1 98.25 144 SER B CA 1
ATOM 3549 C C . SER B 1 144 ? 9.828 -10.016 2.625 1 98.25 144 SER B C 1
ATOM 3551 O O . SER B 1 144 ? 10.32 -10.477 1.594 1 98.25 144 SER B O 1
ATOM 3553 N N . GLY B 1 145 ? 10.43 -9.922 3.764 1 98.12 145 GLY B N 1
ATOM 3554 C CA . GLY B 1 145 ? 11.719 -10.555 3.971 1 98.12 145 GLY B CA 1
ATOM 3555 C C . GLY B 1 145 ? 12.883 -9.711 3.486 1 98.12 145 GLY B C 1
ATOM 3556 O O . GLY B 1 145 ? 14.047 -10.094 3.654 1 98.12 145 GLY B O 1
ATOM 3557 N N . LYS B 1 146 ? 12.633 -8.57 2.883 1 98.75 146 LYS B N 1
ATOM 3558 C CA . LYS B 1 146 ? 13.688 -7.695 2.385 1 98.75 146 LYS B CA 1
ATOM 3559 C C . LYS B 1 146 ? 14.195 -6.77 3.484 1 98.75 146 LYS B C 1
ATOM 3561 O O . LYS B 1 146 ? 13.773 -6.875 4.641 1 98.75 146 LYS B O 1
ATOM 3566 N N . THR B 1 147 ? 15.133 -5.938 3.146 1 98.94 147 THR B N 1
ATOM 3567 C CA . THR B 1 147 ? 15.711 -4.996 4.098 1 98.94 147 THR B CA 1
ATOM 3568 C C . THR B 1 147 ? 15.211 -3.58 3.832 1 98.94 147 THR B C 1
ATOM 3570 O O . THR B 1 147 ? 15.289 -3.086 2.707 1 98.94 147 THR B O 1
ATOM 3573 N N . ILE B 1 148 ? 14.648 -2.98 4.852 1 98.94 148 ILE B N 1
ATOM 3574 C CA . ILE B 1 148 ? 14.281 -1.571 4.77 1 98.94 148 ILE B CA 1
ATOM 3575 C C . ILE B 1 148 ? 15.32 -0.722 5.5 1 98.94 148 ILE B C 1
ATOM 3577 O O . ILE B 1 148 ? 15.812 -1.11 6.559 1 98.94 148 ILE B O 1
ATOM 3581 N N . GLY B 1 149 ? 15.828 0.311 4.859 1 98.94 149 GLY B N 1
ATOM 3582 C CA . GLY B 1 149 ? 16.656 1.34 5.473 1 98.94 149 GLY B CA 1
ATOM 3583 C C . GLY B 1 149 ? 15.898 2.625 5.746 1 98.94 149 GLY B C 1
ATOM 3584 O O . GLY B 1 149 ? 15.461 3.305 4.816 1 98.94 149 GLY B O 1
ATOM 3585 N N . ILE B 1 150 ? 15.797 3.023 7.012 1 98.88 150 ILE B N 1
ATOM 3586 C CA . ILE B 1 150 ? 15 4.184 7.406 1 98.88 150 ILE B CA 1
ATOM 3587 C C . ILE B 1 150 ? 15.93 5.336 7.789 1 98.88 150 ILE B C 1
ATOM 3589 O O . ILE B 1 150 ? 16.719 5.219 8.727 1 98.88 150 ILE B O 1
ATOM 3593 N N . ILE B 1 151 ? 15.836 6.418 7.047 1 98.69 151 ILE B N 1
ATOM 3594 C CA . ILE B 1 151 ? 16.547 7.648 7.387 1 98.69 151 ILE B CA 1
ATOM 3595 C C . ILE B 1 151 ? 15.672 8.516 8.297 1 98.69 151 ILE B C 1
ATOM 3597 O O . ILE B 1 151 ? 14.758 9.188 7.828 1 98.69 151 ILE B O 1
ATOM 3601 N N . GLY B 1 152 ? 16 8.523 9.578 1 97 152 GLY B N 1
ATOM 3602 C CA . GLY B 1 152 ? 15.195 9.188 10.594 1 97 152 GLY B CA 1
ATOM 3603 C C . GLY B 1 152 ? 14.258 8.242 11.32 1 97 152 GLY B C 1
ATOM 3604 O O . GLY B 1 152 ? 13.141 7.984 10.859 1 97 152 GLY B O 1
ATOM 3605 N N . LEU B 1 153 ? 14.68 7.801 12.516 1 96.81 153 LEU B N 1
ATOM 3606 C CA . LEU B 1 153 ? 13.859 6.883 13.305 1 96.81 153 LEU B CA 1
ATOM 3607 C C . LEU B 1 153 ? 13.156 7.617 14.438 1 96.81 153 LEU B C 1
ATOM 3609 O O . LEU B 1 153 ? 13.258 7.211 15.602 1 96.81 153 LEU B O 1
ATOM 3613 N N . GLY B 1 154 ? 12.578 8.773 14.07 1 93.88 154 GLY B N 1
ATOM 3614 C CA . GLY B 1 154 ? 11.695 9.461 15.008 1 93.88 154 GLY B CA 1
ATOM 3615 C C . GLY B 1 154 ? 10.352 8.773 15.172 1 93.88 154 GLY B C 1
ATOM 3616 O O . GLY B 1 154 ? 10.258 7.547 15.07 1 93.88 154 GLY B O 1
ATOM 3617 N N . GLU B 1 155 ? 9.312 9.516 15.477 1 93.5 155 GLU B N 1
ATOM 3618 C CA . GLU B 1 155 ? 7.988 8.953 15.703 1 93.5 155 GLU B CA 1
ATOM 3619 C C . GLU B 1 155 ? 7.461 8.266 14.445 1 93.5 155 GLU B C 1
ATOM 3621 O O . GLU B 1 155 ? 7.012 7.117 14.508 1 93.5 155 GLU B O 1
ATOM 3626 N N . ILE B 1 156 ? 7.555 8.961 13.352 1 95.88 156 ILE B N 1
ATOM 3627 C CA . ILE B 1 156 ? 7.035 8.422 12.102 1 95.88 156 ILE B CA 1
ATOM 3628 C C . ILE B 1 156 ? 7.918 7.266 11.633 1 95.88 156 ILE B C 1
ATOM 3630 O O . ILE B 1 156 ? 7.418 6.191 11.289 1 95.88 156 ILE B O 1
ATOM 3634 N N . GLY B 1 157 ? 9.273 7.477 11.641 1 97.19 157 GLY B N 1
ATOM 3635 C CA . GLY B 1 157 ? 10.188 6.41 11.25 1 97.19 157 GLY B CA 1
ATOM 3636 C C . GLY B 1 157 ? 10.031 5.16 12.094 1 97.19 157 GLY B C 1
ATOM 3637 O O . GLY B 1 157 ? 10.109 4.043 11.578 1 97.19 157 GLY B O 1
ATOM 3638 N N . GLY B 1 158 ? 9.852 5.391 13.406 1 97.38 158 GLY B N 1
ATOM 3639 C CA . GLY B 1 158 ? 9.609 4.266 14.297 1 97.38 158 GLY B CA 1
ATOM 3640 C C . GLY B 1 158 ? 8.336 3.51 13.961 1 97.38 158 GLY B C 1
ATOM 3641 O O . GLY B 1 158 ? 8.312 2.277 14 1 97.38 158 GLY B O 1
ATOM 3642 N N . ALA B 1 159 ? 7.281 4.234 13.617 1 97.81 159 ALA B N 1
ATOM 3643 C CA . ALA B 1 159 ? 6.012 3.617 13.234 1 97.81 159 ALA B CA 1
ATOM 3644 C C . ALA B 1 159 ? 6.156 2.848 11.922 1 97.81 159 ALA B C 1
ATOM 3646 O O . ALA B 1 159 ? 5.559 1.781 11.758 1 97.81 159 ALA B O 1
ATOM 3647 N N . VAL B 1 160 ? 6.961 3.355 10.984 1 98.69 160 VAL B N 1
ATOM 3648 C CA . VAL B 1 160 ? 7.258 2.65 9.742 1 98.69 160 VAL B CA 1
ATOM 3649 C C . VAL B 1 160 ? 7.996 1.349 10.047 1 98.69 160 VAL B C 1
ATOM 3651 O O . VAL B 1 160 ? 7.652 0.291 9.516 1 98.69 160 VAL B O 1
ATOM 3654 N N . ALA B 1 161 ? 8.953 1.43 10.953 1 98.69 161 ALA B N 1
ATOM 3655 C CA . ALA B 1 161 ? 9.75 0.269 11.336 1 98.69 161 ALA B CA 1
ATOM 3656 C C . ALA B 1 161 ? 8.875 -0.827 11.938 1 98.69 161 ALA B C 1
ATOM 3658 O O . ALA B 1 161 ? 9.039 -2.006 11.609 1 98.69 161 ALA B O 1
ATOM 3659 N N . LYS B 1 162 ? 7.988 -0.44 12.805 1 98.12 162 LYS B N 1
ATOM 3660 C CA . LYS B 1 162 ? 7.066 -1.387 13.422 1 98.12 162 LYS B CA 1
ATOM 3661 C C . LYS B 1 162 ? 6.266 -2.148 12.367 1 98.12 162 LYS B C 1
ATOM 3663 O O . LYS B 1 162 ? 6.168 -3.375 12.422 1 98.12 162 LYS B O 1
ATOM 3668 N N . ARG B 1 163 ? 5.742 -1.489 11.43 1 98.56 163 ARG B N 1
ATOM 3669 C CA . ARG B 1 163 ? 4.953 -2.107 10.375 1 98.56 163 ARG B CA 1
ATOM 3670 C C . ARG B 1 163 ? 5.824 -2.984 9.477 1 98.56 163 ARG B C 1
ATOM 3672 O O . ARG B 1 163 ? 5.418 -4.082 9.086 1 98.56 163 ARG B O 1
ATOM 3679 N N . ALA B 1 164 ? 7.035 -2.49 9.18 1 98.69 164 ALA B N 1
ATOM 3680 C CA . ALA B 1 164 ? 7.961 -3.236 8.328 1 98.69 164 ALA B CA 1
ATOM 3681 C C . ALA B 1 164 ? 8.289 -4.598 8.938 1 98.69 164 ALA B C 1
ATOM 3683 O O . ALA B 1 164 ? 8.422 -5.59 8.219 1 98.69 164 ALA B O 1
ATOM 3684 N N . ARG B 1 165 ? 8.398 -4.688 10.219 1 98.12 165 ARG B N 1
ATOM 3685 C CA . ARG B 1 165 ? 8.727 -5.934 10.898 1 98.12 165 ARG B CA 1
ATOM 3686 C C . ARG B 1 165 ? 7.645 -6.988 10.672 1 98.12 165 ARG B C 1
ATOM 3688 O O . ARG B 1 165 ? 7.941 -8.18 10.586 1 98.12 165 ARG B O 1
ATOM 3695 N N . ALA B 1 166 ? 6.41 -6.562 10.523 1 97.38 166 ALA B N 1
ATOM 3696 C CA . ALA B 1 166 ? 5.312 -7.504 10.297 1 97.38 166 ALA B CA 1
ATOM 3697 C C . ALA B 1 166 ? 5.352 -8.062 8.875 1 97.38 166 ALA B C 1
ATOM 3699 O O . ALA B 1 166 ? 4.691 -9.055 8.57 1 97.38 166 ALA B O 1
ATOM 3700 N N . PHE B 1 167 ? 6.105 -7.461 8.016 1 98.38 167 PHE B N 1
ATOM 3701 C CA . PHE B 1 167 ? 6.391 -7.984 6.684 1 98.38 167 PHE B CA 1
ATOM 3702 C C . PHE B 1 167 ? 7.664 -8.82 6.695 1 98.38 167 PHE B C 1
ATOM 3704 O O . PHE B 1 167 ? 8.211 -9.148 5.637 1 98.38 167 PHE B O 1
ATOM 3711 N N . ASP B 1 168 ? 8.172 -9.07 7.895 1 98 168 ASP B N 1
ATOM 3712 C CA . ASP B 1 168 ? 9.383 -9.859 8.109 1 98 168 ASP B CA 1
ATOM 3713 C C . ASP B 1 168 ? 10.602 -9.164 7.496 1 98 168 ASP B C 1
ATOM 3715 O O . ASP B 1 168 ? 11.508 -9.828 6.992 1 98 168 ASP B O 1
ATOM 3719 N N . MET B 1 169 ? 10.609 -7.898 7.422 1 98.69 169 MET B N 1
ATOM 3720 C CA . MET B 1 169 ? 11.758 -7.148 6.902 1 98.69 169 MET B CA 1
ATOM 3721 C C . MET B 1 169 ? 12.828 -6.984 7.973 1 98.69 169 MET B C 1
ATOM 3723 O O . MET B 1 169 ? 12.516 -6.836 9.156 1 98.69 169 MET B O 1
ATOM 3727 N N . ASP B 1 170 ? 14.078 -7.012 7.527 1 98.62 170 ASP B N 1
ATOM 3728 C CA . ASP B 1 170 ? 15.148 -6.465 8.359 1 98.62 170 ASP B CA 1
ATOM 3729 C C . ASP B 1 170 ? 15.117 -4.938 8.352 1 98.62 170 ASP B C 1
ATOM 3731 O O . ASP B 1 170 ? 14.867 -4.316 7.316 1 98.62 170 ASP B O 1
ATOM 3735 N N . VAL B 1 171 ? 15.398 -4.309 9.523 1 98.81 171 VAL B N 1
ATOM 3736 C CA . VAL B 1 171 ? 15.289 -2.855 9.617 1 98.81 171 VAL B CA 1
ATOM 3737 C C . VAL B 1 171 ? 16.656 -2.258 9.969 1 98.81 171 VAL B C 1
ATOM 3739 O O . VAL B 1 171 ? 17.203 -2.539 11.031 1 98.81 171 VAL B O 1
ATOM 3742 N N . LEU B 1 172 ? 17.203 -1.506 9.07 1 98.88 172 LEU B N 1
ATOM 3743 C CA . LEU B 1 172 ? 18.328 -0.613 9.312 1 98.88 172 LEU B CA 1
ATOM 3744 C C . LEU B 1 172 ? 17.859 0.829 9.461 1 98.88 172 LEU B C 1
ATOM 3746 O O . LEU B 1 172 ? 16.859 1.223 8.875 1 98.88 172 LEU B O 1
ATOM 3750 N N . TYR B 1 173 ? 18.531 1.589 10.266 1 98.75 173 TYR B N 1
ATOM 3751 C CA . TYR B 1 173 ? 18.172 3.004 10.336 1 98.75 173 TYR B CA 1
ATOM 3752 C C . TYR B 1 173 ? 19.422 3.857 10.586 1 98.75 173 TYR B C 1
ATOM 3754 O O . TYR B 1 173 ? 20.453 3.35 11.023 1 98.75 173 TYR B O 1
ATOM 3762 N N . THR B 1 174 ? 19.312 5.082 10.18 1 98.31 174 THR B N 1
ATOM 3763 C CA . THR B 1 174 ? 20.344 6.074 10.43 1 98.31 174 THR B CA 1
ATOM 3764 C C . THR B 1 174 ? 19.734 7.406 10.859 1 98.31 174 THR B C 1
ATOM 3766 O O . THR B 1 174 ? 18.516 7.578 10.789 1 98.31 174 THR B O 1
ATOM 3769 N N . GLY B 1 175 ? 20.469 8.328 11.336 1 95.62 175 GLY B N 1
ATOM 3770 C CA . GLY B 1 175 ? 20.094 9.633 11.852 1 95.62 175 GLY B CA 1
ATOM 3771 C C . GLY B 1 175 ? 21.141 10.234 12.773 1 95.62 175 GLY B C 1
ATOM 3772 O O . GLY B 1 175 ? 22.203 9.656 12.969 1 95.62 175 GLY B O 1
ATOM 3773 N N . PRO B 1 176 ? 20.844 11.367 13.281 1 94 176 PRO B N 1
ATOM 3774 C CA . PRO B 1 176 ? 21.859 12.07 14.07 1 94 176 PRO B CA 1
ATOM 3775 C C . PRO B 1 176 ? 22.156 11.383 15.398 1 94 176 PRO B C 1
ATOM 3777 O O . PRO B 1 176 ? 23.25 11.539 15.953 1 94 176 PRO B O 1
ATOM 3780 N N . HIS B 1 177 ? 21.172 10.555 15.93 1 93.5 177 HIS B N 1
ATOM 3781 C CA . HIS B 1 177 ? 21.375 9.891 17.203 1 93.5 177 HIS B CA 1
ATOM 3782 C C . HIS B 1 177 ? 20.859 8.453 17.172 1 93.5 177 HIS B C 1
ATOM 3784 O O . HIS B 1 177 ? 19.844 8.172 16.531 1 93.5 177 HIS B O 1
ATOM 3790 N N . ARG B 1 178 ? 21.594 7.598 17.875 1 96.19 178 ARG B N 1
ATOM 3791 C CA . ARG B 1 178 ? 21.156 6.219 18.031 1 96.19 178 ARG B CA 1
ATOM 3792 C C . ARG B 1 178 ? 19.953 6.137 18.969 1 96.19 178 ARG B C 1
ATOM 3794 O O . ARG B 1 178 ? 19.891 6.84 19.984 1 96.19 178 ARG B O 1
ATOM 3801 N N . LYS B 1 179 ? 18.969 5.469 18.609 1 95.5 179 LYS B N 1
ATOM 3802 C CA . LYS B 1 179 ? 17.75 5.281 19.391 1 95.5 179 LYS B CA 1
ATOM 3803 C C . LYS B 1 179 ? 17.703 3.889 20.016 1 95.5 179 LYS B C 1
ATOM 3805 O O . LYS B 1 179 ? 16.922 3.037 19.578 1 95.5 179 LYS B O 1
ATOM 3810 N N . GLU B 1 180 ? 18.344 3.643 21.078 1 95.5 180 GLU B N 1
ATOM 3811 C CA . GLU B 1 180 ? 18.547 2.324 21.672 1 95.5 180 GLU B CA 1
ATOM 3812 C C . GLU B 1 180 ? 17.234 1.72 22.141 1 95.5 180 GLU B C 1
ATOM 3814 O O . GLU B 1 180 ? 17.016 0.515 22 1 95.5 180 GLU B O 1
ATOM 3819 N N . GLU B 1 181 ? 16.422 2.533 22.656 1 94 181 GLU B N 1
ATOM 3820 C CA . GLU B 1 181 ? 15.141 2.037 23.156 1 94 181 GLU B CA 1
ATOM 3821 C C . GLU B 1 181 ? 14.281 1.496 22.016 1 94 181 GLU B C 1
ATOM 3823 O O . GLU B 1 181 ? 13.688 0.423 22.125 1 94 181 GLU B O 1
ATOM 3828 N N . LYS B 1 182 ? 14.273 2.213 20.953 1 91.06 182 LYS B N 1
ATOM 3829 C CA . LYS B 1 182 ? 13.516 1.763 19.781 1 91.06 182 LYS B CA 1
ATOM 3830 C C . LYS B 1 182 ? 14.117 0.496 19.188 1 91.06 182 LYS B C 1
ATOM 3832 O O . LYS B 1 182 ? 13.398 -0.358 18.672 1 91.06 182 LYS B O 1
ATOM 3837 N N . GLU B 1 183 ? 15.445 0.369 19.219 1 94.75 183 GLU B N 1
ATOM 3838 C CA . GLU B 1 183 ? 16.125 -0.829 18.719 1 94.75 183 GLU B CA 1
ATOM 3839 C C . GLU B 1 183 ? 15.648 -2.072 19.469 1 94.75 183 GLU B C 1
ATOM 3841 O O . GLU B 1 183 ? 15.414 -3.117 18.859 1 94.75 183 GLU B O 1
ATOM 3846 N N . ARG B 1 184 ? 15.516 -1.922 20.734 1 94.12 184 ARG B N 1
ATOM 3847 C CA . ARG B 1 184 ? 15.102 -3.047 21.562 1 94.12 184 ARG B CA 1
ATOM 3848 C C . ARG B 1 184 ? 13.664 -3.455 21.25 1 94.12 184 ARG B C 1
ATOM 3850 O O . ARG B 1 184 ? 13.359 -4.645 21.172 1 94.12 184 ARG B O 1
ATOM 3857 N N . ASP B 1 185 ? 12.875 -2.502 21 1 93.62 185 ASP 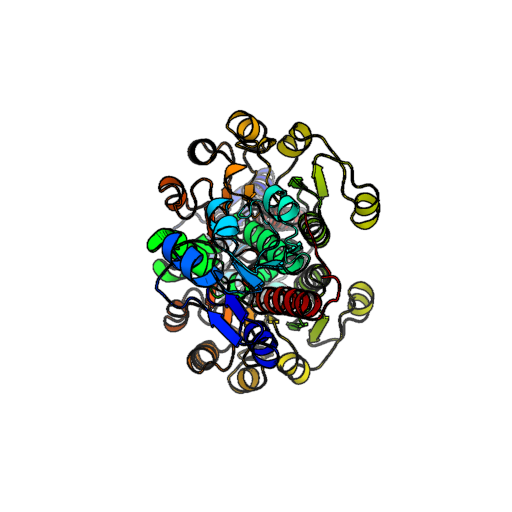B N 1
ATOM 3858 C CA . ASP B 1 185 ? 11.445 -2.75 20.844 1 93.62 185 ASP B CA 1
ATOM 3859 C C . ASP B 1 185 ? 11.148 -3.295 19.438 1 93.62 185 ASP B C 1
ATOM 3861 O O . ASP B 1 185 ? 10.289 -4.168 19.281 1 93.62 185 ASP B O 1
ATOM 3865 N N . ILE B 1 186 ? 11.859 -2.836 18.438 1 94.69 186 ILE B N 1
ATOM 3866 C CA . ILE B 1 186 ? 11.469 -3.127 17.062 1 94.69 186 ILE B CA 1
ATOM 3867 C C . ILE B 1 186 ? 12.5 -4.047 16.422 1 94.69 186 ILE B C 1
ATOM 3869 O O . ILE B 1 186 ? 12.227 -4.672 15.391 1 94.69 186 ILE B O 1
ATOM 3873 N N . GLY B 1 187 ? 13.648 -4.141 16.969 1 95.75 187 GLY B N 1
ATOM 3874 C CA . GLY B 1 187 ? 14.719 -4.934 16.375 1 95.75 187 GLY B CA 1
ATOM 3875 C C . GLY B 1 187 ? 15.422 -4.23 15.234 1 95.75 187 GLY B C 1
ATOM 3876 O O . GLY B 1 187 ? 15.891 -4.879 14.297 1 95.75 187 GLY B O 1
ATOM 3877 N N . ALA B 1 188 ? 15.445 -2.922 15.258 1 97.75 188 ALA B N 1
ATOM 3878 C CA . ALA B 1 188 ? 16.141 -2.133 14.25 1 97.75 188 ALA B CA 1
ATOM 3879 C C . ALA B 1 188 ? 17.641 -2.027 14.57 1 97.75 188 ALA B C 1
ATOM 3881 O O . ALA B 1 188 ? 18.031 -2.17 15.727 1 97.75 188 ALA B O 1
ATOM 3882 N N . LYS B 1 189 ? 18.453 -1.882 13.602 1 98.38 189 LYS B N 1
ATOM 3883 C CA . LYS B 1 189 ? 19.906 -1.766 13.773 1 98.38 189 LYS B CA 1
ATOM 3884 C C . LYS B 1 189 ? 20.406 -0.41 13.281 1 98.38 189 LYS B C 1
ATOM 3886 O O . LYS B 1 189 ? 20.125 -0.011 12.148 1 98.38 189 LYS B O 1
ATOM 3891 N N . TYR B 1 190 ? 21.094 0.323 14.156 1 98.62 190 TYR B N 1
ATOM 3892 C CA . TYR B 1 190 ? 21.688 1.612 13.82 1 98.62 190 TYR B CA 1
ATOM 3893 C C . TYR B 1 190 ? 22.938 1.43 12.977 1 98.62 190 TYR B C 1
ATOM 3895 O O . TYR B 1 190 ? 23.844 0.687 13.359 1 98.62 190 TYR B O 1
ATOM 3903 N N . VAL B 1 191 ? 22.969 2.037 11.805 1 98.69 191 VAL B N 1
ATOM 3904 C CA . VAL B 1 191 ? 24.141 1.987 10.93 1 98.69 191 VAL B CA 1
ATOM 3905 C C . VAL B 1 191 ? 24.406 3.373 10.344 1 98.69 191 VAL B C 1
ATOM 3907 O O . VAL B 1 191 ? 23.578 4.273 10.469 1 98.69 191 VAL B O 1
ATOM 3910 N N . ASP B 1 192 ? 25.562 3.59 9.742 1 98.38 192 ASP B N 1
ATOM 3911 C CA . ASP B 1 192 ? 25.812 4.844 9.039 1 98.38 192 ASP B CA 1
ATOM 3912 C C . ASP B 1 192 ? 25.094 4.875 7.695 1 98.38 192 ASP B C 1
ATOM 3914 O O . ASP B 1 192 ? 24.609 3.842 7.215 1 98.38 192 ASP B O 1
ATOM 3918 N N . LEU B 1 193 ? 25.016 5.973 7.117 1 98.5 193 LEU B N 1
ATOM 3919 C CA . LEU B 1 193 ? 24.234 6.168 5.902 1 98.5 193 LEU B CA 1
ATOM 3920 C C . LEU B 1 193 ? 24.734 5.273 4.777 1 98.5 193 LEU B C 1
ATOM 3922 O O . LEU B 1 193 ? 23.953 4.648 4.07 1 98.5 193 LEU B O 1
ATOM 3926 N N . ASP B 1 194 ? 26.031 5.172 4.582 1 98.69 194 ASP B N 1
ATOM 3927 C CA . ASP B 1 194 ? 26.609 4.375 3.51 1 98.69 194 ASP B CA 1
ATOM 3928 C C . ASP B 1 194 ? 26.203 2.906 3.637 1 98.69 194 ASP B C 1
ATOM 3930 O O . ASP B 1 194 ? 25.812 2.275 2.652 1 98.69 194 ASP B O 1
ATOM 3934 N N . THR B 1 195 ? 26.359 2.41 4.844 1 98.88 195 THR B N 1
ATOM 3935 C CA . THR B 1 195 ? 25.984 1.025 5.102 1 98.88 195 THR B CA 1
ATOM 3936 C C . THR B 1 195 ? 24.5 0.802 4.809 1 98.88 195 THR B C 1
ATOM 3938 O O . THR B 1 195 ? 24.125 -0.214 4.223 1 98.88 195 THR B O 1
ATOM 3941 N N . LEU B 1 196 ? 23.703 1.728 5.211 1 98.94 196 LEU B N 1
ATOM 3942 C CA . LEU B 1 196 ? 22.266 1.642 4.969 1 98.94 196 LEU B CA 1
ATOM 3943 C C . LEU B 1 196 ? 21.969 1.583 3.473 1 98.94 196 LEU B C 1
ATOM 3945 O O . LEU B 1 196 ? 21.234 0.701 3.016 1 98.94 196 LEU B O 1
ATOM 3949 N N . LEU B 1 197 ? 22.531 2.475 2.701 1 98.94 197 LEU B N 1
ATOM 3950 C CA . LEU B 1 197 ? 22.281 2.586 1.27 1 98.94 197 LEU B CA 1
ATOM 3951 C C . LEU B 1 197 ? 22.75 1.331 0.537 1 98.94 197 LEU B C 1
ATOM 3953 O O . LEU B 1 197 ? 22.062 0.848 -0.367 1 98.94 197 LEU B O 1
ATOM 3957 N N . LYS B 1 198 ? 23.828 0.725 0.963 1 98.81 198 LYS B N 1
ATOM 3958 C CA . LYS B 1 198 ? 24.422 -0.429 0.299 1 98.81 198 LYS B CA 1
ATOM 3959 C C . LYS B 1 198 ? 23.609 -1.691 0.543 1 98.81 198 LYS B C 1
ATOM 3961 O O . LYS B 1 198 ? 23.609 -2.611 -0.278 1 98.81 198 LYS B O 1
ATOM 3966 N N . ASN B 1 199 ? 22.891 -1.716 1.629 1 98.88 199 ASN B N 1
ATOM 3967 C CA . ASN B 1 199 ? 22.328 -2.996 2.049 1 98.88 199 ASN B CA 1
ATOM 3968 C C . ASN B 1 199 ? 20.797 -3.008 1.944 1 98.88 199 ASN B C 1
ATOM 3970 O O . ASN B 1 199 ? 20.188 -4.074 1.891 1 98.88 199 ASN B O 1
ATOM 3974 N N . ALA B 1 200 ? 20.188 -1.879 1.912 1 98.94 200 ALA B N 1
ATOM 3975 C CA . ALA B 1 200 ? 18.734 -1.814 1.938 1 98.94 200 ALA B CA 1
ATOM 3976 C C . ALA B 1 200 ? 18.141 -2.098 0.558 1 98.94 200 ALA B C 1
ATOM 3978 O O . ALA B 1 200 ? 18.75 -1.76 -0.462 1 98.94 200 ALA B O 1
ATOM 3979 N N . ASP B 1 201 ? 17.016 -2.744 0.523 1 98.94 201 ASP B N 1
ATOM 3980 C CA . ASP B 1 201 ? 16.219 -2.916 -0.684 1 98.94 201 ASP B CA 1
ATOM 3981 C C . ASP B 1 201 ? 15.242 -1.756 -0.867 1 98.94 201 ASP B C 1
ATOM 3983 O O . ASP B 1 201 ? 14.898 -1.398 -1.995 1 98.94 201 ASP B O 1
ATOM 3987 N N . PHE B 1 202 ? 14.773 -1.247 0.227 1 98.94 202 PHE B N 1
ATOM 3988 C CA . PHE B 1 202 ? 13.891 -0.092 0.284 1 98.94 202 PHE B CA 1
ATOM 3989 C C . PHE B 1 202 ? 14.445 0.975 1.218 1 98.94 202 PHE B C 1
ATOM 3991 O O . PHE B 1 202 ? 14.695 0.709 2.396 1 98.94 202 PHE B O 1
ATOM 3998 N N . ILE B 1 203 ? 14.703 2.166 0.712 1 98.94 203 ILE B N 1
ATOM 3999 C CA . ILE B 1 203 ? 15.18 3.287 1.514 1 98.94 203 ILE B CA 1
ATOM 4000 C C . ILE B 1 203 ? 14.055 4.301 1.708 1 98.94 203 ILE B C 1
ATOM 4002 O O . ILE B 1 203 ? 13.508 4.824 0.734 1 98.94 203 ILE B O 1
ATOM 4006 N N . THR B 1 204 ? 13.672 4.559 2.9 1 98.94 204 THR B N 1
ATOM 4007 C CA . THR B 1 204 ? 12.609 5.52 3.186 1 98.94 204 THR B CA 1
ATOM 4008 C C . THR B 1 204 ? 13.156 6.711 3.967 1 98.94 204 THR B C 1
ATOM 4010 O O . THR B 1 204 ? 13.992 6.547 4.859 1 98.94 204 THR B O 1
ATOM 4013 N N . ILE B 1 205 ? 12.742 7.859 3.592 1 98.69 205 ILE B N 1
ATOM 4014 C CA . ILE B 1 205 ? 13.141 9.094 4.266 1 98.69 205 ILE B CA 1
ATOM 4015 C C . ILE B 1 205 ? 11.992 9.602 5.133 1 98.69 205 ILE B C 1
ATOM 4017 O O . ILE B 1 205 ? 10.938 9.984 4.613 1 98.69 205 ILE B O 1
ATOM 4021 N N . ASN B 1 206 ? 12.148 9.609 6.387 1 96.25 206 ASN B N 1
ATOM 4022 C CA . ASN B 1 206 ? 11.172 10.07 7.367 1 96.25 206 ASN B CA 1
ATOM 4023 C C . ASN B 1 206 ? 11.797 11.039 8.367 1 96.25 206 ASN B C 1
ATOM 4025 O O . ASN B 1 206 ? 11.359 11.109 9.523 1 96.25 206 ASN B O 1
ATOM 4029 N N . ALA B 1 207 ? 12.766 11.758 7.949 1 92.69 207 ALA B N 1
ATOM 4030 C CA . ALA B 1 207 ? 13.492 12.711 8.789 1 92.69 207 ALA B CA 1
ATOM 4031 C C . ALA B 1 207 ? 12.891 14.102 8.695 1 92.69 207 ALA B C 1
ATOM 4033 O O . ALA B 1 207 ? 12.422 14.516 7.625 1 92.69 207 ALA B O 1
ATOM 4034 N N . ALA B 1 208 ? 12.922 14.82 9.812 1 85.25 208 ALA B N 1
ATOM 4035 C CA . ALA B 1 208 ? 12.602 16.25 9.789 1 85.25 208 ALA B CA 1
ATOM 4036 C C . ALA B 1 208 ? 13.672 17.047 9.062 1 85.25 208 ALA B C 1
ATOM 4038 O O . ALA B 1 208 ? 14.867 16.781 9.234 1 85.25 208 ALA B O 1
ATOM 4039 N N . TYR B 1 209 ? 13.242 17.953 8.32 1 86.69 209 TYR B N 1
ATOM 4040 C CA . TYR B 1 209 ? 14.18 18.688 7.484 1 86.69 209 TYR B CA 1
ATOM 4041 C C . TYR B 1 209 ? 14.969 19.703 8.312 1 86.69 209 TYR B C 1
ATOM 4043 O O . TYR B 1 209 ? 14.414 20.359 9.195 1 86.69 209 TYR B O 1
ATOM 4051 N N . ASN B 1 210 ? 16.125 19.812 8.086 1 86.5 210 ASN B N 1
ATOM 4052 C CA . ASN B 1 210 ? 17.016 20.938 8.398 1 86.5 210 ASN B CA 1
ATOM 4053 C C . ASN B 1 210 ? 18 21.203 7.266 1 86.5 210 ASN B C 1
ATOM 4055 O O . ASN B 1 210 ? 18.219 20.344 6.414 1 86.5 210 ASN B O 1
ATOM 4059 N N . PRO B 1 211 ? 18.547 22.359 7.211 1 89.62 211 PRO B N 1
ATOM 4060 C CA . PRO B 1 211 ? 19.375 22.75 6.062 1 89.62 211 PRO B CA 1
ATOM 4061 C C . PRO B 1 211 ? 20.516 21.781 5.797 1 89.62 211 PRO B C 1
ATOM 4063 O O . PRO B 1 211 ? 20.938 21.625 4.648 1 89.62 211 PRO B O 1
ATOM 4066 N N . SER B 1 212 ? 21 21.156 6.816 1 93.69 212 SER B N 1
ATOM 4067 C CA . SER B 1 212 ? 22.125 20.234 6.648 1 93.69 212 SER B CA 1
ATOM 4068 C C . SER B 1 212 ? 21.703 19 5.859 1 93.69 212 SER B C 1
ATOM 4070 O O . SER B 1 212 ? 22.562 18.25 5.367 1 93.69 212 SER B O 1
ATOM 4072 N N . LEU B 1 213 ? 20.422 18.75 5.617 1 95.19 213 LEU B N 1
ATOM 4073 C CA . LEU B 1 213 ? 19.906 17.562 4.941 1 95.19 213 LEU B CA 1
ATOM 4074 C C . LEU B 1 213 ? 19.656 17.859 3.465 1 95.19 213 LEU B C 1
ATOM 4076 O O . LEU B 1 213 ? 19.312 16.953 2.703 1 95.19 213 LEU B O 1
ATOM 4080 N N . HIS B 1 214 ? 19.844 19.172 3.094 1 96.88 214 HIS B N 1
ATOM 4081 C CA . HIS B 1 214 ? 19.609 19.531 1.701 1 96.88 214 HIS B CA 1
ATOM 4082 C C . HIS B 1 214 ? 20.453 18.688 0.756 1 96.88 214 HIS B C 1
ATOM 4084 O O . HIS B 1 214 ? 21.688 18.688 0.839 1 96.88 214 HIS B O 1
ATOM 4090 N N . HIS B 1 215 ? 19.844 17.875 -0.128 1 98.38 215 HIS B N 1
ATOM 4091 C CA . HIS B 1 215 ? 20.484 17.031 -1.129 1 98.38 215 HIS B CA 1
ATOM 4092 C C . HIS B 1 215 ? 21.375 15.977 -0.475 1 98.38 215 HIS B C 1
ATOM 4094 O O . HIS B 1 215 ? 22.453 15.664 -0.988 1 98.38 215 HIS B O 1
ATOM 4100 N N . MET B 1 216 ? 20.906 15.547 0.715 1 98.12 216 MET B N 1
ATOM 4101 C CA . MET B 1 216 ? 21.578 14.422 1.365 1 98.12 216 MET B CA 1
ATOM 4102 C C . MET B 1 216 ? 21.625 13.211 0.44 1 98.12 216 MET B C 1
ATOM 4104 O O . MET B 1 216 ? 22.594 12.453 0.464 1 98.12 216 MET B O 1
ATOM 4108 N N . ILE B 1 217 ? 20.625 12.992 -0.335 1 98.81 217 ILE B N 1
ATOM 4109 C CA . ILE B 1 217 ? 20.594 11.953 -1.36 1 98.81 217 ILE B CA 1
ATOM 4110 C C . ILE B 1 217 ? 20.828 12.578 -2.732 1 98.81 217 ILE B C 1
ATOM 4112 O O . ILE B 1 217 ? 19.984 13.297 -3.256 1 98.81 217 ILE B O 1
ATOM 4116 N N . ASP B 1 218 ? 21.891 12.352 -3.191 1 98.69 218 ASP B N 1
ATOM 4117 C CA . ASP B 1 218 ? 22.359 12.859 -4.477 1 98.69 218 ASP B CA 1
ATOM 4118 C C . ASP B 1 218 ? 23.016 11.75 -5.301 1 98.69 218 ASP B C 1
ATOM 4120 O O . ASP B 1 218 ? 22.844 10.562 -5.008 1 98.69 218 ASP B O 1
ATOM 4124 N N . THR B 1 219 ? 23.703 12.109 -6.371 1 98.81 219 THR B N 1
ATOM 4125 C CA . THR B 1 219 ? 24.266 11.164 -7.328 1 98.81 219 THR B CA 1
ATOM 4126 C C . THR B 1 219 ? 25.125 10.125 -6.617 1 98.81 219 THR B C 1
ATOM 4128 O O . THR B 1 219 ? 25 8.922 -6.879 1 98.81 219 THR B O 1
ATOM 4131 N N . GLU B 1 220 ? 25.969 10.57 -5.719 1 98.75 220 GLU B N 1
ATOM 4132 C CA . GLU B 1 220 ? 26.875 9.656 -5.02 1 98.75 220 GLU B CA 1
ATOM 4133 C C . GLU B 1 220 ? 26.094 8.633 -4.199 1 98.75 22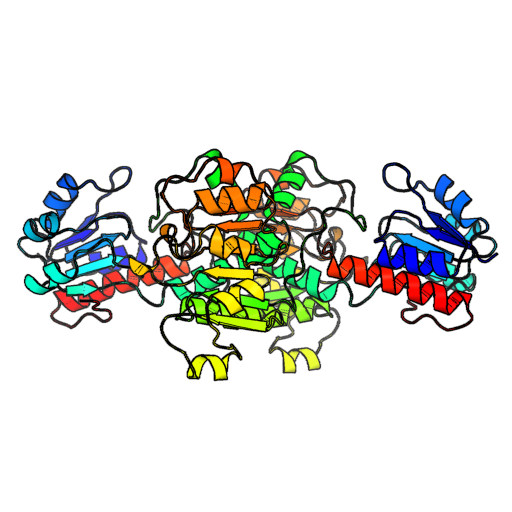0 GLU B C 1
ATOM 4135 O O . GLU B 1 220 ? 26.422 7.445 -4.211 1 98.75 220 GLU B O 1
ATOM 4140 N N . GLN B 1 221 ? 25.109 9.07 -3.508 1 98.88 221 GLN B N 1
ATOM 4141 C CA . GLN B 1 221 ? 24.297 8.188 -2.668 1 98.88 221 GLN B CA 1
ATOM 4142 C C . GLN B 1 221 ? 23.5 7.199 -3.51 1 98.88 221 GLN B C 1
ATOM 4144 O O . GLN B 1 221 ? 23.391 6.023 -3.16 1 98.88 221 GLN B O 1
ATOM 4149 N N . PHE B 1 222 ? 22.953 7.629 -4.633 1 98.88 222 PHE B N 1
ATOM 4150 C CA . PHE B 1 222 ? 22.25 6.727 -5.527 1 98.88 222 PHE B CA 1
ATOM 4151 C C . PHE B 1 222 ? 23.156 5.613 -6.02 1 98.88 222 PHE B C 1
ATOM 4153 O O . PHE B 1 222 ? 22.75 4.453 -6.094 1 98.88 222 PHE B O 1
ATOM 4160 N N . ASN B 1 223 ? 24.375 5.977 -6.297 1 98.75 223 ASN B N 1
ATOM 4161 C CA . ASN B 1 223 ? 25.328 5.016 -6.844 1 98.75 223 ASN B CA 1
ATOM 4162 C C . ASN B 1 223 ? 25.719 3.963 -5.812 1 98.75 223 ASN B C 1
ATOM 4164 O O . ASN B 1 223 ? 26.266 2.916 -6.16 1 98.75 223 ASN B O 1
ATOM 4168 N N . LYS B 1 224 ? 25.484 4.227 -4.547 1 98.81 224 LYS B N 1
ATOM 4169 C CA . LYS B 1 224 ? 25.781 3.279 -3.482 1 98.81 224 LYS B CA 1
ATOM 4170 C C . LYS B 1 224 ? 24.656 2.279 -3.289 1 98.81 224 LYS B C 1
ATOM 4172 O O . LYS B 1 224 ? 24.828 1.245 -2.643 1 98.81 224 LYS B O 1
ATOM 4177 N N . MET B 1 225 ? 23.469 2.543 -3.824 1 98.88 225 MET B N 1
ATOM 4178 C CA . MET B 1 225 ? 22.297 1.691 -3.635 1 98.88 225 MET B CA 1
ATOM 4179 C C . MET B 1 225 ? 22.359 0.468 -4.543 1 98.88 225 MET B C 1
ATOM 4181 O O . MET B 1 225 ? 23.094 0.466 -5.539 1 98.88 225 MET B O 1
ATOM 4185 N N . LYS B 1 226 ? 21.609 -0.571 -4.113 1 98.75 226 LYS B N 1
ATOM 4186 C CA . LYS B 1 226 ? 21.422 -1.708 -5.008 1 98.75 226 LYS B CA 1
ATOM 4187 C C . LYS B 1 226 ? 20.703 -1.287 -6.285 1 98.75 226 LYS B C 1
ATOM 4189 O O . LYS B 1 226 ? 19.797 -0.446 -6.25 1 98.75 226 LYS B O 1
ATOM 4194 N N . SER B 1 227 ? 21 -1.887 -7.398 1 98.62 227 SER B N 1
ATOM 4195 C CA . SER B 1 227 ? 20.297 -1.604 -8.648 1 98.62 227 SER B CA 1
ATOM 4196 C C . SER B 1 227 ? 18.828 -2.002 -8.555 1 98.62 227 SER B C 1
ATOM 4198 O O . SER B 1 227 ? 18.016 -1.555 -9.367 1 98.62 227 SER B O 1
ATOM 4200 N N . THR B 1 228 ? 18.469 -2.846 -7.539 1 98.62 228 THR B N 1
ATOM 4201 C CA . THR B 1 228 ? 17.094 -3.307 -7.336 1 98.62 228 THR B CA 1
ATOM 4202 C C . THR B 1 228 ? 16.406 -2.488 -6.25 1 98.62 228 THR B C 1
ATOM 4204 O O . THR B 1 228 ? 15.289 -2.818 -5.828 1 98.62 228 THR B O 1
ATOM 4207 N N . ALA B 1 229 ? 17.047 -1.419 -5.758 1 98.88 229 ALA B N 1
ATOM 4208 C CA . ALA B 1 229 ? 16.531 -0.667 -4.617 1 98.88 229 ALA B CA 1
ATOM 4209 C C . ALA B 1 229 ? 15.453 0.324 -5.055 1 98.88 229 ALA B C 1
ATOM 4211 O O . ALA B 1 229 ? 15.398 0.713 -6.227 1 98.88 229 ALA B O 1
ATOM 4212 N N . TYR B 1 230 ? 14.602 0.667 -4.141 1 98.94 230 TYR B N 1
ATOM 4213 C CA . TYR B 1 230 ? 13.602 1.72 -4.277 1 98.94 230 TYR B CA 1
ATOM 4214 C C . TYR B 1 230 ? 13.844 2.836 -3.268 1 98.94 230 TYR B C 1
ATOM 4216 O O . TYR B 1 230 ? 14.18 2.572 -2.111 1 98.94 230 TYR B O 1
ATOM 4224 N N . LEU B 1 231 ? 13.68 4.074 -3.693 1 98.94 231 LEU B N 1
ATOM 4225 C CA . LEU B 1 231 ? 13.703 5.215 -2.785 1 98.94 231 LEU B CA 1
ATOM 4226 C C . LEU B 1 231 ? 12.297 5.738 -2.529 1 98.94 231 LEU B C 1
ATOM 4228 O O . LEU B 1 231 ? 11.547 6.004 -3.471 1 98.94 231 LEU B O 1
ATOM 4232 N N . ILE B 1 232 ? 11.93 5.84 -1.294 1 98.94 232 ILE B N 1
ATOM 4233 C CA . ILE B 1 232 ? 10.648 6.387 -0.869 1 98.94 232 ILE B CA 1
ATOM 4234 C C . ILE B 1 232 ? 10.875 7.66 -0.055 1 98.94 232 ILE B C 1
ATOM 4236 O O . ILE B 1 232 ? 11.586 7.641 0.953 1 98.94 232 ILE B O 1
ATOM 4240 N N . ASN B 1 233 ? 10.281 8.742 -0.506 1 98.75 233 ASN B N 1
ATOM 4241 C CA . ASN B 1 233 ? 10.391 9.984 0.258 1 98.75 233 ASN B CA 1
ATOM 4242 C C . ASN B 1 233 ? 9.023 10.484 0.715 1 98.75 233 ASN B C 1
ATOM 4244 O O . ASN B 1 233 ? 8.266 11.055 -0.077 1 98.75 233 ASN B O 1
ATOM 4248 N N . ALA B 1 234 ? 8.695 10.281 1.969 1 96.81 234 ALA B N 1
ATOM 4249 C CA . ALA B 1 234 ? 7.5 10.812 2.621 1 96.81 234 ALA B CA 1
ATOM 4250 C C . ALA B 1 234 ? 7.867 11.812 3.717 1 96.81 234 ALA B C 1
ATOM 4252 O O . ALA B 1 234 ? 7.129 11.969 4.691 1 96.81 234 ALA B O 1
ATOM 4253 N N . GLY B 1 235 ? 9.094 12.32 3.631 1 94.31 235 GLY B N 1
ATOM 4254 C CA . GLY B 1 235 ? 9.586 13.352 4.535 1 94.31 235 GLY B CA 1
ATOM 4255 C C . GLY B 1 235 ? 9.516 14.742 3.945 1 94.31 235 GLY B C 1
ATOM 4256 O O . GLY B 1 235 ? 8.43 15.312 3.803 1 94.31 235 GLY B O 1
ATOM 4257 N N . ARG B 1 236 ? 10.695 15.242 3.48 1 93.31 236 ARG B N 1
ATOM 4258 C CA . ARG B 1 236 ? 10.781 16.562 2.85 1 93.31 236 ARG B CA 1
ATOM 4259 C C . ARG B 1 236 ? 11.492 16.469 1.502 1 93.31 236 ARG B C 1
ATOM 4261 O O . ARG B 1 236 ? 12.523 15.812 1.38 1 93.31 236 ARG B O 1
ATOM 4268 N N . GLY B 1 237 ? 10.961 17.172 0.542 1 95.94 237 GLY B N 1
ATOM 4269 C CA . GLY B 1 237 ? 11.398 17.078 -0.842 1 95.94 237 GLY B CA 1
ATOM 4270 C C . GLY B 1 237 ? 12.867 17.406 -1.026 1 95.94 237 GLY B C 1
ATOM 4271 O O . GLY B 1 237 ? 13.609 16.609 -1.617 1 95.94 237 GLY B O 1
ATOM 4272 N N . PRO B 1 238 ? 13.367 18.469 -0.373 1 95.88 238 PRO B N 1
ATOM 4273 C CA . PRO B 1 238 ? 14.719 18.969 -0.649 1 95.88 238 PRO B CA 1
ATOM 4274 C C . PRO B 1 238 ? 15.805 18.031 -0.13 1 95.88 238 PRO B C 1
ATOM 4276 O O . PRO B 1 238 ? 16.984 18.234 -0.416 1 95.88 238 PRO B O 1
ATOM 4279 N N . ILE B 1 239 ? 15.438 17.016 0.543 1 97.75 239 ILE B N 1
ATOM 4280 C CA . ILE B 1 239 ? 16.422 16.047 1.018 1 97.75 239 ILE B CA 1
ATOM 4281 C C . ILE B 1 239 ? 16.984 15.273 -0.165 1 97.75 239 ILE B C 1
ATOM 4283 O O . ILE B 1 239 ? 18.141 14.852 -0.143 1 97.75 239 ILE B O 1
ATOM 4287 N N . VAL B 1 240 ? 16.203 15.164 -1.205 1 98.75 240 VAL B N 1
ATOM 4288 C CA . VAL B 1 240 ? 16.594 14.445 -2.412 1 98.75 240 VAL B CA 1
ATOM 4289 C C . VAL B 1 240 ? 16.844 15.438 -3.547 1 98.75 240 VAL B C 1
ATOM 4291 O O . VAL B 1 240 ? 16.016 16.297 -3.816 1 98.75 240 VAL B O 1
ATOM 4294 N N . ASN B 1 241 ? 18 15.398 -4.145 1 98.69 241 ASN B N 1
ATOM 4295 C CA . ASN B 1 241 ? 18.203 16.094 -5.414 1 98.69 241 ASN B CA 1
ATOM 4296 C C . ASN B 1 241 ? 17.391 15.453 -6.535 1 98.69 241 ASN B C 1
ATOM 4298 O O . ASN B 1 241 ? 17.75 14.383 -7.039 1 98.69 241 ASN B O 1
ATOM 4302 N N . GLU B 1 242 ? 16.344 16.078 -6.906 1 98.19 242 GLU B N 1
ATOM 4303 C CA . GLU B 1 242 ? 15.383 15.484 -7.828 1 98.19 242 GLU B CA 1
ATOM 4304 C C . GLU B 1 242 ? 16.016 15.203 -9.188 1 98.19 242 GLU B C 1
ATOM 4306 O O . GLU B 1 242 ? 15.68 14.219 -9.844 1 98.19 242 GLU B O 1
ATOM 4311 N N . GLN B 1 243 ? 16.875 16.141 -9.641 1 98.31 243 GLN B N 1
ATOM 4312 C CA . GLN B 1 243 ? 17.547 15.898 -10.906 1 98.31 243 GLN B CA 1
ATOM 4313 C C . GLN B 1 243 ? 18.406 14.641 -10.836 1 98.31 243 GLN B C 1
ATOM 4315 O O . GLN B 1 243 ? 18.453 13.852 -11.789 1 98.31 243 GLN B O 1
ATOM 4320 N N . SER B 1 244 ? 19.125 14.477 -9.742 1 98.81 244 SER B N 1
ATOM 4321 C CA . SER B 1 244 ? 19.922 13.266 -9.547 1 98.81 244 SER B CA 1
ATOM 4322 C C . SER B 1 244 ? 19.031 12.023 -9.508 1 98.81 244 SER B C 1
ATOM 4324 O O . SER B 1 244 ? 19.422 10.961 -9.992 1 98.81 244 SER B O 1
ATOM 4326 N N . LEU B 1 245 ? 17.922 12.125 -8.906 1 98.88 245 LEU B N 1
ATOM 4327 C CA . LEU B 1 245 ? 16.969 11.023 -8.883 1 98.88 245 LEU B CA 1
ATOM 4328 C C . LEU B 1 245 ? 16.547 10.648 -10.297 1 98.88 245 LEU B C 1
ATOM 4330 O O . LEU B 1 245 ? 16.516 9.469 -10.648 1 98.88 245 LEU B O 1
ATOM 4334 N N . VAL B 1 246 ? 16.172 11.656 -11.102 1 98.81 246 VAL B N 1
ATOM 4335 C CA . VAL B 1 246 ? 15.773 11.43 -12.484 1 98.81 246 VAL B CA 1
ATOM 4336 C C . VAL B 1 246 ? 16.875 10.672 -13.227 1 98.81 246 VAL B C 1
ATOM 4338 O O . VAL B 1 246 ? 16.594 9.68 -13.914 1 98.81 246 VAL B O 1
ATOM 4341 N N . GLU B 1 247 ? 18.078 11.141 -13.047 1 98.81 247 GLU B N 1
ATOM 4342 C CA . GLU B 1 247 ? 19.203 10.508 -13.711 1 98.81 247 GLU B CA 1
ATOM 4343 C C . GLU B 1 247 ? 19.391 9.07 -13.242 1 98.81 247 GLU B C 1
ATOM 4345 O O . GLU B 1 247 ? 19.656 8.18 -14.047 1 98.81 247 GLU B O 1
ATOM 4350 N N . ALA B 1 248 ? 19.281 8.828 -11.945 1 98.88 248 ALA B N 1
ATOM 4351 C CA . ALA B 1 248 ? 19.422 7.488 -11.383 1 98.88 248 ALA B CA 1
ATOM 4352 C C . ALA B 1 248 ? 18.375 6.539 -11.953 1 98.88 248 ALA B C 1
ATOM 4354 O O . ALA B 1 248 ? 18.688 5.383 -12.266 1 98.88 248 ALA B O 1
ATOM 4355 N N . LEU B 1 249 ? 17.156 7.004 -12.125 1 98.75 249 LEU B N 1
ATOM 4356 C CA . LEU B 1 249 ? 16.062 6.199 -12.656 1 98.75 249 LEU B CA 1
ATOM 4357 C C . LEU B 1 249 ? 16.25 5.941 -14.148 1 98.75 249 LEU B C 1
ATOM 4359 O O . LEU B 1 249 ? 16.078 4.816 -14.617 1 98.75 249 LEU B O 1
ATOM 4363 N N . ASP B 1 250 ? 16.625 6.973 -14.859 1 98 250 ASP B N 1
ATOM 4364 C CA . ASP B 1 250 ? 16.828 6.863 -16.297 1 98 250 ASP B CA 1
ATOM 4365 C C . ASP B 1 250 ? 17.953 5.879 -16.625 1 98 250 ASP B C 1
ATOM 4367 O O . ASP B 1 250 ? 17.859 5.125 -17.594 1 98 250 ASP B O 1
ATOM 4371 N N . ASN B 1 251 ? 18.984 5.91 -15.805 1 98.31 251 ASN B N 1
ATOM 4372 C CA . ASN B 1 251 ? 20.156 5.059 -16.031 1 98.31 251 ASN B CA 1
ATOM 4373 C C . ASN B 1 251 ? 20.016 3.715 -15.32 1 98.31 251 ASN B C 1
ATOM 4375 O O . ASN B 1 251 ? 20.953 2.912 -15.305 1 98.31 251 ASN B O 1
ATOM 4379 N N . LYS B 1 252 ? 18.906 3.488 -14.664 1 98.19 252 LYS B N 1
ATOM 4380 C CA . LYS B 1 252 ? 18.594 2.232 -14 1 98.19 252 LYS B CA 1
ATOM 4381 C C . LYS B 1 252 ? 19.594 1.92 -12.898 1 98.19 252 LYS B C 1
ATOM 4383 O O . LYS B 1 252 ? 20 0.769 -12.727 1 98.19 252 LYS B O 1
ATOM 4388 N N . VAL B 1 253 ? 20.031 3.035 -12.289 1 98.75 253 VAL B N 1
ATOM 4389 C CA . VAL B 1 253 ? 20.891 2.887 -11.117 1 98.75 253 VAL B CA 1
ATOM 4390 C C . VAL B 1 253 ? 20.094 2.279 -9.961 1 98.75 253 VAL B C 1
ATOM 4392 O O . VAL B 1 253 ? 20.641 1.495 -9.18 1 98.75 253 VAL B O 1
ATOM 4395 N N . ILE B 1 254 ? 18.859 2.637 -9.82 1 98.88 254 ILE B N 1
ATOM 4396 C CA . ILE B 1 254 ? 17.906 2.037 -8.891 1 98.88 254 ILE B CA 1
ATOM 4397 C C . ILE B 1 254 ? 16.672 1.574 -9.648 1 98.88 254 ILE B C 1
ATOM 4399 O O . ILE B 1 254 ? 16.469 1.944 -10.805 1 98.88 254 ILE B O 1
ATOM 4403 N N . GLU B 1 255 ? 15.844 0.791 -9.008 1 98.62 255 GLU B N 1
ATOM 4404 C CA . GLU B 1 255 ? 14.75 0.132 -9.711 1 98.62 255 GLU B CA 1
ATOM 4405 C C . GLU B 1 255 ? 13.516 1.028 -9.773 1 98.62 255 GLU B C 1
ATOM 4407 O O . GLU B 1 255 ? 12.727 0.942 -10.711 1 98.62 255 GLU B O 1
ATOM 4412 N N . GLY B 1 256 ? 13.352 1.877 -8.789 1 98.81 256 GLY B N 1
ATOM 4413 C CA . GLY B 1 256 ? 12.172 2.732 -8.781 1 98.81 256 GLY B CA 1
ATOM 4414 C C . GLY B 1 256 ? 12.141 3.684 -7.598 1 98.81 256 GLY B C 1
ATOM 4415 O O . GLY B 1 256 ? 13.078 3.719 -6.793 1 98.81 256 GLY B O 1
ATOM 4416 N N . ALA B 1 257 ? 11.086 4.461 -7.492 1 98.94 257 ALA B N 1
ATOM 4417 C CA . ALA B 1 257 ? 10.922 5.418 -6.402 1 98.94 257 ALA B CA 1
ATOM 4418 C C . ALA B 1 257 ? 9.445 5.727 -6.16 1 98.94 257 ALA B C 1
ATOM 4420 O O . ALA B 1 257 ? 8.609 5.484 -7.031 1 98.94 257 ALA B O 1
ATOM 4421 N N . ALA B 1 258 ? 9.125 6.164 -5.027 1 98.94 258 ALA B N 1
ATOM 4422 C CA . ALA B 1 258 ? 7.816 6.703 -4.672 1 98.94 258 ALA B CA 1
ATOM 4423 C C . ALA B 1 258 ? 7.949 7.969 -3.83 1 98.94 258 ALA B C 1
ATOM 4425 O O . ALA B 1 258 ? 8.688 7.988 -2.842 1 98.94 258 ALA B O 1
ATOM 4426 N N . LEU B 1 259 ? 7.273 9.023 -4.254 1 98.88 259 LEU B N 1
ATOM 4427 C CA . LEU B 1 259 ? 7.457 10.328 -3.639 1 98.88 259 LEU B CA 1
ATOM 4428 C C . LEU B 1 259 ? 6.117 10.922 -3.217 1 98.88 259 LEU B C 1
ATOM 4430 O O . LEU B 1 259 ? 5.156 10.914 -3.992 1 98.88 259 LEU B O 1
ATOM 4434 N N . ASP B 1 260 ? 6.09 11.438 -2.031 1 98.62 260 ASP B N 1
ATOM 4435 C CA . ASP B 1 260 ? 4.953 12.219 -1.553 1 98.62 260 ASP B CA 1
ATOM 4436 C C . ASP B 1 260 ? 5.316 13.695 -1.415 1 98.62 260 ASP B C 1
ATOM 4438 O O . ASP B 1 260 ? 4.453 14.531 -1.145 1 98.62 260 ASP B O 1
ATOM 4442 N N . VAL B 1 261 ? 6.578 13.969 -1.519 1 97.12 261 VAL B N 1
ATOM 4443 C CA . VAL B 1 261 ? 7.098 15.328 -1.414 1 97.12 261 VAL B CA 1
ATOM 4444 C C . VAL B 1 261 ? 8.141 15.57 -2.508 1 97.12 261 VAL B C 1
ATOM 4446 O O . VAL B 1 261 ? 8.734 14.617 -3.027 1 97.12 261 VAL B O 1
ATOM 4449 N N . TYR B 1 262 ? 8.359 16.781 -2.816 1 97.5 262 TYR B N 1
ATOM 4450 C CA . TYR B 1 262 ? 9.156 17.125 -3.988 1 97.5 262 TYR B CA 1
ATOM 4451 C C . TYR B 1 262 ? 10.078 18.312 -3.689 1 97.5 262 TYR B C 1
ATOM 4453 O O . TYR B 1 262 ? 9.766 19.156 -2.848 1 97.5 262 TYR B O 1
ATOM 4461 N N . GLU B 1 263 ? 11.18 18.344 -4.375 1 96.81 263 GLU B N 1
ATOM 4462 C CA . GLU B 1 263 ? 12.211 19.344 -4.133 1 96.81 263 GLU B CA 1
ATOM 4463 C C . GLU B 1 263 ? 11.672 20.75 -4.375 1 96.81 263 GLU B C 1
ATOM 4465 O O . GLU B 1 263 ? 12.016 21.688 -3.643 1 96.81 263 GLU B O 1
ATOM 4470 N N . PHE B 1 264 ? 10.711 20.906 -5.344 1 95.06 264 PHE B N 1
ATOM 4471 C CA . PHE B 1 264 ? 10.234 22.219 -5.773 1 95.06 264 PHE B CA 1
ATOM 4472 C C . PHE B 1 264 ? 8.727 22.344 -5.578 1 95.06 264 PHE B C 1
ATOM 4474 O O . PHE B 1 264 ? 8.047 23.016 -6.363 1 95.06 264 PHE B O 1
ATOM 4481 N N . GLU B 1 265 ? 8.195 21.75 -4.605 1 91.19 265 GLU B N 1
ATOM 4482 C CA . GLU B 1 265 ? 6.754 21.766 -4.371 1 91.19 265 GLU B CA 1
ATOM 4483 C C . GLU B 1 265 ? 6.18 23.172 -4.527 1 91.19 265 GLU B C 1
ATOM 4485 O O . GLU B 1 265 ? 6.797 24.141 -4.102 1 91.19 265 GLU B O 1
ATOM 4490 N N . PRO B 1 266 ? 5.078 23.297 -5.195 1 92.62 266 PRO B N 1
ATOM 4491 C CA . PRO B 1 266 ? 4.195 22.203 -5.594 1 92.62 266 PRO B CA 1
ATOM 4492 C C . PRO B 1 266 ? 4.535 21.641 -6.977 1 92.62 266 PRO B C 1
ATOM 4494 O O . PRO B 1 266 ? 3.84 20.766 -7.477 1 92.62 266 PRO B O 1
ATOM 4497 N N . GLU B 1 267 ? 5.629 22.141 -7.5 1 95.56 267 GLU B N 1
ATOM 4498 C CA . GLU B 1 267 ? 6.039 21.656 -8.812 1 95.56 267 GLU B CA 1
ATOM 4499 C C . GLU B 1 267 ? 6.684 20.281 -8.719 1 95.56 267 GLU B C 1
ATOM 4501 O O . GLU B 1 267 ? 7.469 20.016 -7.805 1 95.56 267 GLU B O 1
ATOM 4506 N N . ILE B 1 268 ? 6.332 19.406 -9.633 1 96.94 268 ILE B N 1
ATOM 4507 C CA . ILE B 1 268 ? 6.953 18.094 -9.805 1 96.94 268 ILE B CA 1
ATOM 4508 C C . ILE B 1 268 ? 7.781 18.078 -11.086 1 96.94 268 ILE B C 1
ATOM 4510 O O . ILE B 1 268 ? 7.301 18.484 -12.148 1 96.94 268 ILE B O 1
ATOM 4514 N N . THR B 1 269 ? 9 17.688 -10.977 1 97.25 269 THR B N 1
ATOM 4515 C CA . THR B 1 269 ? 9.852 17.594 -12.164 1 97.25 269 THR B CA 1
ATOM 4516 C C . THR B 1 269 ? 9.188 16.75 -13.234 1 97.25 269 THR B C 1
ATOM 4518 O O . THR B 1 269 ? 8.789 15.609 -12.977 1 97.25 269 THR B O 1
ATOM 4521 N N . ASP B 1 270 ? 9.078 17.188 -14.422 1 97.06 270 ASP B N 1
ATOM 4522 C CA . ASP B 1 270 ? 8.305 16.578 -15.5 1 97.06 270 ASP B CA 1
ATOM 4523 C C . ASP B 1 270 ? 8.82 15.164 -15.805 1 97.06 270 ASP B C 1
ATOM 4525 O O . ASP B 1 270 ? 8.031 14.258 -16.062 1 97.06 270 ASP B O 1
ATOM 4529 N N . ALA B 1 271 ? 10.109 15.031 -15.766 1 97.81 271 ALA B N 1
ATOM 4530 C CA . ALA B 1 271 ? 10.695 13.734 -16.078 1 97.81 271 ALA B CA 1
ATOM 4531 C C . ALA B 1 271 ? 10.164 12.648 -15.148 1 97.81 271 ALA B C 1
ATOM 4533 O O . ALA B 1 271 ? 10 11.5 -15.562 1 97.81 271 ALA B O 1
ATOM 4534 N N . LEU B 1 272 ? 9.914 12.945 -13.906 1 98.25 272 LEU B N 1
ATOM 4535 C CA . LEU B 1 272 ? 9.422 11.977 -12.938 1 98.25 272 LEU B CA 1
ATOM 4536 C C . LEU B 1 272 ? 8.047 11.453 -13.344 1 98.25 272 LEU B C 1
ATOM 4538 O O . LEU B 1 272 ? 7.703 10.305 -13.055 1 98.25 272 LEU B O 1
ATOM 4542 N N . LYS B 1 273 ? 7.262 12.242 -14.031 1 97.69 273 LYS B N 1
ATOM 4543 C CA . LYS B 1 273 ? 5.898 11.898 -14.422 1 97.69 273 LYS B CA 1
ATOM 4544 C C . LYS B 1 273 ? 5.895 10.891 -15.562 1 97.69 273 LYS B C 1
ATOM 4546 O O . LYS B 1 273 ? 4.863 10.273 -15.852 1 97.69 273 LYS B O 1
ATOM 4551 N N . SER B 1 274 ? 7.016 10.742 -16.219 1 96.62 274 SER B N 1
ATOM 4552 C CA . SER B 1 274 ? 7.07 9.875 -17.391 1 96.62 274 SER B CA 1
ATOM 4553 C C . SER B 1 274 ? 7.453 8.445 -17.016 1 96.62 274 SER B C 1
ATOM 4555 O O . SER B 1 274 ? 7.309 7.52 -17.812 1 96.62 274 SER B O 1
ATOM 4557 N N . PHE B 1 275 ? 7.988 8.289 -15.797 1 97.81 275 PHE B N 1
ATOM 4558 C CA . PHE B 1 275 ? 8.484 6.988 -15.375 1 97.81 275 PHE B CA 1
ATOM 4559 C C . PHE B 1 275 ? 7.336 6.098 -14.906 1 97.81 275 PHE B C 1
ATOM 4561 O O . PHE B 1 275 ? 6.504 6.52 -14.102 1 97.81 275 PHE B O 1
ATOM 4568 N N . LYS B 1 276 ? 7.289 4.844 -15.305 1 96.62 276 LYS B N 1
ATOM 4569 C CA . LYS B 1 276 ? 6.285 3.883 -14.859 1 96.62 276 LYS B CA 1
ATOM 4570 C C . LYS B 1 276 ? 6.668 3.27 -13.516 1 96.62 276 LYS B C 1
ATOM 4572 O O . LYS B 1 276 ? 5.812 2.742 -12.805 1 96.62 276 LYS B O 1
ATOM 4577 N N . ASN B 1 277 ? 7.98 3.271 -13.219 1 98.19 277 ASN B N 1
ATOM 4578 C CA . ASN B 1 277 ? 8.477 2.676 -11.984 1 98.19 277 ASN B CA 1
ATOM 4579 C C . ASN B 1 277 ? 8.594 3.713 -10.867 1 98.19 277 ASN B C 1
ATOM 4581 O O . ASN B 1 277 ? 9.445 3.584 -9.984 1 98.19 277 ASN B O 1
ATOM 4585 N N . VAL B 1 278 ? 7.828 4.809 -10.984 1 98.88 278 VAL B N 1
ATOM 4586 C CA . VAL B 1 278 ? 7.742 5.855 -9.969 1 98.88 278 VAL B CA 1
ATOM 4587 C C . VAL B 1 278 ? 6.281 6.09 -9.594 1 98.88 278 VAL B C 1
ATOM 4589 O O . VAL B 1 278 ? 5.402 6.094 -10.453 1 98.88 278 VAL B O 1
ATOM 4592 N N . VAL B 1 279 ? 5.973 6.18 -8.328 1 98.94 279 VAL B N 1
ATOM 4593 C CA . VAL B 1 279 ? 4.66 6.562 -7.82 1 98.94 279 VAL B CA 1
ATOM 4594 C C . VAL B 1 279 ? 4.723 7.965 -7.223 1 98.94 279 VAL B C 1
ATOM 4596 O O . VAL B 1 279 ? 5.648 8.289 -6.477 1 98.94 279 VAL B O 1
ATOM 4599 N N . LEU B 1 280 ? 3.805 8.812 -7.598 1 98.88 280 LEU B N 1
ATOM 4600 C CA . LEU B 1 280 ? 3.775 10.211 -7.18 1 98.88 280 LEU B CA 1
ATOM 4601 C C . LEU B 1 280 ? 2.461 10.547 -6.484 1 98.88 280 LEU B C 1
ATOM 4603 O O . LEU B 1 280 ? 1.392 10.453 -7.094 1 98.88 280 LEU B O 1
ATOM 4607 N N . THR B 1 281 ? 2.504 10.891 -5.203 1 98.75 281 THR B N 1
ATOM 4608 C CA . THR B 1 281 ? 1.31 11.367 -4.516 1 98.75 281 THR B CA 1
ATOM 4609 C C . THR B 1 281 ? 1.463 12.836 -4.121 1 98.75 281 THR B C 1
ATOM 4611 O O . THR B 1 281 ? 2.582 13.328 -3.977 1 98.75 281 THR B O 1
ATOM 4614 N N . PRO B 1 282 ? 0.388 13.586 -4.023 1 98.19 282 PRO B N 1
ATOM 4615 C CA . PRO B 1 282 ? 0.429 15.047 -3.877 1 98.19 282 PRO B CA 1
ATOM 4616 C C . PRO B 1 282 ? 0.47 15.492 -2.416 1 98.19 282 PRO B C 1
ATOM 4618 O O . PRO B 1 282 ? -0.416 16.219 -1.966 1 98.19 282 PRO B O 1
ATOM 4621 N N . HIS B 1 283 ? 1.529 15.109 -1.721 1 96.75 283 HIS B N 1
ATOM 4622 C CA . HIS B 1 283 ? 1.813 15.508 -0.347 1 96.75 283 HIS B CA 1
ATOM 4623 C C . HIS B 1 283 ? 0.639 15.188 0.573 1 96.75 283 HIS B C 1
ATOM 4625 O O . HIS B 1 283 ? 0.13 16.078 1.264 1 96.75 283 HIS B O 1
ATOM 4631 N N . ILE B 1 284 ? 0.394 13.883 0.718 1 97.94 284 ILE B N 1
ATOM 4632 C CA . ILE B 1 284 ? -0.791 13.445 1.449 1 97.94 284 ILE B CA 1
ATOM 4633 C C . ILE B 1 284 ? -0.374 12.609 2.656 1 97.94 284 ILE B C 1
ATOM 4635 O O . ILE B 1 284 ? -1.151 11.789 3.148 1 97.94 284 ILE B O 1
ATOM 4639 N N . GLY B 1 285 ? 0.837 12.727 3.098 1 97 285 GLY B N 1
ATOM 4640 C CA . GLY B 1 285 ? 1.36 11.961 4.219 1 97 285 GLY B CA 1
ATOM 4641 C C . GLY B 1 285 ? 0.398 11.883 5.391 1 97 285 GLY B C 1
ATOM 4642 O O . GLY B 1 285 ? 0.069 10.789 5.855 1 97 285 GLY B O 1
ATOM 4643 N N . ASN B 1 286 ? -0.109 13.039 5.77 1 96.88 286 ASN B N 1
ATOM 4644 C CA . ASN B 1 286 ? -1.031 13.055 6.898 1 96.88 286 ASN B CA 1
ATOM 4645 C C . ASN B 1 286 ? -2.449 13.406 6.461 1 96.88 286 ASN B C 1
ATOM 4647 O O . ASN B 1 286 ? -3.271 13.82 7.277 1 96.88 286 ASN B O 1
ATOM 4651 N N . ALA B 1 287 ? -2.756 13.289 5.156 1 97.88 287 ALA B N 1
ATOM 4652 C CA . ALA B 1 287 ? -4.059 13.68 4.621 1 97.88 287 ALA B CA 1
ATOM 4653 C C . ALA B 1 287 ? -5.094 12.578 4.84 1 97.88 287 ALA B C 1
ATOM 4655 O O . ALA B 1 287 ? -5.664 12.055 3.879 1 97.88 287 ALA B O 1
ATOM 4656 N N . THR B 1 288 ? -5.359 12.227 6.051 1 98.38 288 THR B N 1
ATOM 4657 C CA . THR B 1 288 ? -6.508 11.422 6.438 1 98.38 288 THR B CA 1
ATOM 4658 C C . THR B 1 288 ? -7.52 12.25 7.227 1 98.38 288 THR B C 1
ATOM 4660 O O . THR B 1 288 ? -7.152 13.242 7.855 1 98.38 288 THR B O 1
ATOM 4663 N N . PHE B 1 289 ? -8.734 11.828 7.164 1 98.12 289 PHE B N 1
ATOM 4664 C CA . PHE B 1 289 ? -9.758 12.516 7.953 1 98.12 289 PHE B CA 1
ATOM 4665 C C . PHE B 1 289 ? -9.391 12.508 9.43 1 98.12 289 PHE B C 1
ATOM 4667 O O . PHE B 1 289 ? -9.5 13.531 10.109 1 98.12 289 PHE B O 1
ATOM 4674 N N . GLU B 1 290 ? -8.914 11.414 9.891 1 98 290 GLU B N 1
ATOM 4675 C CA . GLU B 1 290 ? -8.594 11.219 11.305 1 98 290 GLU B CA 1
ATOM 4676 C C . GLU B 1 290 ? -7.438 12.125 11.734 1 98 290 GLU B C 1
ATOM 4678 O O . GLU B 1 290 ? -7.539 12.836 12.734 1 98 290 GLU B O 1
ATOM 4683 N N . ALA B 1 291 ? -6.355 12.141 10.969 1 98.12 291 ALA B N 1
ATOM 4684 C CA . ALA B 1 291 ? -5.176 12.922 11.32 1 98.12 291 ALA B CA 1
ATOM 4685 C C . ALA B 1 291 ? -5.473 14.422 11.25 1 98.12 291 ALA B C 1
ATOM 4687 O O . ALA B 1 291 ? -5.102 15.172 12.156 1 98.12 291 ALA B O 1
ATOM 4688 N N . ARG B 1 292 ? -6.16 14.828 10.188 1 98.5 292 ARG B N 1
ATOM 4689 C CA . ARG B 1 292 ? -6.445 16.25 10.008 1 98.5 292 ARG B CA 1
ATOM 4690 C C . ARG B 1 292 ? -7.41 16.75 11.078 1 98.5 292 ARG B C 1
ATOM 4692 O O . ARG B 1 292 ? -7.281 17.875 11.555 1 98.5 292 ARG B O 1
ATOM 4699 N N . ASP B 1 293 ? -8.367 15.914 11.477 1 98.5 293 ASP B N 1
ATOM 4700 C CA . ASP B 1 293 ? -9.258 16.266 12.578 1 98.5 293 ASP B CA 1
ATOM 4701 C C . ASP B 1 293 ? -8.469 16.422 13.883 1 98.5 293 ASP B C 1
ATOM 4703 O O . ASP B 1 293 ? -8.703 17.359 14.648 1 98.5 293 ASP B O 1
ATOM 4707 N N . MET B 1 294 ? -7.602 15.492 14.109 1 98.25 294 MET B N 1
ATOM 4708 C CA . MET B 1 294 ? -6.785 15.547 15.32 1 98.25 294 MET B CA 1
ATOM 4709 C C . MET B 1 294 ? -5.938 16.812 15.336 1 98.25 294 MET B C 1
ATOM 4711 O O . MET B 1 294 ? -5.832 17.484 16.375 1 98.25 294 MET B O 1
ATOM 4715 N N . MET B 1 295 ? -5.348 17.172 14.227 1 98.38 295 MET B N 1
ATOM 4716 C CA . MET B 1 295 ? -4.559 18.391 14.109 1 98.38 295 MET B CA 1
ATOM 4717 C C . MET B 1 295 ? -5.406 19.625 14.422 1 98.38 295 MET B C 1
ATOM 4719 O O . MET B 1 295 ? -4.973 20.516 15.156 1 98.38 295 MET B O 1
ATOM 4723 N N . ALA B 1 296 ? -6.602 19.609 13.898 1 98.44 296 ALA B N 1
ATOM 4724 C CA . ALA B 1 296 ? -7.5 20.734 14.109 1 98.44 296 ALA B CA 1
ATOM 4725 C C . ALA B 1 296 ? -7.848 20.891 15.586 1 98.44 296 ALA B C 1
ATOM 4727 O O . ALA B 1 296 ? -7.887 22.016 16.109 1 98.44 296 ALA B O 1
ATOM 4728 N N . LYS B 1 297 ? -8.047 19.797 16.234 1 98.56 297 LYS B N 1
ATOM 4729 C CA . LYS B 1 297 ? -8.352 19.828 17.672 1 98.56 297 LYS B CA 1
ATOM 4730 C C . LYS B 1 297 ? -7.148 20.328 18.469 1 98.56 297 LYS B C 1
ATOM 4732 O O . LYS B 1 297 ? -7.305 21.078 19.422 1 98.56 297 LYS B O 1
ATOM 4737 N N . ILE B 1 298 ? -5.973 19.906 18.062 1 98.44 298 ILE B N 1
ATOM 4738 C CA . ILE B 1 298 ? -4.758 20.312 18.766 1 98.44 298 ILE B CA 1
ATOM 4739 C C . ILE B 1 298 ? -4.582 21.812 18.656 1 98.44 298 ILE B C 1
ATOM 4741 O O . ILE B 1 298 ? -4.379 22.5 19.656 1 98.44 298 ILE B O 1
ATOM 4745 N N . VAL B 1 299 ? -4.691 22.375 17.438 1 98.19 299 VAL B N 1
ATOM 4746 C CA . VAL B 1 299 ? -4.488 23.812 17.266 1 98.19 299 VAL B CA 1
ATOM 4747 C C . VAL B 1 299 ? -5.57 24.578 18.016 1 98.19 299 VAL B C 1
ATOM 4749 O O . VAL B 1 299 ? -5.293 25.609 18.641 1 98.19 299 VAL B O 1
ATOM 4752 N N . ALA B 1 300 ? -6.797 24.078 18.016 1 98.69 300 ALA B N 1
ATOM 4753 C CA . ALA B 1 300 ? -7.891 24.734 18.734 1 98.69 300 ALA B CA 1
ATOM 4754 C C . ALA B 1 300 ? -7.656 24.719 20.234 1 98.69 300 ALA B C 1
ATOM 4756 O O . ALA B 1 300 ? -7.754 25.75 20.891 1 98.69 300 ALA B O 1
ATOM 4757 N N . ASN B 1 301 ? -7.305 23.594 20.734 1 98.62 301 ASN B N 1
ATOM 4758 C CA . ASN B 1 301 ? -7.141 23.438 22.172 1 98.62 301 ASN B CA 1
ATOM 4759 C C . ASN B 1 301 ? -5.957 24.25 22.703 1 98.62 301 ASN B C 1
ATOM 4761 O O . ASN B 1 301 ? -6.027 24.844 23.781 1 98.62 301 ASN B O 1
ATOM 4765 N N . ASP B 1 302 ? -4.875 24.25 21.969 1 98.75 302 ASP B N 1
ATOM 4766 C CA . ASP B 1 302 ? -3.729 25.047 22.375 1 98.75 302 ASP B CA 1
ATOM 4767 C C . ASP B 1 302 ? -4.066 26.547 22.344 1 98.75 302 ASP B C 1
ATOM 4769 O O . ASP B 1 302 ? -3.633 27.297 23.219 1 98.75 302 ASP B O 1
ATOM 4773 N N . THR B 1 303 ? -4.805 26.938 21.328 1 98.75 303 THR B N 1
ATOM 4774 C CA . THR B 1 303 ? -5.258 28.328 21.219 1 98.75 303 THR B CA 1
ATOM 4775 C C . THR B 1 303 ? -6.148 28.688 22.406 1 98.75 303 THR B C 1
ATOM 4777 O O . THR B 1 303 ? -5.949 29.719 23.047 1 98.75 303 THR B O 1
ATOM 4780 N N . ILE B 1 304 ? -7.055 27.844 22.734 1 98.69 304 ILE B N 1
ATOM 4781 C CA . ILE B 1 304 ? -7.992 28.062 23.844 1 98.69 304 ILE B CA 1
ATOM 4782 C C . ILE B 1 304 ? -7.227 28.141 25.156 1 98.69 304 ILE B C 1
ATOM 4784 O O . ILE B 1 304 ? -7.453 29.062 25.953 1 98.69 304 ILE B O 1
ATOM 4788 N N . LYS B 1 305 ? -6.328 27.219 25.344 1 98.56 305 LYS B N 1
ATOM 4789 C CA . LYS B 1 305 ? -5.535 27.219 26.578 1 98.56 305 LYS B CA 1
ATOM 4790 C C . LYS B 1 305 ? -4.793 28.547 26.734 1 98.56 305 LYS B C 1
ATOM 4792 O O . LYS B 1 305 ? -4.91 29.203 27.766 1 98.56 305 LYS B O 1
ATOM 4797 N N . LYS B 1 306 ? -4.133 28.953 25.688 1 98.56 306 LYS B N 1
ATOM 4798 C CA . LYS B 1 306 ? -3.328 30.172 25.766 1 98.56 306 LYS B CA 1
ATOM 4799 C C . LYS B 1 306 ? -4.203 31.391 26.031 1 98.56 306 LYS B C 1
ATOM 4801 O O . LYS B 1 306 ? -3.883 32.219 26.891 1 98.56 306 LYS B O 1
ATOM 4806 N N . LEU B 1 307 ? -5.281 31.531 25.312 1 98.31 307 LEU B N 1
ATOM 4807 C CA . LEU B 1 307 ? -6.121 32.719 25.406 1 98.31 307 LEU B CA 1
ATOM 4808 C C . LEU B 1 307 ? -6.895 32.719 26.719 1 98.31 307 LEU B C 1
ATOM 4810 O O . LEU B 1 307 ? -7.387 33.781 27.141 1 98.31 307 LEU B O 1
ATOM 4814 N N . ASN B 1 308 ? -6.945 31.609 27.359 1 97.12 308 ASN B N 1
ATOM 4815 C CA . ASN B 1 308 ? -7.578 31.547 28.672 1 97.12 308 ASN B CA 1
ATOM 4816 C C . ASN B 1 308 ? -6.555 31.672 29.797 1 97.12 308 ASN B C 1
ATOM 4818 O O . ASN B 1 308 ? -6.898 31.547 30.969 1 97.12 308 ASN B O 1
ATOM 4822 N N . GLY B 1 309 ? -5.34 31.797 29.438 1 96.94 309 GLY B N 1
ATOM 4823 C CA . GLY B 1 309 ? -4.316 32.062 30.438 1 96.94 309 GLY B CA 1
ATOM 4824 C C . GLY B 1 309 ? -3.584 30.797 30.875 1 96.94 309 GLY B C 1
ATOM 4825 O O . GLY B 1 309 ? -2.785 30.828 31.812 1 96.94 309 GLY B O 1
ATOM 4826 N N . ASP B 1 310 ? -3.859 29.672 30.219 1 97.88 310 ASP B N 1
ATOM 4827 C CA . ASP B 1 310 ? -3.18 28.422 30.5 1 97.88 310 ASP B CA 1
ATOM 4828 C C . ASP B 1 310 ? -2.027 28.188 29.531 1 97.88 310 ASP B C 1
ATOM 4830 O O . ASP B 1 310 ? -1.906 28.891 28.531 1 97.88 310 ASP B O 1
ATOM 4834 N N . GLU B 1 311 ? -1.165 27.25 29.812 1 97.88 311 GLU B N 1
ATOM 4835 C CA . GLU B 1 311 ? -0.03 26.938 28.953 1 97.88 311 GLU B CA 1
ATOM 4836 C C . GLU B 1 311 ? -0.434 25.969 27.844 1 97.88 311 GLU B C 1
ATOM 4838 O O . GLU B 1 311 ? -1.017 24.906 28.109 1 97.88 311 GLU B O 1
ATOM 4843 N N . PRO B 1 312 ? -0.15 26.328 26.609 1 98.31 312 PRO B N 1
ATOM 4844 C CA . PRO B 1 312 ? -0.395 25.359 25.531 1 98.31 312 PRO B CA 1
ATOM 4845 C C . PRO B 1 312 ? 0.411 24.078 25.688 1 98.31 312 PRO B C 1
ATOM 4847 O O . PRO B 1 312 ? 1.407 24.047 26.406 1 98.31 312 PRO B O 1
ATOM 4850 N N . GLN B 1 313 ? -0.005 23.078 25.062 1 97.5 313 GLN B N 1
ATOM 4851 C CA . GLN B 1 313 ? 0.575 21.75 25.266 1 97.5 313 GLN B CA 1
ATOM 4852 C C . GLN B 1 313 ? 1.813 21.562 24.391 1 97.5 313 GLN B C 1
ATOM 4854 O O . GLN B 1 313 ? 2.752 20.859 24.781 1 97.5 313 GLN B O 1
ATOM 4859 N N . PHE B 1 314 ? 1.947 22.141 23.203 1 97.62 314 PHE B N 1
ATOM 4860 C CA . PHE B 1 314 ? 2.975 21.766 22.234 1 97.62 314 PHE B CA 1
ATOM 4861 C C . PHE B 1 314 ? 3.777 22.969 21.797 1 97.62 314 PHE B C 1
ATOM 4863 O O . PHE B 1 314 ? 3.934 23.219 20.594 1 97.62 314 PHE B O 1
ATOM 4870 N N . ILE B 1 315 ? 4.297 23.703 22.75 1 98.12 315 ILE B N 1
ATOM 4871 C CA . ILE B 1 315 ? 5.117 24.875 22.453 1 98.12 315 ILE B CA 1
ATOM 4872 C C . ILE B 1 315 ? 6.434 24.438 21.828 1 98.12 315 ILE B C 1
ATOM 4874 O O . ILE B 1 315 ? 7.066 23.484 22.281 1 98.12 315 ILE B O 1
ATOM 4878 N N . VAL B 1 316 ? 6.832 25.125 20.75 1 96.06 316 VAL B N 1
ATOM 4879 C CA . VAL B 1 316 ? 8.031 24.672 20.047 1 96.06 316 VAL B CA 1
ATOM 4880 C C . VAL B 1 316 ? 9.117 25.734 20.156 1 96.06 316 VAL B C 1
ATOM 4882 O O . VAL B 1 316 ? 10.25 25.531 19.719 1 96.06 316 VAL B O 1
ATOM 4885 N N . ASN B 1 317 ? 8.766 26.938 20.656 1 95.44 317 ASN B N 1
ATOM 4886 C CA . ASN B 1 317 ? 9.758 28 20.766 1 95.44 317 ASN B CA 1
ATOM 4887 C C . ASN B 1 317 ? 10.039 28.359 22.234 1 95.44 317 ASN B C 1
ATOM 4889 O O . ASN B 1 317 ? 9.109 28.469 23.031 1 95.44 317 ASN B O 1
#

pLDDT: mean 97.05, std 2.89, range [81.62, 98.94]

Foldseek 3Di:
DAEEEEQADFDVLLVVLQVVPHHYHYDHDPDGRDQVNLLVRQQAHQEYEAEPVAAAEPVSLVSHDRHAEHEYLAQDDPSHPQVVCVVVNHFYFYQPPLLQQLLLVVQVVQVCCLQQLVVVVVVCCVPVRDDDDDDVPSDGHQLACFEEEEEDCPSNVLSNLQVSVVSVYAAEYEDPDDDVVSCVVRVYHYDYLLVSQQGGQEYEYADEDDPVLQQVPALVSLLSHQLAHEYEYLHEARSHDVVRVLVCCVVSSHPAYEYQYHNDPPDDDVSQVPDSSYHYHRNCSRVDPRSSSSSSNLSSVQVVQVVVPHHRDGGDD/DAEEEEQADADVLLVVLQVVPHHYHYDHDPDGRDQVNLLVRQQAHQEYEAEPVAAAEPVSLVSHDRHAEYEYLAQDDPSHPQVVCVVVNHFYFYQPPLLQQLLLVVQVVQVCCLQQLVVVVVVCCVPVRDDDDDDVPSDGHQLACFEEEEEDCDSNVLSNLQVSVVSVYAAEYEDPDDDVVSCVVRVYHYDYLLVSQQGGQEYEYADEDDPVLQQVPALVSLLSHQLAHEYEYLYEARSHPVVRVLVCCVVSSHPAYEYQYHNDPPDDDPSQVVDSSYHYHRNCSRVDPRSSSSSSNLSSVQVVQVVVPHHRDGGDD

Radius of gyration: 27.39 Å; Cα contacts (8 Å, |Δi|>4): 1495; chains: 2; bounding box: 54×87×60 Å

InterPro domains:
  IPR006139 D-isomer specific 2-hydroxyacid dehydrogenase, catalytic domain [PF00389] (5-317)
  IPR006140 D-isomer specific 2-hydroxyacid dehydrogenase, NAD-binding domain [PF02826] (108-285)
  IPR029753 D-isomer specific 2-hydroxyacid dehydrogenase, NAD-binding domain conserved site [PS00671] (225-241)
  IPR036291 NAD(P)-binding domain superfamily [SSF51735] (99-285)
  IPR050857 D-isomer specific 2-hydroxyacid dehydrogenases [PTHR42789] (1-317)

Secondary structure (DSSP, 8-state):
--EEEESS---HHHHHHHHTTSEEEE--SSSSPPHHHHHHHHTT-SEEEEETTS-B-HHHHHT-SS--EEEEESS--TTB-HHHHHHTT-EEE---STTHHHHHHHHHHHHHHHHTTHHHHHHHHHTT---S--TTTT-B---TT-EEEEE--SHHHHHHHHHHHHTT-EEEEESSS--HHHHHHH-EEE--HHHHHHH-SEEEE-PPP-GGGTTSB-HHHHHHS-TT-EEEE-S-GGGB-HHHHHHHHHTTSSSEEEESS-TBTTB--HHHHH-TTEEE--S-TT-BHHHHHHHHHHHHHHHHHHHTTPPPS-B--/--EEEESS---HHHHHHHHTTSEEEE--SSSSPPHHHHHHHHTT-SEEEEETTS-B-HHHHHT-SS--EEEEESS--TTB-HHHHHHTT-EEE---STTHHHHHHHHHHHHHHHHTTHHHHHHHHHTT---S--TTTT-B---TT-EEEEE--SHHHHHHHHHHHHTT-EEEEESSS--HHHHHHH--EE--HHHHHHH-SEEEE-PPP-GGGTT-B-HHHHHHS-TT-EEEE-S-GGGB-HHHHHHHHHTTSSSEEEESS-TBTTB--HHHHH-TTEEE--S-TT-BHHHHHHHHHHHHHHHHHHHTTPPPS-B--

Solvent-accessible surface area (backbone atoms only — not comparable to full-atom values): 31420 Å² total; per-residue (Å²): 128,64,26,34,23,26,53,44,70,62,41,62,73,12,52,51,56,40,50,74,75,33,51,70,48,62,44,78,69,82,76,74,69,50,71,69,61,49,31,62,52,33,31,73,10,35,29,34,39,37,42,60,78,44,76,39,42,68,70,46,57,71,39,27,75,51,45,44,33,39,25,27,50,28,63,64,62,84,36,40,46,46,69,60,34,43,75,68,63,21,48,32,31,40,21,69,75,37,41,28,60,40,29,21,50,42,49,54,22,40,52,36,28,43,35,52,36,42,52,52,26,25,53,35,48,58,65,80,44,58,90,49,64,52,69,76,50,77,56,24,51,62,65,59,62,33,29,36,16,33,37,18,71,49,72,37,26,42,48,35,48,46,36,40,42,46,41,51,29,48,41,34,32,28,62,98,65,85,57,66,70,58,26,71,75,60,60,42,42,82,46,57,65,67,61,33,36,51,62,21,40,34,38,36,35,41,38,83,82,50,80,88,39,57,42,64,41,28,60,71,50,49,71,45,30,34,52,75,14,32,45,33,35,65,42,52,19,46,32,37,32,56,69,40,49,49,52,33,51,75,69,50,37,28,55,34,32,24,33,27,43,40,60,55,63,54,48,69,66,66,72,59,60,72,42,77,48,40,41,41,36,68,48,47,41,38,27,18,55,62,26,34,41,46,27,25,39,43,31,30,50,31,49,51,29,41,79,71,74,41,78,49,83,48,65,75,93,129,63,26,35,24,27,54,44,68,61,43,62,73,11,52,53,56,40,50,74,76,33,50,70,48,62,45,79,68,82,76,76,69,49,71,69,61,48,30,64,52,33,30,75,10,35,27,35,38,37,40,61,78,44,76,40,44,67,70,44,57,69,39,27,74,51,43,44,33,39,26,27,51,28,64,63,61,85,35,40,45,45,69,60,34,42,76,68,66,22,46,34,30,38,21,67,74,36,41,28,61,40,29,21,51,43,48,52,21,40,54,36,28,42,35,52,36,41,54,51,27,25,53,35,46,60,66,82,44,60,91,51,66,52,68,76,51,78,56,24,51,63,65,61,61,35,31,38,17,32,38,18,72,48,73,36,25,44,48,35,48,47,35,40,43,45,40,51,27,47,41,34,31,27,62,99,65,86,57,66,70,58,25,70,74,63,60,43,42,82,44,56,64,68,59,32,37,49,63,20,42,33,37,36,36,41,37,83,82,50,79,90,38,56,42,63,41,29,59,70,50,48,70,46,31,34,51,76,14,32,44,33,36,64,42,53,20,46,34,37,33,57,69,40,49,49,51,33,50,74,69,50,38,28,54,33,32,23,32,28,44,41,60,54,64,51,48,69,66,66,72,59,59,72,43,75,49,41,41,40,36,68,49,46,41,40,26,18,55,62,26,33,42,46,28,22,41,43,30,29,50,32,48,50,29,42,79,70,73,42,78,48,85,45,66,75,93

Sequence (634 aa):
MTKVYIAGAIPEVGLNLLKEHFEVDMYDGEGLIDKETLKKGVEHADALVSLLSTSVDKDIIDSANNLKIIANYGAGFNNIDVEYARQQNIDVTNTPHASTNATADLTIGLILSVARRIVEGDHLSRTTGFDGWAPLFFRGREVSGKTIGIIGLGEIGGAVAKRARAFDMDVLYTGPHRKEEKERDIGAKYVDLDTLLKNADFITINAAYNPSLHHMIDTEQFNKMKSTAYLINAGRGPIVNEQSLVEALDNKVIEGAALDVYEFEPEITDALKSFKNVVLTPHIGNATFEARDMMAKIVANDTIKKLNGDEPQFIVNMTKVYIAGAIPEVGLNLLKEHFEVDMYDGEGLIDKETLKKGVEHADALVSLLSTSVDKDIIDSANNLKIIANYGAGFNNIDVEYARQQNIDVTNTPHASTNATADLTIGLILSVARRIVEGDHLSRTTGFDGWAPLFFRGREVSGKTIGIIGLGEIGGAVAKRARAFDMDVLYTGPHRKEEKERDIGAKYVDLDTLLKNADFITINAAYNPSLHHMIDTEQFNKMKSTAYLINAGRGPIVNEQSLVEALDNKVIEGAALDVYEFEPEITDALKSFKNVVLTPHIGNATFEARDMMAKIVANDTIKKLNGDEPQFIVN